Protein AF-B8CD76-F1 (afdb_monomer)

Radius of gyration: 32.0 Å; Cα contacts (8 Å, |Δi|>4): 955; chains: 1; bounding box: 93×72×75 Å

InterPro domains:
  IPR015915 Kelch-type beta-propeller [G3DSA:2.120.10.80] (1-187)
  IPR015915 Kelch-type beta-propeller [G3DSA:2.120.10.80] (188-382)
  IPR015915 Kelch-type beta-propeller [SSF117281] (1-358)
  IPR025183 Domain of unknown function DUF4110 [PF13422] (444-526)
  IPR052588 Kelch domain-containing protein [PTHR46063] (1-293)

Solvent-accessible surface area (backbone atoms only — not comparable to full-atom values): 30504 Å² total; per-residue (Å²): 98,34,33,69,49,59,35,59,72,52,40,46,55,32,55,54,39,64,47,78,68,96,77,60,91,66,88,54,100,84,68,63,73,41,75,57,81,59,60,85,66,61,76,72,45,25,25,55,45,25,64,35,71,55,92,71,25,42,36,39,40,38,4,27,28,66,38,92,91,43,78,47,59,30,56,56,36,35,36,33,36,69,87,76,47,38,47,42,79,55,74,68,74,43,78,42,68,65,73,46,24,24,31,32,40,48,44,63,54,92,63,31,38,42,34,41,39,3,32,36,74,50,102,87,51,78,68,44,60,26,56,58,41,31,36,37,31,73,84,75,43,30,24,39,58,67,72,66,58,96,84,60,61,70,73,75,48,23,20,46,43,35,70,46,73,40,76,58,96,55,45,28,39,38,41,35,41,8,36,38,73,47,72,39,87,83,45,92,89,58,81,46,66,45,80,44,74,35,77,56,35,36,37,32,59,44,69,54,62,64,87,65,86,53,98,77,55,99,57,71,55,60,56,43,78,54,69,92,38,73,50,64,82,74,79,40,33,41,45,28,59,44,74,54,91,54,24,44,36,39,38,37,7,35,32,77,41,82,46,77,94,80,44,72,50,73,47,62,28,63,56,44,34,32,35,32,67,80,79,52,32,26,35,68,58,69,58,76,42,84,82,79,87,60,89,42,53,48,101,84,68,48,81,46,90,71,77,79,66,62,78,74,43,24,22,63,31,50,63,51,71,58,94,59,31,40,37,41,36,38,24,37,35,75,61,85,96,41,69,42,63,41,60,28,29,38,32,34,42,72,82,73,30,56,59,53,44,79,77,38,85,47,62,51,91,72,64,70,74,65,36,82,68,93,86,66,85,89,87,85,82,86,87,84,88,83,89,80,89,83,85,83,87,86,87,91,87,84,85,87,84,89,86,85,90,76,101,62,58,75,63,58,52,51,50,50,53,50,49,52,51,51,50,48,54,52,50,52,55,48,50,54,53,49,51,54,50,50,60,46,65,77,67,59,62,87,39,74,73,74,38,73,58,92,92,57,49,73,67,56,42,38,68,76,22,43,70,57,30,33,52,47,18,44,64,52,57,43,45,57,32,46,78,71,75,41,84,78,50,78,68,53,34,47,51,46,9,53,48,57,44,50,54,44,44,63,69,43,45,69,54,53,53,50,48,53,52,52,52,49,55,49,52,67,70,72,106

Secondary structure (DSSP, 8-state):
--EEEE-SS-EEEE---EE--TT-S---TT--SEE---PSS-PPS-BS-EEEEETTEEEEE--EEE-SS-EEE---EEEEETTTTEEEE----SB-PPPS-BS-EEEEETTEEEEE--EEEETTEEEEE---EEEEETTTTEEEEPP--TT---PPP-BS-EEEEE-SSS-EEEEE--EEEEEETT-TTS-EEEEEE---EEEEEGGGGTT---TTSSS----EEEP--BSPPPS-BS-EEEEETTEE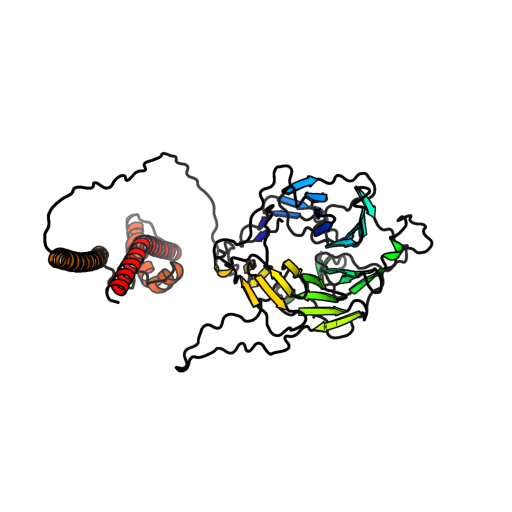EEE--EEEEE-GGG-EEEEE---EEEEETTTTEEEE---SS------EE-TTSPEE----SSPPP-BS-EEEEETTEEEEEEEEEEETTEEEEEEEEEEEETTT-S-EEEEE--SGGGPPP-S--TTS---------------------------------HHHHHHHHHHHHHHHHHHHHHHHHHHHHHHHHHHTTT-TTTSPPTT--HHHHHHHHHHHHHHHHIIIIIHHHHHTT----HHHHHHHHHHHHHHHHHHHHHHHHHHHHHHHHHHHHH-

Nearest PDB structures (foldseek):
  5gq0-assembly1_A  TM=8.133E-01  e=5.560E-16  Arabidopsis thaliana
  7onh-assembly1_A  TM=8.003E-01  e=8.504E-16  synthetic construct
  5gq0-assembly1_B  TM=8.121E-01  e=3.208E-15  Arabidopsis thaliana
  5gqt-assembly1_A  TM=4.934E-01  e=2.414E-14  Arabidopsis thaliana
  2uvk-assembly1_A  TM=6.348E-01  e=3.371E-12  Escherichia coli BL21

Structure (mmCIF, N/CA/C/O backbone):
data_AF-B8CD76-F1
#
_entry.id   AF-B8CD76-F1
#
loop_
_atom_site.group_PDB
_atom_site.id
_atom_site.type_symbol
_atom_site.label_atom_id
_atom_site.label_alt_id
_atom_site.label_comp_id
_atom_site.label_asym_id
_atom_site.label_entity_id
_atom_site.label_seq_id
_atom_site.pdbx_PDB_ins_code
_atom_site.Cartn_x
_atom_site.Cartn_y
_atom_site.Cartn_z
_atom_site.occupancy
_atom_site.B_iso_or_equiv
_atom_site.auth_seq_id
_atom_site.auth_comp_id
_atom_site.auth_asym_id
_atom_site.auth_atom_id
_atom_site.pdbx_PDB_model_num
ATOM 1 N N . PHE A 1 1 ? -5.506 -9.577 -2.347 1.00 95.69 1 PHE A N 1
ATOM 2 C CA . PHE A 1 1 ? -4.747 -10.545 -3.150 1.00 95.69 1 PHE A CA 1
ATOM 3 C C . PHE A 1 1 ? -3.356 -10.583 -2.573 1.00 95.69 1 PHE A C 1
ATOM 5 O O . PHE A 1 1 ? -2.819 -9.503 -2.350 1.00 95.69 1 PHE A O 1
ATOM 12 N N . GLY A 1 2 ? -2.818 -11.770 -2.325 1.00 95.94 2 GLY A N 1
ATOM 13 C CA . GLY A 1 2 ? -1.492 -11.959 -1.749 1.00 95.94 2 GLY A CA 1
ATOM 14 C C . GLY A 1 2 ? -1.296 -11.283 -0.393 1.00 95.94 2 GLY A C 1
ATOM 15 O O . GLY A 1 2 ? -2.258 -11.112 0.356 1.00 95.94 2 GLY A O 1
ATOM 16 N N . GLY A 1 3 ? -0.057 -10.889 -0.106 1.00 95.25 3 GLY A N 1
ATOM 17 C CA . GLY A 1 3 ? 0.382 -10.451 1.219 1.00 95.25 3 GLY A CA 1
ATOM 18 C C . GLY A 1 3 ? 1.393 -11.425 1.813 1.00 95.25 3 GLY A C 1
ATOM 19 O O . GLY A 1 3 ? 1.778 -12.397 1.160 1.00 95.25 3 GLY A O 1
ATOM 20 N N . GLU A 1 4 ? 1.823 -11.148 3.036 1.00 94.75 4 GLU A N 1
ATOM 21 C CA . GLU A 1 4 ? 2.745 -11.999 3.782 1.00 94.75 4 GLU A CA 1
ATOM 22 C C . GLU A 1 4 ? 2.369 -12.065 5.262 1.00 94.75 4 GLU A C 1
ATOM 24 O O . GLU A 1 4 ? 1.557 -11.264 5.733 1.00 94.75 4 GLU A O 1
ATOM 29 N N . TYR A 1 5 ? 2.928 -13.049 5.955 1.00 93.88 5 TYR A N 1
ATOM 30 C CA . TYR A 1 5 ? 2.803 -13.251 7.388 1.00 93.88 5 TYR A CA 1
ATOM 31 C C . TYR A 1 5 ? 4.111 -13.830 7.914 1.00 93.88 5 TYR A C 1
ATOM 33 O O . TYR A 1 5 ? 4.500 -14.932 7.522 1.00 93.88 5 TYR A O 1
ATOM 41 N N . TYR A 1 6 ? 4.760 -13.091 8.809 1.00 91.44 6 TYR A N 1
ATOM 42 C CA . TYR A 1 6 ? 5.935 -13.558 9.524 1.00 91.44 6 TYR A CA 1
ATOM 43 C C . TYR A 1 6 ? 5.532 -14.051 10.912 1.00 91.44 6 TYR A C 1
ATOM 45 O O . TYR A 1 6 ? 4.913 -13.318 11.683 1.00 91.44 6 TYR A O 1
ATOM 53 N N . ASP A 1 7 ? 5.886 -15.292 11.236 1.00 86.19 7 ASP A N 1
ATOM 54 C CA . ASP A 1 7 ? 5.576 -15.898 12.535 1.00 86.19 7 ASP A CA 1
ATOM 55 C C . ASP A 1 7 ? 6.765 -15.900 13.504 1.00 86.19 7 ASP A C 1
ATOM 57 O O . ASP A 1 7 ? 6.688 -16.489 14.578 1.00 86.19 7 ASP A O 1
ATOM 61 N N . GLY A 1 8 ? 7.874 -15.252 13.143 1.00 86.75 8 GLY A N 1
ATOM 62 C CA . GLY A 1 8 ? 9.107 -15.245 13.928 1.00 86.75 8 GLY A CA 1
ATOM 63 C C . GLY A 1 8 ? 10.132 -16.297 13.509 1.00 86.75 8 GLY A C 1
ATOM 64 O O . GLY A 1 8 ? 11.293 -16.172 13.895 1.00 86.75 8 GLY A O 1
ATOM 65 N N . ALA A 1 9 ? 9.746 -17.298 12.714 1.00 86.62 9 ALA A N 1
ATOM 66 C CA . ALA A 1 9 ? 10.661 -18.296 12.163 1.00 86.62 9 ALA A CA 1
ATOM 67 C C . ALA A 1 9 ? 10.693 -18.259 10.631 1.00 86.62 9 ALA A C 1
ATOM 69 O O . ALA A 1 9 ? 11.764 -18.306 10.025 1.00 86.62 9 ALA A O 1
ATOM 70 N N . GLU A 1 10 ? 9.527 -18.151 9.999 1.00 89.69 10 GLU A N 1
ATOM 71 C CA . GLU A 1 10 ? 9.381 -18.167 8.549 1.00 89.69 10 GLU A CA 1
ATOM 72 C C . GLU A 1 10 ? 8.472 -17.036 8.064 1.00 89.69 10 GLU A C 1
ATOM 74 O O . GLU A 1 10 ? 7.535 -16.621 8.746 1.00 89.69 10 GLU A O 1
ATOM 79 N N . ASN A 1 11 ? 8.758 -16.525 6.862 1.00 93.12 11 ASN A N 1
ATOM 80 C CA . ASN A 1 11 ? 7.867 -15.596 6.176 1.00 93.12 11 ASN A CA 1
ATOM 81 C C . ASN A 1 11 ? 7.019 -16.366 5.164 1.00 93.12 11 ASN A C 1
ATOM 83 O O . ASN A 1 11 ? 7.536 -16.893 4.172 1.00 93.12 11 ASN A O 1
ATOM 87 N N . LEU A 1 12 ? 5.717 -16.423 5.422 1.00 94.25 12 LEU A N 1
ATOM 88 C CA . LEU A 1 12 ? 4.730 -17.013 4.531 1.00 94.25 12 LEU A CA 1
ATOM 89 C C . LEU A 1 12 ? 4.247 -15.946 3.559 1.00 94.25 12 LEU A C 1
ATOM 91 O O . LEU A 1 12 ? 3.837 -14.867 3.970 1.00 94.25 12 LEU A O 1
ATOM 95 N N . VAL A 1 13 ? 4.249 -16.252 2.265 1.00 96.69 13 VAL A N 1
ATOM 96 C CA . VAL A 1 13 ? 3.756 -15.341 1.226 1.00 96.69 13 VAL A CA 1
ATOM 97 C C . VAL A 1 13 ? 2.565 -15.987 0.539 1.00 96.69 13 VAL A C 1
ATOM 99 O O . VAL A 1 13 ? 2.635 -17.145 0.133 1.00 96.69 13 VAL A O 1
ATOM 102 N N . PHE A 1 14 ? 1.482 -15.231 0.378 1.00 96.19 14 PHE A N 1
ATOM 103 C CA . PHE A 1 14 ? 0.204 -15.747 -0.112 1.00 96.19 14 PHE A CA 1
ATOM 104 C C . PHE A 1 14 ? -0.060 -15.356 -1.571 1.00 96.19 14 PHE A C 1
ATOM 106 O O . PHE A 1 14 ? 0.446 -14.345 -2.072 1.00 96.19 14 PHE A O 1
ATOM 113 N N . ASP A 1 15 ? -0.910 -16.127 -2.246 1.00 96.12 15 ASP A N 1
ATOM 114 C CA . ASP A 1 15 ? -1.578 -15.800 -3.516 1.00 96.12 15 ASP A CA 1
ATOM 115 C C . ASP A 1 15 ? -3.110 -15.749 -3.375 1.00 96.12 15 ASP A C 1
ATOM 117 O O . ASP A 1 15 ? -3.846 -15.663 -4.358 1.00 96.12 15 ASP A O 1
ATOM 121 N N . ASP A 1 16 ? -3.617 -15.736 -2.144 1.00 95.50 16 ASP A N 1
ATOM 122 C CA . ASP A 1 16 ? -5.051 -15.748 -1.896 1.00 95.50 16 ASP A CA 1
ATOM 123 C C . ASP A 1 16 ? -5.747 -14.462 -2.341 1.00 95.50 16 ASP A C 1
ATOM 125 O O . ASP A 1 16 ? -5.312 -13.337 -2.064 1.00 95.50 16 ASP A O 1
ATOM 129 N N . LEU A 1 17 ? -6.901 -14.623 -2.991 1.00 96.19 17 LEU A N 1
ATOM 130 C CA . LEU A 1 17 ? -7.817 -13.536 -3.305 1.00 96.19 17 LEU A CA 1
ATOM 131 C C . LEU A 1 17 ? -9.010 -13.569 -2.350 1.00 96.19 17 LEU A C 1
ATOM 133 O O . LEU A 1 17 ? -9.896 -14.410 -2.470 1.00 96.19 17 LEU A O 1
ATOM 137 N N . LEU A 1 18 ? -9.054 -12.617 -1.421 1.00 93.25 18 LEU A N 1
ATOM 138 C CA . LEU A 1 18 ? -10.159 -12.457 -0.479 1.00 93.25 18 LEU A CA 1
ATOM 139 C C . LEU A 1 18 ? -11.040 -11.262 -0.865 1.00 93.25 18 LEU A C 1
ATOM 141 O O . LEU A 1 18 ? -10.542 -10.227 -1.317 1.00 93.25 18 LEU A O 1
ATOM 145 N N . ARG A 1 19 ? -12.351 -11.394 -0.652 1.00 91.50 19 ARG A N 1
ATOM 146 C CA . ARG A 1 19 ? -13.356 -10.344 -0.855 1.00 91.50 19 ARG A CA 1
ATOM 147 C C . ARG A 1 19 ? -14.092 -10.051 0.440 1.00 91.50 19 ARG A C 1
ATOM 149 O O . ARG A 1 19 ? -14.577 -10.962 1.102 1.00 91.50 19 ARG A O 1
ATOM 156 N N . TRP A 1 20 ? -14.274 -8.772 0.729 1.00 88.50 20 TRP A N 1
ATOM 157 C CA . TRP A 1 20 ? -15.116 -8.302 1.819 1.00 88.50 20 TRP A CA 1
ATOM 158 C C . TRP A 1 20 ? -16.123 -7.269 1.306 1.00 88.50 20 TRP A C 1
ATOM 160 O O . TRP A 1 20 ? -15.780 -6.430 0.471 1.00 88.50 20 TRP A O 1
ATOM 170 N N . ASP A 1 21 ? -17.368 -7.362 1.778 1.00 85.00 21 ASP A N 1
ATOM 171 C CA . ASP A 1 21 ? -18.439 -6.412 1.473 1.00 85.00 21 ASP A CA 1
ATOM 172 C C . ASP A 1 21 ? -18.851 -5.656 2.749 1.00 85.00 21 ASP A C 1
ATOM 174 O O . ASP A 1 21 ? -19.440 -6.264 3.648 1.00 85.00 21 ASP A O 1
ATOM 178 N N . PRO A 1 22 ? -18.578 -4.340 2.844 1.00 80.56 22 PRO A N 1
ATOM 179 C CA . PRO A 1 22 ? -18.940 -3.546 4.015 1.00 80.56 22 PRO A CA 1
ATOM 180 C C . PRO A 1 22 ? -20.452 -3.313 4.194 1.00 80.56 22 PRO A C 1
ATOM 182 O O . PRO A 1 22 ? -20.843 -2.884 5.277 1.00 80.56 22 PRO A O 1
ATOM 185 N N . ASP A 1 23 ? -21.300 -3.564 3.184 1.00 79.69 23 ASP A N 1
ATOM 186 C CA . ASP A 1 23 ? -22.760 -3.337 3.264 1.00 79.69 23 ASP A CA 1
ATOM 187 C C . ASP A 1 23 ? -23.572 -4.629 3.448 1.00 79.69 23 ASP A C 1
ATOM 189 O O . ASP A 1 23 ? -24.807 -4.608 3.367 1.00 79.69 23 ASP A O 1
ATOM 193 N N . ALA A 1 24 ? -22.914 -5.771 3.658 1.00 75.00 24 ALA A N 1
ATOM 194 C CA . ALA A 1 24 ? -23.599 -7.048 3.787 1.00 75.00 24 ALA A CA 1
ATOM 195 C C . ALA A 1 24 ? -24.677 -6.988 4.895 1.00 75.00 24 ALA A C 1
ATOM 197 O O . ALA A 1 24 ? -24.393 -6.714 6.059 1.00 75.00 24 ALA A O 1
ATOM 198 N N . LYS A 1 25 ? -25.942 -7.247 4.522 1.00 58.47 25 LYS A N 1
ATOM 199 C CA . LYS A 1 25 ? -27.131 -7.082 5.390 1.00 58.47 25 LYS A CA 1
ATOM 200 C C . LYS A 1 25 ? -27.192 -8.042 6.589 1.00 58.47 25 LYS A C 1
ATOM 202 O O . LYS A 1 25 ? -28.046 -7.865 7.452 1.00 58.47 25 LYS A O 1
ATOM 207 N N . GLN A 1 26 ? -26.341 -9.064 6.625 1.00 51.25 26 GLN A N 1
ATOM 208 C CA . GLN A 1 26 ? -26.251 -10.052 7.699 1.00 51.25 26 GLN A CA 1
ATOM 209 C C . GLN A 1 26 ? -24.820 -10.062 8.224 1.00 51.25 26 GLN A C 1
ATOM 211 O O . GLN A 1 26 ? -23.925 -10.622 7.598 1.00 51.25 26 GLN A O 1
ATOM 216 N N . PHE A 1 27 ? -24.621 -9.419 9.370 1.00 48.06 27 PHE A N 1
ATOM 217 C CA . PHE A 1 27 ? -23.400 -9.529 10.156 1.00 48.06 27 PHE A CA 1
ATOM 218 C C . PHE A 1 27 ? -23.571 -10.748 11.075 1.00 48.06 27 PHE A C 1
ATOM 220 O O . PHE A 1 27 ? -23.990 -10.612 12.221 1.00 48.06 27 PHE A O 1
ATOM 227 N N . THR A 1 28 ? -23.373 -11.957 10.546 1.00 50.03 28 THR A N 1
ATOM 228 C CA . THR A 1 28 ? -23.218 -13.160 11.382 1.00 50.03 28 THR A CA 1
ATOM 229 C C . THR A 1 28 ? -21.730 -13.434 11.571 1.00 50.03 28 THR A C 1
ATOM 231 O O . THR A 1 28 ? -20.909 -13.038 10.738 1.00 50.03 28 THR A O 1
ATOM 234 N N . SER A 1 29 ? -21.366 -14.089 12.673 1.00 54.12 29 SER A N 1
ATOM 235 C CA . SER A 1 29 ? -19.997 -14.524 13.010 1.00 54.12 29 SER A CA 1
ATOM 236 C C . SER A 1 29 ? -19.279 -15.285 11.879 1.00 54.12 29 SER A C 1
ATOM 238 O O . SER A 1 29 ? -18.055 -15.359 11.857 1.00 54.12 29 SER A O 1
ATOM 240 N N . ASP A 1 30 ? -20.054 -15.790 10.928 1.00 51.66 30 ASP A N 1
ATOM 241 C CA . ASP A 1 30 ? -19.770 -16.872 9.994 1.00 51.66 30 ASP A CA 1
ATOM 242 C C . ASP A 1 30 ? -19.697 -16.409 8.521 1.00 51.66 30 ASP A C 1
ATOM 244 O O . ASP A 1 30 ? -19.393 -17.208 7.638 1.00 51.66 30 ASP A O 1
ATOM 248 N N . ARG A 1 31 ? -19.889 -15.111 8.221 1.00 54.28 31 ARG A N 1
ATOM 249 C CA . ARG A 1 31 ? -19.648 -14.537 6.874 1.00 54.28 31 ARG A CA 1
ATOM 250 C C . ARG A 1 31 ? -18.636 -13.396 6.879 1.00 54.28 31 ARG A C 1
ATOM 252 O O . ARG A 1 31 ? -18.921 -12.260 6.503 1.00 54.28 31 ARG A O 1
ATOM 259 N N . GLN A 1 32 ? -17.426 -13.760 7.282 1.00 74.75 32 GLN A N 1
ATOM 260 C CA . GLN A 1 32 ? -16.208 -12.965 7.140 1.00 74.75 32 GLN A CA 1
ATOM 261 C C . GLN A 1 32 ? -15.624 -13.128 5.725 1.00 74.75 32 GLN A C 1
ATOM 263 O O . GLN A 1 32 ? -16.204 -13.830 4.894 1.00 74.75 32 GLN A O 1
ATOM 268 N N . TRP A 1 33 ? -14.530 -12.415 5.431 1.00 83.62 33 TRP A N 1
ATOM 269 C CA . TRP A 1 33 ? -13.780 -12.446 4.166 1.00 83.62 33 TRP A CA 1
ATOM 270 C C . TRP A 1 33 ? -13.990 -13.720 3.333 1.00 83.62 33 TRP A C 1
ATOM 272 O O . TRP A 1 33 ? -13.665 -14.825 3.752 1.00 83.62 33 TRP A O 1
ATOM 282 N N . THR A 1 34 ? -14.529 -13.569 2.126 1.00 88.69 34 THR A N 1
ATOM 283 C CA . THR A 1 34 ? -14.791 -14.694 1.227 1.00 88.69 34 THR A CA 1
ATOM 284 C C . THR A 1 34 ? -13.586 -14.930 0.332 1.00 88.69 34 THR A C 1
ATOM 286 O O . THR A 1 34 ? -13.216 -14.046 -0.445 1.00 88.69 34 THR A O 1
ATOM 289 N N . ARG A 1 35 ? -13.000 -16.128 0.391 1.00 92.12 35 ARG A N 1
ATOM 290 C CA . ARG A 1 35 ? -11.981 -16.551 -0.574 1.00 92.12 35 ARG A CA 1
ATOM 291 C C . ARG A 1 35 ? -12.619 -16.747 -1.947 1.00 92.12 35 ARG A C 1
ATOM 293 O O . ARG A 1 35 ? -13.573 -17.507 -2.097 1.00 92.12 35 ARG A O 1
ATOM 300 N N . ILE A 1 36 ? -12.101 -16.045 -2.947 1.00 94.56 36 ILE A N 1
ATOM 301 C CA . ILE A 1 36 ? -12.454 -16.241 -4.349 1.00 94.56 36 ILE A CA 1
ATOM 302 C C . ILE A 1 36 ? -11.511 -17.301 -4.905 1.00 94.56 36 ILE A C 1
ATOM 304 O O . ILE A 1 36 ? -10.309 -17.072 -5.019 1.00 94.56 36 ILE A O 1
ATOM 308 N N . LEU A 1 37 ? -12.068 -18.452 -5.271 1.00 94.19 37 LEU A N 1
ATOM 309 C CA . LEU A 1 37 ? -11.330 -19.483 -5.989 1.00 94.19 37 LEU A CA 1
ATOM 310 C C . LEU A 1 37 ? -11.190 -19.069 -7.453 1.00 94.19 37 LEU A C 1
ATOM 312 O O . LEU A 1 37 ? -12.182 -18.734 -8.104 1.00 94.19 37 LEU A O 1
ATOM 316 N N . THR A 1 38 ? -9.963 -19.095 -7.964 1.00 94.19 38 THR A N 1
ATOM 317 C CA . THR A 1 38 ? -9.658 -18.721 -9.346 1.00 94.19 38 THR A CA 1
ATOM 318 C C . THR A 1 38 ? -8.948 -19.867 -10.055 1.00 94.19 38 THR A C 1
ATOM 320 O O . THR A 1 38 ? -8.025 -20.437 -9.473 1.00 94.19 38 THR A O 1
ATOM 323 N N . PRO A 1 39 ? -9.329 -20.214 -11.296 1.00 94.44 39 PRO A N 1
ATOM 324 C CA . PRO A 1 39 ? -8.627 -21.242 -12.053 1.00 94.44 39 PRO A CA 1
ATOM 325 C C . PRO A 1 39 ? -7.215 -20.780 -12.435 1.00 94.44 39 PRO A C 1
ATOM 327 O O . PRO A 1 39 ? -6.948 -19.583 -12.551 1.00 94.44 39 PRO A O 1
ATOM 330 N N . LEU A 1 40 ? -6.324 -21.742 -12.680 1.00 93.56 40 LEU A N 1
ATOM 331 C CA . LEU A 1 40 ? -5.029 -21.475 -13.302 1.00 93.56 40 LEU A CA 1
ATOM 332 C C . LEU A 1 40 ? -5.201 -21.041 -14.776 1.00 93.56 40 LEU A C 1
ATOM 334 O O . LEU A 1 40 ? -6.119 -21.522 -15.448 1.00 93.56 40 LEU A O 1
ATOM 338 N N . PRO A 1 41 ? -4.295 -20.200 -15.311 1.00 95.69 41 PRO A N 1
ATOM 339 C CA . PRO A 1 41 ? -3.165 -19.578 -14.619 1.00 95.69 41 PRO A CA 1
ATOM 340 C C . PRO A 1 41 ? -3.593 -18.372 -13.763 1.00 95.69 41 PRO A C 1
ATOM 342 O O . PRO A 1 41 ? -4.459 -17.596 -14.155 1.00 95.69 41 PRO A O 1
ATOM 345 N N . HIS A 1 42 ? -2.939 -18.182 -12.618 1.00 96.25 42 HIS A N 1
ATOM 346 C CA . HIS A 1 42 ? -3.104 -17.018 -11.743 1.00 96.25 42 HIS A CA 1
ATOM 347 C C . HIS A 1 42 ? -1.729 -16.523 -11.257 1.00 96.25 42 HIS A C 1
ATOM 349 O O . HIS A 1 42 ? -0.740 -17.253 -11.399 1.00 96.25 42 HIS A O 1
ATOM 355 N N . PRO A 1 43 ? -1.620 -15.290 -10.723 1.00 97.56 43 PRO A N 1
ATOM 356 C CA . PRO A 1 43 ? -0.339 -14.778 -10.269 1.00 97.56 43 PRO A CA 1
ATOM 357 C C . PRO A 1 43 ? 0.202 -15.639 -9.118 1.00 97.56 43 PRO A C 1
ATOM 359 O O . PRO A 1 43 ? -0.574 -16.011 -8.238 1.00 97.56 43 PRO A O 1
ATOM 362 N N . PRO A 1 44 ? 1.515 -15.938 -9.089 1.00 97.12 44 PRO A N 1
ATOM 363 C CA . PRO A 1 44 ? 2.141 -16.620 -7.959 1.00 97.12 44 PRO A CA 1
ATOM 364 C C . PRO A 1 44 ? 2.125 -15.767 -6.679 1.00 97.12 44 PRO A C 1
ATOM 366 O O . PRO A 1 44 ? 1.950 -14.538 -6.776 1.00 97.12 44 PRO A O 1
ATOM 369 N N . PRO A 1 45 ? 2.404 -16.392 -5.514 1.00 97.56 45 PRO A N 1
ATOM 370 C CA . PRO A 1 45 ? 2.455 -15.713 -4.228 1.00 97.56 45 PRO A CA 1
ATOM 371 C C . PRO A 1 45 ? 3.362 -14.492 -4.233 1.00 97.56 45 PRO A C 1
ATOM 373 O O . PRO A 1 45 ? 4.485 -14.543 -4.756 1.00 97.56 45 PRO A O 1
ATOM 376 N N . ARG A 1 46 ? 2.848 -13.387 -3.681 1.00 98.00 46 ARG A N 1
ATOM 377 C CA . ARG A 1 46 ? 3.557 -12.105 -3.645 1.00 98.00 46 ARG A CA 1
ATOM 378 C C . ARG A 1 46 ? 3.069 -11.145 -2.559 1.00 98.00 46 ARG A C 1
ATOM 380 O O . ARG A 1 46 ? 1.867 -10.984 -2.343 1.00 98.00 46 ARG A O 1
ATOM 387 N N . CYS A 1 47 ? 3.998 -10.384 -1.999 1.00 97.12 47 CYS A N 1
ATOM 388 C CA . CYS A 1 47 ? 3.763 -9.220 -1.149 1.00 97.12 47 CYS A CA 1
ATOM 389 C C . CYS A 1 47 ? 4.299 -7.943 -1.825 1.00 97.12 47 CYS A C 1
ATOM 391 O O . CYS A 1 47 ? 4.842 -7.991 -2.933 1.00 97.12 47 CYS A O 1
ATOM 393 N N . ALA A 1 48 ? 4.044 -6.783 -1.205 1.00 96.94 48 ALA A N 1
ATOM 394 C CA . ALA A 1 48 ? 4.555 -5.467 -1.620 1.00 96.94 48 ALA A CA 1
ATOM 395 C C . ALA A 1 48 ? 4.374 -5.105 -3.121 1.00 96.94 48 ALA A C 1
ATOM 397 O O . ALA A 1 48 ? 5.085 -4.261 -3.678 1.00 96.94 48 ALA A O 1
ATOM 398 N N . HIS A 1 49 ? 3.385 -5.721 -3.774 1.00 98.19 49 HIS A N 1
ATOM 399 C CA . HIS A 1 49 ? 2.937 -5.405 -5.126 1.00 98.19 49 HIS A CA 1
ATOM 400 C C . HIS A 1 49 ? 2.027 -4.171 -5.117 1.00 98.19 49 HIS A C 1
ATOM 402 O O . HIS A 1 49 ? 1.555 -3.720 -4.070 1.00 98.19 49 HIS A O 1
ATOM 408 N N . SER A 1 50 ? 1.741 -3.633 -6.300 1.00 97.81 50 SER A N 1
ATOM 409 C CA . SER A 1 50 ? 0.708 -2.611 -6.462 1.00 97.81 50 SER A CA 1
ATOM 410 C C . SER A 1 50 ? -0.505 -3.172 -7.193 1.00 97.81 50 SER A C 1
ATOM 412 O O . SER A 1 50 ? -0.381 -4.078 -8.021 1.00 97.81 50 SER A O 1
ATOM 414 N N . ALA A 1 51 ? -1.682 -2.629 -6.882 1.00 97.62 51 ALA A N 1
ATOM 415 C CA . ALA A 1 51 ? -2.930 -2.995 -7.532 1.00 97.62 51 ALA A CA 1
ATOM 416 C C . ALA A 1 51 ? -3.732 -1.749 -7.923 1.00 97.62 51 ALA A C 1
ATOM 418 O O . ALA A 1 51 ? -3.814 -0.791 -7.153 1.00 97.62 51 ALA A O 1
ATOM 419 N N . VAL A 1 52 ? -4.344 -1.762 -9.108 1.00 97.88 52 VAL A N 1
ATOM 420 C CA . VAL A 1 52 ? -5.240 -0.694 -9.577 1.00 97.88 52 VAL A CA 1
ATOM 421 C C . VAL A 1 52 ? -6.512 -1.277 -10.180 1.00 97.88 52 VAL A C 1
ATOM 423 O O . VAL A 1 52 ? -6.486 -2.332 -10.805 1.00 97.88 52 VAL A O 1
ATOM 426 N N . HIS A 1 53 ? -7.634 -0.578 -10.019 1.00 97.12 53 HIS A N 1
ATOM 427 C CA . HIS A 1 53 ? -8.894 -0.937 -10.667 1.00 97.12 53 HIS A CA 1
ATOM 428 C C . HIS A 1 53 ? -9.089 -0.128 -11.956 1.00 97.12 53 HIS A C 1
ATOM 430 O O . HIS A 1 53 ? -8.952 1.099 -11.948 1.00 97.12 53 HIS A O 1
ATOM 436 N N . HIS A 1 54 ? -9.450 -0.803 -13.047 1.00 97.31 54 HIS A N 1
ATOM 437 C CA . HIS A 1 54 ? -9.833 -0.177 -14.310 1.00 97.31 54 HIS A CA 1
ATOM 438 C C . HIS A 1 54 ? -10.814 -1.070 -15.084 1.00 97.31 54 HIS A C 1
ATOM 440 O O . HIS A 1 54 ? -10.517 -2.238 -15.322 1.00 97.31 54 HIS A O 1
ATOM 446 N N . ASN A 1 55 ? -11.956 -0.514 -15.508 1.00 95.62 55 ASN A N 1
ATOM 447 C CA . ASN A 1 55 ? -12.988 -1.184 -16.318 1.00 95.62 55 ASN A CA 1
ATOM 448 C C . ASN A 1 55 ? -13.369 -2.596 -15.822 1.00 95.62 55 ASN A C 1
ATOM 450 O O . ASN A 1 55 ? -13.200 -3.575 -16.547 1.00 95.62 55 ASN A O 1
ATOM 454 N N . ASP A 1 56 ? -13.866 -2.701 -14.584 1.00 96.50 56 ASP A N 1
ATOM 455 C CA . ASP A 1 56 ? -14.281 -3.959 -13.932 1.00 96.50 56 ASP A CA 1
ATOM 456 C C . ASP A 1 56 ? -13.162 -5.009 -13.791 1.00 96.50 56 ASP A C 1
ATOM 458 O O . ASP A 1 56 ? -13.425 -6.190 -13.559 1.00 96.50 56 ASP A O 1
ATOM 462 N N . CYS A 1 57 ? -11.905 -4.585 -13.921 1.00 97.81 57 CYS A N 1
ATOM 463 C CA . CYS A 1 57 ? -10.743 -5.442 -13.756 1.00 97.81 57 CYS A CA 1
ATOM 464 C C . CYS A 1 57 ? -9.792 -4.878 -12.698 1.00 97.81 57 CYS A C 1
ATOM 466 O O . CYS A 1 57 ? -9.632 -3.660 -12.571 1.00 97.81 57 CYS A O 1
ATOM 468 N N . ILE A 1 58 ? -9.129 -5.767 -11.962 1.00 98.12 58 ILE A N 1
ATOM 469 C CA . ILE A 1 58 ? -8.034 -5.420 -11.049 1.00 98.12 58 ILE A CA 1
ATOM 470 C C . ILE A 1 58 ? -6.725 -5.796 -11.729 1.00 98.12 58 ILE A C 1
ATOM 472 O O . ILE A 1 58 ? -6.554 -6.933 -12.151 1.00 98.12 58 ILE A O 1
ATOM 476 N N . TYR A 1 59 ? -5.798 -4.854 -11.822 1.00 98.56 59 TYR A N 1
ATOM 477 C CA . TYR A 1 59 ? -4.470 -5.079 -12.371 1.00 98.56 59 TYR A CA 1
ATOM 478 C C . TYR A 1 59 ? -3.454 -5.128 -11.239 1.00 98.56 59 TYR A C 1
ATOM 480 O O . TYR A 1 59 ? -3.413 -4.195 -10.442 1.00 98.56 59 TYR A O 1
ATOM 488 N N . VAL A 1 60 ? -2.646 -6.184 -11.183 1.00 98.62 60 VAL A N 1
ATOM 489 C CA . VAL A 1 60 ? -1.585 -6.399 -10.191 1.00 98.62 60 VAL A CA 1
ATOM 490 C C . VAL A 1 60 ? -0.240 -6.396 -10.898 1.00 98.62 60 VAL A C 1
ATOM 492 O O . VAL A 1 60 ? -0.040 -7.163 -11.837 1.00 98.62 60 VAL A O 1
ATOM 495 N N . PHE A 1 61 ? 0.677 -5.543 -10.452 1.00 98.69 61 PHE A N 1
ATOM 496 C CA . PHE A 1 61 ? 2.013 -5.434 -11.030 1.00 98.69 61 PHE A CA 1
ATOM 497 C C . PHE A 1 61 ? 3.097 -5.655 -9.974 1.00 98.69 61 PHE A C 1
ATOM 499 O O . PHE A 1 61 ? 3.011 -5.123 -8.863 1.00 98.69 61 PHE A O 1
ATOM 506 N N . GLY A 1 62 ? 4.133 -6.408 -10.353 1.00 98.38 62 GLY A N 1
ATOM 507 C CA . GLY A 1 62 ? 5.354 -6.595 -9.571 1.00 98.38 62 GLY A CA 1
ATOM 508 C C . GLY A 1 62 ? 5.124 -7.207 -8.186 1.00 98.38 62 GLY A C 1
ATOM 509 O O . GLY A 1 62 ? 4.280 -8.093 -8.025 1.00 98.38 62 GLY A O 1
ATOM 510 N N . GLY A 1 63 ? 5.895 -6.729 -7.207 1.00 98.25 63 GLY A N 1
ATOM 511 C CA . GLY A 1 63 ? 5.982 -7.287 -5.856 1.00 98.25 63 GLY A CA 1
ATOM 512 C C . GLY A 1 63 ? 7.116 -8.296 -5.733 1.00 98.25 63 GLY A C 1
ATOM 513 O O . GLY A 1 63 ? 7.894 -8.490 -6.671 1.00 98.25 63 GLY A O 1
ATOM 514 N N . GLU A 1 64 ? 7.193 -8.963 -4.591 1.00 97.38 64 GLU A N 1
ATOM 515 C CA . GLU A 1 64 ? 8.194 -9.998 -4.342 1.00 97.38 64 GLU A CA 1
ATOM 516 C C . GLU A 1 64 ? 7.603 -11.219 -3.647 1.00 97.38 64 GLU A C 1
ATOM 518 O O . GLU A 1 64 ? 6.545 -11.158 -3.030 1.00 97.38 64 GLU A O 1
ATOM 523 N N . CYS A 1 65 ? 8.290 -12.346 -3.781 1.00 96.75 65 CYS A N 1
ATOM 524 C CA . CYS A 1 65 ? 8.118 -13.513 -2.933 1.00 96.75 65 CYS A CA 1
ATOM 525 C C . CYS A 1 65 ? 9.394 -13.639 -2.109 1.00 96.75 65 CYS A C 1
ATOM 527 O O . CYS A 1 65 ? 10.448 -13.919 -2.681 1.00 96.75 65 CYS A O 1
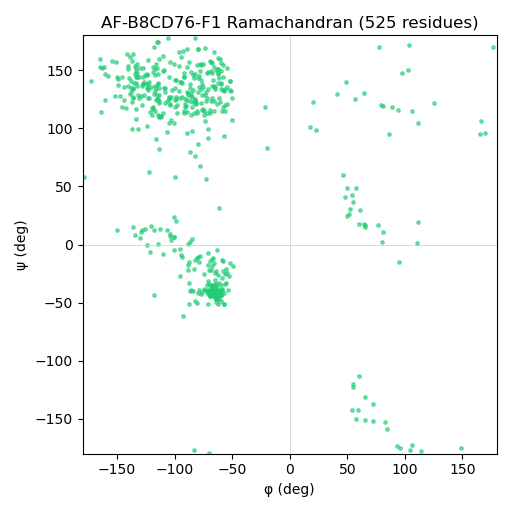ATOM 529 N N . ALA A 1 66 ? 9.287 -13.367 -0.811 1.00 92.12 66 ALA A N 1
ATOM 530 C CA . ALA A 1 66 ? 10.379 -13.409 0.146 1.00 92.12 66 ALA A CA 1
ATOM 531 C C . ALA A 1 66 ? 10.092 -14.496 1.186 1.00 92.12 66 ALA A C 1
ATOM 533 O O . ALA A 1 66 ? 9.429 -14.255 2.182 1.00 92.12 66 ALA A O 1
ATOM 534 N N . THR A 1 67 ? 10.564 -15.705 0.920 1.00 91.56 67 THR A N 1
ATOM 535 C CA . THR A 1 67 ? 10.483 -16.872 1.815 1.00 91.56 67 THR A CA 1
ATOM 536 C C . THR A 1 67 ? 11.901 -17.317 2.173 1.00 91.56 67 THR A C 1
ATOM 538 O O . THR A 1 67 ? 12.860 -16.868 1.539 1.00 91.56 67 THR A O 1
ATOM 541 N N . ALA A 1 68 ? 12.051 -18.234 3.132 1.00 85.75 68 ALA A N 1
ATOM 542 C CA . ALA A 1 68 ? 13.361 -18.776 3.505 1.00 85.75 68 ALA A CA 1
ATOM 543 C C . ALA A 1 68 ? 14.117 -19.411 2.316 1.00 85.75 68 ALA A C 1
ATOM 545 O O . ALA A 1 68 ? 15.338 -19.306 2.220 1.00 85.75 68 ALA A O 1
ATOM 546 N N . GLU A 1 69 ? 13.393 -20.032 1.381 1.00 85.75 69 GLU A N 1
ATOM 547 C CA . GLU A 1 69 ? 13.980 -20.753 0.244 1.00 85.75 69 GLU A CA 1
ATOM 548 C C . GLU A 1 69 ? 14.078 -19.911 -1.031 1.00 85.75 69 GLU A C 1
ATOM 550 O O . GLU A 1 69 ? 14.914 -20.157 -1.906 1.00 85.75 69 GLU A O 1
ATOM 555 N N . LYS A 1 70 ? 13.193 -18.923 -1.173 1.00 87.50 70 LYS A N 1
ATOM 556 C CA . LYS A 1 70 ? 13.015 -18.172 -2.413 1.00 87.50 70 LYS A CA 1
ATOM 557 C C . LYS A 1 70 ? 12.878 -16.690 -2.126 1.00 87.50 70 LYS A C 1
ATOM 559 O O . LYS A 1 70 ? 11.929 -16.266 -1.475 1.00 87.50 70 LYS A O 1
ATOM 564 N N . TYR A 1 71 ? 13.767 -15.916 -2.740 1.00 91.56 71 TYR A N 1
ATOM 565 C CA . TYR A 1 71 ? 13.672 -14.466 -2.826 1.00 91.56 71 TYR A CA 1
ATOM 566 C C . TYR A 1 71 ? 13.601 -14.042 -4.297 1.00 91.56 71 TYR A C 1
ATOM 568 O O . TYR A 1 71 ? 14.548 -14.245 -5.063 1.00 91.56 71 TYR A O 1
ATOM 576 N N . HIS A 1 72 ? 12.453 -13.520 -4.729 1.00 95.00 72 HIS A N 1
ATOM 577 C CA . HIS A 1 72 ? 12.204 -13.211 -6.137 1.00 95.00 72 HIS A CA 1
ATOM 578 C C . HIS A 1 72 ? 11.358 -11.953 -6.325 1.00 95.00 72 HIS A C 1
ATOM 580 O O . HIS A 1 72 ? 10.223 -11.896 -5.864 1.00 95.00 72 HIS A O 1
ATOM 586 N N . HIS A 1 73 ? 11.876 -10.993 -7.096 1.00 97.38 73 HIS A N 1
ATOM 587 C CA . HIS A 1 73 ? 11.141 -9.806 -7.540 1.00 97.38 73 HIS A CA 1
ATOM 588 C C . HIS A 1 73 ? 10.404 -10.082 -8.848 1.00 97.38 73 HIS A C 1
ATOM 590 O O . HIS A 1 73 ? 11.014 -10.489 -9.840 1.00 97.38 73 HIS A O 1
ATOM 596 N N . TYR A 1 74 ? 9.113 -9.777 -8.884 1.00 97.88 74 TYR A N 1
ATOM 597 C CA . TYR A 1 74 ? 8.284 -9.933 -10.071 1.00 97.88 74 TYR A CA 1
ATOM 598 C C . TYR A 1 74 ? 8.294 -8.672 -10.950 1.00 97.88 74 TYR A C 1
ATOM 600 O O . TYR A 1 74 ? 8.473 -7.545 -10.482 1.00 97.88 74 TYR A O 1
ATOM 608 N N . ARG A 1 75 ? 8.079 -8.872 -12.255 1.00 97.25 75 ARG A N 1
ATOM 609 C CA . ARG A 1 75 ? 7.893 -7.816 -13.278 1.00 97.25 75 ARG A CA 1
ATOM 610 C C . ARG A 1 75 ? 6.660 -8.038 -14.153 1.00 97.25 75 ARG A C 1
ATOM 612 O O . ARG A 1 75 ? 6.508 -7.385 -15.181 1.00 97.25 75 ARG A O 1
ATOM 619 N N . ASP A 1 76 ? 5.865 -9.044 -13.824 1.00 97.81 76 ASP A N 1
ATOM 620 C CA . ASP A 1 76 ? 4.665 -9.404 -14.559 1.00 97.81 76 ASP A CA 1
ATOM 621 C C . ASP A 1 76 ? 3.520 -8.439 -14.218 1.00 97.81 76 ASP A C 1
ATOM 623 O O . ASP A 1 76 ? 3.493 -7.794 -13.165 1.00 97.81 76 ASP A O 1
ATOM 627 N N . LEU A 1 77 ? 2.586 -8.319 -15.158 1.00 98.38 77 LEU A N 1
ATOM 628 C CA . LEU A 1 77 ? 1.326 -7.616 -14.980 1.00 98.38 77 LEU A CA 1
ATOM 629 C C . LEU A 1 77 ? 0.217 -8.650 -15.122 1.00 98.38 77 LEU A C 1
ATOM 631 O O . LEU A 1 77 ? 0.122 -9.313 -16.151 1.00 98.38 77 LEU A O 1
ATOM 635 N N . TRP A 1 78 ? -0.635 -8.754 -14.118 1.00 98.44 78 TRP A N 1
ATOM 636 C CA . TRP A 1 78 ? -1.794 -9.633 -14.127 1.00 98.44 78 TRP A CA 1
ATOM 637 C C . TRP A 1 78 ? -3.072 -8.823 -14.095 1.00 98.44 78 TRP A C 1
ATOM 639 O O . TRP A 1 78 ? -3.126 -7.770 -13.467 1.00 98.44 78 TRP A O 1
ATOM 649 N N . LYS A 1 79 ? -4.108 -9.329 -14.749 1.00 97.94 79 LYS A N 1
ATOM 650 C CA . LYS A 1 79 ? -5.445 -8.749 -14.784 1.00 97.94 79 LYS A CA 1
ATOM 651 C C . LYS A 1 79 ? -6.441 -9.769 -14.259 1.00 97.94 79 LYS A C 1
ATOM 653 O O . LYS A 1 79 ? -6.517 -10.876 -14.771 1.00 97.94 79 LYS A O 1
ATOM 658 N N . PHE A 1 80 ? -7.226 -9.370 -13.275 1.00 98.50 80 PHE A N 1
ATOM 659 C CA . PHE A 1 80 ? -8.347 -10.127 -12.745 1.00 98.50 80 PHE A CA 1
ATOM 660 C C . PHE A 1 80 ? -9.656 -9.538 -13.254 1.00 98.50 80 PHE A C 1
ATOM 662 O O . PHE A 1 80 ? -9.948 -8.373 -12.979 1.00 98.50 80 PHE A O 1
ATOM 669 N N . ASP A 1 81 ? -10.446 -10.328 -13.974 1.00 97.56 81 ASP A N 1
ATOM 670 C CA . ASP A 1 81 ? -11.813 -9.971 -14.358 1.00 97.56 81 ASP A CA 1
ATOM 671 C C . ASP A 1 81 ? -12.760 -10.241 -13.179 1.00 97.56 81 ASP A C 1
ATOM 673 O O . ASP A 1 81 ? -12.989 -11.394 -12.808 1.00 97.56 81 ASP A O 1
ATOM 677 N N . ILE A 1 82 ? -13.327 -9.176 -12.600 1.00 96.44 82 ILE A N 1
ATOM 678 C CA . ILE A 1 82 ? -14.159 -9.255 -11.388 1.00 96.44 82 ILE A CA 1
ATOM 679 C C . ILE A 1 82 ? -15.456 -10.037 -11.635 1.00 96.44 82 ILE A C 1
ATOM 681 O O . ILE A 1 82 ? -15.983 -10.666 -10.721 1.00 96.44 82 ILE A O 1
ATOM 685 N N . LYS A 1 83 ? -16.000 -10.000 -12.857 1.00 95.56 83 LYS A N 1
ATOM 686 C CA . LYS A 1 83 ? -17.263 -10.682 -13.179 1.00 95.56 83 LYS A CA 1
ATOM 687 C C . LYS A 1 83 ? -17.040 -12.170 -13.397 1.00 95.56 83 LYS A C 1
ATOM 689 O O . LYS A 1 83 ? -17.879 -12.978 -13.010 1.00 95.56 83 LYS A O 1
ATOM 694 N N . ARG A 1 84 ? -15.929 -12.522 -14.043 1.00 95.88 84 ARG A N 1
ATOM 695 C CA . ARG A 1 84 ? -15.598 -13.907 -14.395 1.00 95.88 84 ARG A CA 1
ATOM 696 C C . ARG A 1 84 ? -14.825 -14.637 -13.301 1.00 95.88 84 ARG A C 1
ATOM 698 O O . ARG A 1 84 ? -14.781 -15.859 -13.344 1.00 95.88 84 ARG A O 1
ATOM 705 N N . ASN A 1 85 ? -14.229 -13.914 -12.355 1.00 96.38 85 ASN A N 1
ATOM 706 C CA . ASN A 1 85 ? -13.279 -14.437 -11.373 1.00 96.38 85 ASN A CA 1
ATOM 707 C C . ASN A 1 85 ? -12.096 -15.181 -12.018 1.00 96.38 85 ASN A C 1
ATOM 709 O O . ASN A 1 85 ? -11.691 -16.249 -11.564 1.00 96.38 85 ASN A O 1
ATOM 713 N N . VAL A 1 86 ? -11.548 -14.623 -13.101 1.00 97.19 86 VAL A N 1
ATOM 714 C CA . VAL A 1 86 ? -10.441 -15.231 -13.853 1.00 97.19 86 VAL A CA 1
ATOM 715 C C . VAL A 1 86 ? -9.277 -14.258 -13.945 1.00 97.19 86 VAL A C 1
ATOM 717 O O . VAL A 1 86 ? -9.473 -13.065 -14.187 1.00 97.19 86 VAL A O 1
ATOM 720 N N . TRP A 1 87 ? -8.073 -14.793 -13.769 1.00 98.38 87 TRP A N 1
ATOM 721 C CA . TRP A 1 87 ? -6.821 -14.088 -13.995 1.00 98.38 87 TRP A CA 1
ATOM 722 C C . TRP A 1 87 ? -6.315 -14.284 -15.427 1.00 98.38 87 TRP A C 1
ATOM 724 O O . TRP A 1 87 ? -6.497 -15.332 -16.041 1.00 98.38 87 TRP A O 1
ATOM 734 N N . GLU A 1 88 ? -5.643 -13.265 -15.944 1.00 97.31 88 GLU A N 1
ATOM 735 C CA . GLU A 1 88 ? -4.946 -13.273 -17.225 1.00 97.31 88 GLU A CA 1
ATOM 736 C C . GLU A 1 88 ? -3.602 -12.555 -17.056 1.00 97.31 88 GLU A C 1
ATOM 738 O O . GLU A 1 88 ? -3.543 -11.451 -16.508 1.00 97.31 88 GLU A O 1
ATOM 743 N N . GLU A 1 89 ? -2.511 -13.167 -17.519 1.00 97.19 89 GLU A N 1
ATOM 744 C CA . GLU A 1 89 ? -1.215 -12.490 -17.590 1.00 97.19 89 GLU A CA 1
ATOM 745 C C . GLU A 1 89 ? -1.230 -11.494 -18.762 1.00 97.19 89 GLU A C 1
ATOM 747 O O . GLU A 1 89 ? -1.294 -11.869 -19.936 1.00 97.19 89 GLU A O 1
ATOM 752 N N . CYS A 1 90 ? -1.125 -10.204 -18.456 1.00 95.19 90 CYS A N 1
ATOM 753 C CA . CYS A 1 90 ? -1.050 -9.131 -19.439 1.00 95.19 90 CYS A CA 1
ATOM 754 C C . CYS A 1 90 ? 0.366 -9.026 -20.006 1.00 95.19 90 CYS A C 1
ATOM 756 O O . CYS A 1 90 ? 1.191 -8.223 -19.557 1.00 95.19 90 CYS A O 1
ATOM 758 N N . ARG A 1 91 ? 0.649 -9.810 -21.046 1.00 91.19 91 ARG A N 1
ATOM 759 C CA . ARG A 1 91 ? 1.908 -9.682 -21.786 1.00 91.19 91 ARG A CA 1
ATOM 760 C C . ARG A 1 91 ? 1.949 -8.358 -22.540 1.00 91.19 91 ARG A C 1
ATOM 762 O O . ARG A 1 91 ? 1.057 -8.049 -23.330 1.00 91.19 91 ARG A O 1
ATOM 769 N N . SER A 1 92 ? 3.010 -7.590 -22.303 1.00 85.94 92 SER A N 1
ATOM 770 C CA . SER A 1 92 ? 3.235 -6.320 -22.993 1.00 85.94 92 SER A CA 1
ATOM 771 C C . SER A 1 92 ? 3.275 -6.521 -24.509 1.00 85.94 92 SER A C 1
ATOM 773 O O . SER A 1 92 ? 4.006 -7.381 -25.002 1.00 85.94 92 SER A O 1
ATOM 775 N N . ARG A 1 93 ? 2.538 -5.691 -25.254 1.00 86.69 93 ARG A N 1
ATOM 776 C CA . ARG A 1 93 ? 2.566 -5.670 -26.726 1.00 86.69 93 ARG A CA 1
ATOM 777 C C . ARG A 1 93 ? 3.692 -4.802 -27.303 1.00 86.69 93 ARG A C 1
ATOM 779 O O . ARG A 1 93 ? 3.770 -4.641 -28.517 1.00 86.69 93 ARG A O 1
ATOM 786 N N . GLY A 1 94 ? 4.564 -4.249 -26.456 1.00 82.25 94 GLY A N 1
ATOM 787 C CA . GLY A 1 94 ? 5.728 -3.460 -26.861 1.00 82.25 94 GLY A CA 1
ATOM 788 C C . GLY A 1 94 ? 6.113 -2.365 -25.861 1.00 82.25 94 GLY A C 1
ATOM 789 O O . GLY A 1 94 ? 5.534 -2.245 -24.780 1.00 82.25 94 GLY A O 1
ATOM 790 N N . GLY A 1 95 ? 7.100 -1.554 -26.245 1.00 87.00 95 GLY A N 1
ATOM 791 C CA . GLY A 1 95 ? 7.574 -0.406 -25.470 1.00 87.00 95 GLY A CA 1
ATOM 792 C C . GLY A 1 95 ? 8.576 -0.757 -24.363 1.00 87.00 95 GLY A C 1
ATOM 793 O O . GLY A 1 95 ? 9.312 -1.733 -24.486 1.00 87.00 95 GLY A O 1
ATOM 794 N N . ASN A 1 96 ? 8.613 0.057 -23.302 1.00 91.75 96 ASN A N 1
ATOM 795 C CA . ASN A 1 96 ? 9.622 -0.008 -22.234 1.00 91.75 96 ASN A CA 1
ATOM 796 C C . ASN A 1 96 ? 8.972 -0.421 -20.902 1.00 91.75 96 ASN A C 1
ATOM 798 O O . ASN A 1 96 ? 8.607 0.451 -20.101 1.00 91.75 96 ASN A O 1
ATOM 802 N N . PRO A 1 97 ? 8.750 -1.729 -20.669 1.00 94.94 97 PRO A N 1
ATOM 803 C CA . PRO A 1 97 ? 8.174 -2.198 -19.420 1.00 94.94 97 PRO A CA 1
ATOM 804 C C . PRO A 1 97 ? 9.134 -1.968 -18.241 1.00 94.94 97 PRO A C 1
ATOM 806 O O . PRO A 1 97 ? 10.353 -2.059 -18.408 1.00 94.94 97 PRO A O 1
ATOM 809 N N . PRO A 1 98 ? 8.597 -1.698 -17.041 1.00 96.81 98 PRO A N 1
ATOM 810 C CA . PRO A 1 98 ? 9.391 -1.585 -15.823 1.00 96.81 98 PRO A CA 1
ATOM 811 C C . PRO A 1 98 ? 10.196 -2.856 -15.525 1.00 96.81 98 PRO A C 1
ATOM 813 O O . PRO A 1 98 ? 9.731 -3.981 -15.714 1.00 96.81 98 PRO A O 1
ATOM 816 N N . ALA A 1 99 ? 11.402 -2.672 -14.982 1.00 96.88 99 ALA A N 1
ATOM 817 C CA . ALA A 1 99 ? 12.162 -3.755 -14.357 1.00 96.88 99 ALA A CA 1
ATOM 818 C C . ALA A 1 99 ? 11.406 -4.374 -13.162 1.00 96.88 99 ALA A C 1
ATOM 820 O O . ALA A 1 99 ? 10.533 -3.727 -12.574 1.00 96.88 99 ALA A O 1
ATOM 821 N N . ALA A 1 100 ? 11.791 -5.601 -12.790 1.00 97.56 100 ALA A N 1
ATOM 822 C CA . ALA A 1 100 ? 11.266 -6.293 -11.614 1.00 97.56 100 ALA A CA 1
ATOM 823 C C . ALA A 1 100 ? 11.470 -5.460 -10.352 1.00 97.56 100 ALA A C 1
ATOM 825 O O . ALA A 1 100 ? 12.559 -4.915 -10.164 1.00 97.56 100 ALA A O 1
ATOM 826 N N . ARG A 1 101 ? 10.432 -5.334 -9.521 1.00 98.19 101 ARG A N 1
ATOM 827 C CA . ARG A 1 101 ? 10.460 -4.419 -8.376 1.00 98.19 101 ARG A CA 1
ATOM 828 C C . ARG A 1 101 ? 9.421 -4.734 -7.303 1.00 98.19 101 ARG A C 1
ATOM 830 O O . ARG A 1 101 ? 8.272 -5.051 -7.618 1.00 98.19 101 ARG A O 1
ATOM 837 N N . SER A 1 102 ? 9.793 -4.473 -6.055 1.00 97.94 102 SER A N 1
ATOM 838 C CA . SER A 1 102 ? 8.926 -4.488 -4.875 1.00 97.94 102 SER A CA 1
ATOM 839 C C . SER A 1 102 ? 8.766 -3.092 -4.263 1.00 97.94 102 SER A C 1
ATOM 841 O O . SER A 1 102 ? 9.539 -2.172 -4.548 1.00 97.94 102 SER A O 1
ATOM 843 N N . GLY A 1 103 ? 7.712 -2.895 -3.470 1.00 97.38 103 GLY A N 1
ATOM 844 C CA . GLY A 1 103 ? 7.454 -1.670 -2.707 1.00 97.38 103 GLY A CA 1
ATOM 845 C C . GLY A 1 103 ? 7.191 -0.428 -3.566 1.00 97.38 103 GLY A C 1
ATOM 846 O O . GLY A 1 103 ? 7.300 0.700 -3.087 1.00 97.38 103 GLY A O 1
ATOM 847 N N . HIS A 1 104 ? 6.887 -0.604 -4.848 1.00 98.56 104 HIS A N 1
ATOM 848 C CA . HIS A 1 104 ? 6.501 0.476 -5.750 1.00 98.56 104 HIS A CA 1
ATOM 849 C C . HIS A 1 104 ? 5.029 0.851 -5.532 1.00 98.56 104 HIS A C 1
ATOM 851 O O . HIS A 1 104 ? 4.268 0.131 -4.881 1.00 98.56 104 HIS A O 1
ATOM 857 N N . ARG A 1 105 ? 4.595 1.976 -6.102 1.00 98.19 105 ARG A N 1
ATOM 858 C CA . ARG A 1 105 ? 3.174 2.342 -6.130 1.00 98.19 105 ARG A CA 1
ATOM 859 C C . ARG A 1 105 ? 2.663 2.410 -7.554 1.00 98.19 105 ARG A C 1
ATOM 861 O O . ARG A 1 105 ? 3.412 2.746 -8.471 1.00 98.19 105 ARG A O 1
ATOM 868 N N . ALA A 1 106 ? 1.371 2.138 -7.704 1.00 98.12 106 ALA A N 1
ATOM 869 C CA . ALA A 1 106 ? 0.649 2.354 -8.942 1.00 98.12 106 ALA A CA 1
ATOM 870 C C . ALA A 1 106 ? -0.683 3.062 -8.698 1.00 98.12 106 ALA A C 1
ATOM 872 O O . ALA A 1 106 ? -1.303 2.904 -7.649 1.00 98.12 106 ALA A O 1
ATOM 873 N N . VAL A 1 107 ? -1.111 3.845 -9.682 1.00 97.69 107 VAL A N 1
ATOM 874 C CA . VAL A 1 107 ? -2.396 4.554 -9.696 1.00 97.69 107 VAL A CA 1
ATOM 875 C C . VAL A 1 107 ? -3.007 4.484 -11.089 1.00 97.69 107 VAL A C 1
ATOM 877 O O . VAL A 1 107 ? -2.291 4.555 -12.089 1.00 97.69 107 VAL A O 1
ATOM 880 N N . ALA A 1 108 ? -4.331 4.367 -11.159 1.00 96.81 108 ALA A N 1
ATOM 881 C CA . ALA A 1 108 ? -5.063 4.502 -12.412 1.00 96.81 108 ALA A CA 1
ATOM 882 C C . ALA A 1 108 ? -5.399 5.977 -12.670 1.00 96.81 108 ALA A C 1
ATOM 884 O O . ALA A 1 108 ? -5.888 6.685 -11.788 1.00 96.81 108 ALA A O 1
ATOM 885 N N . TRP A 1 109 ? -5.175 6.432 -13.897 1.00 95.00 109 TRP A N 1
ATOM 886 C CA . TRP A 1 109 ? -5.584 7.745 -14.376 1.00 95.00 109 TRP A CA 1
ATOM 887 C C . TRP A 1 109 ? -6.040 7.633 -15.829 1.00 95.00 109 TRP A C 1
ATOM 889 O O . TRP A 1 109 ? -5.261 7.281 -16.712 1.00 95.00 109 TRP A O 1
ATOM 899 N N . ARG A 1 110 ? -7.317 7.944 -16.087 1.00 92.81 110 ARG A N 1
ATOM 900 C CA . ARG A 1 110 ? -7.958 7.745 -17.398 1.00 92.81 110 ARG A CA 1
ATOM 901 C C . ARG A 1 110 ? -7.813 6.282 -17.851 1.00 92.81 110 ARG A C 1
ATOM 903 O O . ARG A 1 110 ? -8.258 5.390 -17.138 1.00 92.81 110 ARG A O 1
ATOM 910 N N . HIS A 1 111 ? -7.211 6.044 -19.015 1.00 92.94 111 HIS A N 1
ATOM 911 C CA . HIS A 1 111 ? -6.893 4.717 -19.545 1.00 92.94 111 HIS A CA 1
ATOM 912 C C . HIS A 1 111 ? -5.415 4.343 -19.339 1.00 92.94 111 HIS A C 1
ATOM 914 O O . HIS A 1 111 ? -4.896 3.481 -20.042 1.00 92.94 111 HIS A O 1
ATOM 920 N N . TYR A 1 112 ? -4.753 4.957 -18.355 1.00 95.00 112 TYR A N 1
ATOM 921 C CA . TYR A 1 112 ? -3.373 4.665 -17.995 1.00 95.00 112 TYR A CA 1
ATOM 922 C C . TYR A 1 112 ? -3.250 4.127 -16.569 1.00 95.00 112 TYR A C 1
ATOM 924 O O . TYR A 1 112 ? -3.945 4.573 -15.654 1.00 95.00 112 TYR A O 1
ATOM 932 N N . MET A 1 113 ? -2.297 3.226 -16.366 1.00 97.38 113 MET A N 1
ATOM 933 C CA . MET A 1 113 ? -1.720 2.899 -15.066 1.00 97.38 113 MET A CA 1
ATOM 934 C C . MET A 1 113 ? -0.335 3.528 -14.988 1.00 97.38 113 MET A C 1
ATOM 936 O O . MET A 1 113 ? 0.500 3.303 -15.858 1.00 97.38 113 MET A O 1
ATOM 940 N N . ILE A 1 114 ? -0.091 4.319 -13.948 1.00 97.50 114 ILE A N 1
ATOM 941 C CA . ILE A 1 114 ? 1.195 4.975 -13.710 1.00 97.50 114 ILE A CA 1
ATOM 942 C C . ILE A 1 114 ? 1.881 4.253 -12.556 1.00 97.50 114 ILE A C 1
ATOM 944 O O . ILE A 1 114 ? 1.305 4.172 -11.474 1.00 97.50 114 ILE A O 1
ATOM 948 N N . VAL A 1 115 ? 3.096 3.761 -12.784 1.00 98.44 115 VAL A N 1
ATOM 949 C CA . VAL A 1 115 ? 3.957 3.089 -11.806 1.00 98.44 115 VAL A CA 1
ATOM 950 C C . VAL A 1 115 ? 5.132 3.998 -11.465 1.00 98.44 115 VAL A C 1
ATOM 952 O O . VAL A 1 115 ? 5.759 4.550 -12.369 1.00 98.44 115 VAL A O 1
ATOM 955 N N . PHE A 1 116 ? 5.445 4.129 -10.176 1.00 98.56 116 PHE A N 1
ATOM 956 C CA . PHE A 1 116 ? 6.593 4.894 -9.695 1.00 98.56 116 PHE A CA 1
ATOM 957 C C . PHE A 1 116 ? 7.325 4.165 -8.567 1.00 98.56 116 PHE A C 1
ATOM 959 O O . PHE A 1 116 ? 6.709 3.613 -7.646 1.00 98.56 116 PHE A O 1
ATOM 966 N N . GLY A 1 117 ? 8.654 4.248 -8.616 1.00 98.12 117 GLY A N 1
ATOM 967 C CA . GLY A 1 117 ? 9.535 3.848 -7.528 1.00 98.12 117 GLY A CA 1
ATOM 968 C C . GLY A 1 117 ? 9.637 2.339 -7.327 1.00 98.12 117 GLY A C 1
ATOM 969 O O . GLY A 1 117 ? 9.490 1.555 -8.269 1.00 98.12 117 GLY A O 1
ATOM 970 N N . GLY A 1 118 ? 9.911 1.960 -6.081 1.00 98.12 118 GLY A N 1
ATOM 971 C CA . GLY A 1 118 ? 10.212 0.598 -5.657 1.00 98.12 118 GLY A CA 1
ATOM 972 C C . GLY A 1 118 ? 11.709 0.325 -5.581 1.00 98.12 118 GLY A C 1
ATOM 97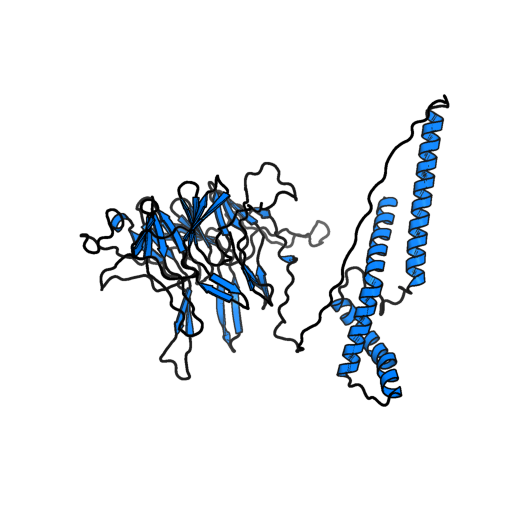3 O O . GLY A 1 118 ? 12.541 1.213 -5.788 1.00 98.12 118 GLY A O 1
ATOM 974 N N . PHE A 1 119 ? 12.046 -0.923 -5.299 1.00 97.25 119 PHE A N 1
ATOM 975 C CA . PHE A 1 119 ? 13.418 -1.409 -5.282 1.00 97.25 119 PHE A CA 1
ATOM 976 C C . PHE A 1 119 ? 13.511 -2.796 -5.912 1.00 97.25 119 PHE A C 1
ATOM 978 O O . PHE A 1 119 ? 12.508 -3.488 -6.069 1.00 97.25 119 PHE A O 1
ATOM 985 N N . HIS A 1 120 ? 14.722 -3.172 -6.295 1.00 96.19 120 HIS A N 1
ATOM 986 C CA . HIS A 1 120 ? 15.081 -4.507 -6.735 1.00 96.19 120 HIS A CA 1
ATOM 987 C C . HIS A 1 120 ? 16.326 -4.939 -5.981 1.00 96.19 120 HIS A C 1
ATOM 989 O O . HIS A 1 120 ? 17.349 -4.249 -6.020 1.00 96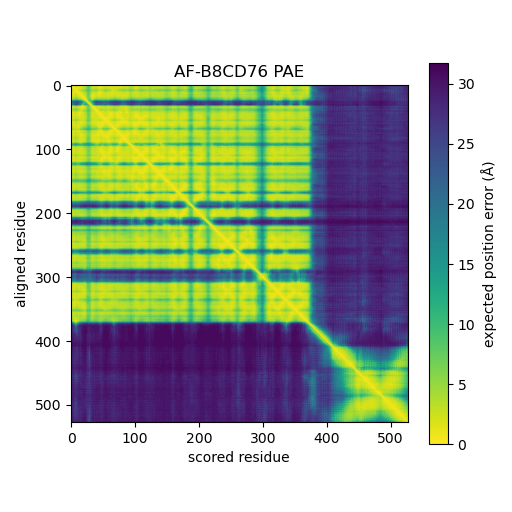.19 120 HIS A O 1
ATOM 995 N N . GLU A 1 121 ? 16.246 -6.088 -5.334 1.00 90.75 121 GLU A N 1
ATOM 996 C CA . GLU A 1 121 ? 17.372 -6.701 -4.652 1.00 90.75 121 GLU A CA 1
ATOM 997 C C . GLU A 1 121 ? 17.700 -8.043 -5.301 1.00 90.75 121 GLU A C 1
ATOM 999 O O . GLU A 1 121 ? 16.818 -8.830 -5.644 1.00 90.75 121 GLU A O 1
ATOM 1004 N N . ALA A 1 122 ? 18.993 -8.280 -5.502 1.00 83.25 122 ALA A N 1
ATOM 1005 C CA . ALA A 1 122 ? 19.503 -9.509 -6.078 1.00 83.25 122 ALA A CA 1
ATOM 1006 C C . ALA A 1 122 ? 20.711 -9.981 -5.266 1.00 83.25 122 ALA A C 1
ATOM 1008 O O . ALA A 1 122 ? 21.570 -9.183 -4.906 1.00 83.25 122 ALA A O 1
ATOM 1009 N N . LEU A 1 123 ? 20.796 -11.296 -5.038 1.00 75.06 123 LEU A N 1
ATOM 1010 C CA . LEU A 1 123 ? 21.682 -11.966 -4.068 1.00 75.06 123 LEU A CA 1
ATOM 1011 C C . LEU A 1 123 ? 23.179 -11.602 -4.129 1.00 75.06 123 LEU A C 1
ATOM 1013 O O . LEU A 1 123 ? 23.930 -11.940 -3.221 1.00 75.06 123 LEU A O 1
ATOM 1017 N N . ARG A 1 124 ? 23.655 -10.986 -5.216 1.00 75.88 124 ARG A N 1
ATOM 1018 C CA . ARG A 1 124 ? 25.078 -10.664 -5.434 1.00 75.88 124 ARG A CA 1
ATOM 1019 C C . ARG A 1 124 ? 25.321 -9.246 -5.940 1.00 75.88 124 ARG A C 1
ATOM 1021 O O . ARG A 1 124 ? 26.440 -8.926 -6.335 1.00 75.88 124 ARG A O 1
ATOM 1028 N N . THR A 1 125 ? 24.291 -8.408 -5.978 1.00 78.62 125 THR A N 1
ATOM 1029 C CA . THR A 1 125 ? 24.397 -7.030 -6.462 1.00 78.62 125 THR A CA 1
ATOM 1030 C C . THR A 1 125 ? 23.730 -6.084 -5.488 1.00 78.62 125 THR A C 1
ATOM 1032 O O . THR A 1 125 ? 22.829 -6.465 -4.752 1.00 78.62 125 THR A O 1
ATOM 1035 N N . GLU A 1 126 ? 24.158 -4.831 -5.507 1.00 82.75 126 GLU A N 1
ATOM 1036 C CA . GLU A 1 126 ? 23.579 -3.813 -4.640 1.00 82.75 126 GLU A CA 1
ATOM 1037 C C . GLU A 1 126 ? 22.085 -3.612 -4.928 1.00 82.75 126 GLU A C 1
ATOM 1039 O O . GLU A 1 126 ? 21.653 -3.649 -6.085 1.00 82.75 126 GLU A O 1
ATOM 1044 N N . THR A 1 127 ? 21.306 -3.375 -3.868 1.00 90.75 127 THR A N 1
ATOM 1045 C CA . THR A 1 127 ? 19.884 -3.044 -3.974 1.00 90.75 127 THR A CA 1
ATOM 1046 C C . THR A 1 127 ? 19.711 -1.799 -4.833 1.00 90.75 127 THR A C 1
ATOM 1048 O O . THR A 1 127 ? 20.181 -0.707 -4.499 1.00 90.75 127 THR A O 1
ATOM 1051 N N . ARG A 1 128 ? 19.004 -1.950 -5.951 1.00 94.19 128 ARG A N 1
ATOM 1052 C CA . ARG A 1 128 ? 18.687 -0.854 -6.857 1.00 94.19 128 ARG A CA 1
ATOM 1053 C C . ARG A 1 128 ? 17.356 -0.242 -6.459 1.00 94.19 128 ARG A C 1
ATOM 1055 O O . ARG A 1 128 ? 16.321 -0.889 -6.553 1.00 94.19 128 ARG A O 1
ATOM 1062 N N . TRP A 1 129 ? 17.374 1.030 -6.093 1.00 96.31 129 TRP A N 1
ATOM 1063 C CA . TRP A 1 129 ? 16.168 1.821 -5.858 1.00 96.31 129 TRP A CA 1
ATOM 1064 C C . TRP A 1 129 ? 15.754 2.530 -7.148 1.00 96.31 129 TRP A C 1
ATOM 1066 O O . TRP A 1 129 ? 16.611 2.979 -7.914 1.00 96.31 129 TRP A O 1
ATOM 1076 N N . PHE A 1 130 ? 14.451 2.668 -7.386 1.00 97.88 130 PHE A N 1
ATOM 1077 C CA . PHE A 1 130 ? 13.917 3.305 -8.590 1.00 97.88 130 PHE A CA 1
ATOM 1078 C C . PHE A 1 130 ? 13.265 4.663 -8.287 1.00 97.88 130 PHE A C 1
ATOM 1080 O O . PHE A 1 130 ? 12.702 4.878 -7.213 1.00 97.88 130 PHE A O 1
ATOM 1087 N N . ASN A 1 131 ? 13.330 5.579 -9.254 1.00 97.12 131 ASN A N 1
ATOM 1088 C CA . ASN A 1 131 ? 12.548 6.824 -9.341 1.00 97.12 131 ASN A CA 1
ATOM 1089 C C . ASN A 1 131 ? 11.999 7.068 -10.759 1.00 97.12 131 ASN A C 1
ATOM 1091 O O . ASN A 1 131 ? 11.611 8.189 -11.099 1.00 97.12 131 ASN A O 1
ATOM 1095 N N . ASP A 1 132 ? 12.016 6.037 -11.599 1.00 96.56 132 ASP A N 1
ATOM 1096 C CA . ASP A 1 132 ? 11.437 6.065 -12.935 1.00 96.56 132 ASP A CA 1
ATOM 1097 C C . ASP A 1 132 ? 9.901 6.139 -12.859 1.00 96.56 132 ASP A C 1
ATOM 1099 O O . ASP A 1 132 ? 9.275 5.809 -11.845 1.00 96.56 132 ASP A O 1
ATOM 1103 N N . ILE A 1 133 ? 9.290 6.616 -13.946 1.00 96.12 133 ILE A N 1
ATOM 1104 C CA . ILE A 1 133 ? 7.852 6.473 -14.176 1.00 96.12 133 ILE A CA 1
ATOM 1105 C C . ILE A 1 133 ? 7.661 5.561 -15.374 1.00 96.12 133 ILE A C 1
ATOM 1107 O O . ILE A 1 133 ? 8.180 5.838 -16.456 1.00 96.12 133 ILE A O 1
ATOM 1111 N N . HIS A 1 134 ? 6.832 4.540 -15.193 1.00 96.44 134 HIS A N 1
ATOM 1112 C CA . HIS A 1 134 ? 6.314 3.735 -16.288 1.00 96.44 134 HIS A CA 1
ATOM 1113 C C . HIS A 1 134 ? 4.805 3.917 -16.401 1.00 96.44 134 HIS A C 1
ATOM 1115 O O . HIS A 1 134 ? 4.090 3.956 -15.402 1.00 96.44 134 HIS A O 1
ATOM 1121 N N . ILE A 1 135 ? 4.326 4.034 -17.632 1.00 95.44 135 ILE A N 1
ATOM 1122 C CA . ILE A 1 135 ? 2.922 4.243 -17.960 1.00 95.44 135 ILE A CA 1
ATOM 1123 C C . ILE A 1 135 ? 2.470 3.056 -18.798 1.00 95.44 135 ILE A C 1
ATOM 1125 O O . ILE A 1 135 ? 2.985 2.848 -19.895 1.00 95.44 135 ILE A O 1
ATOM 1129 N N . PHE A 1 136 ? 1.524 2.283 -18.285 1.00 95.94 136 PHE A N 1
ATOM 1130 C CA . PHE A 1 136 ? 0.838 1.250 -19.047 1.00 95.94 136 PHE A CA 1
ATOM 1131 C C . PHE A 1 136 ? -0.460 1.816 -19.603 1.00 95.94 136 PHE A C 1
ATOM 1133 O O . PHE A 1 136 ? -1.276 2.352 -18.856 1.00 95.94 136 PHE A O 1
ATOM 1140 N N . ASP A 1 137 ? -0.651 1.699 -20.907 1.00 93.75 137 ASP A N 1
ATOM 1141 C CA . ASP A 1 137 ? -1.891 2.066 -21.578 1.00 93.75 137 ASP A CA 1
ATOM 1142 C C . ASP A 1 137 ? -2.816 0.845 -21.660 1.00 93.75 137 ASP A C 1
ATOM 1144 O O . ASP A 1 137 ? -2.514 -0.132 -22.347 1.00 93.75 137 ASP A O 1
ATOM 1148 N N . PHE A 1 138 ? -3.963 0.908 -20.978 1.00 94.75 138 PHE A N 1
ATOM 1149 C CA . PHE A 1 138 ? -4.951 -0.173 -20.958 1.00 94.75 138 PHE A CA 1
ATOM 1150 C C . PHE A 1 138 ? -5.576 -0.449 -22.334 1.00 94.75 138 PHE A C 1
ATOM 1152 O O . PHE A 1 138 ? -6.082 -1.546 -22.556 1.00 94.75 138 PHE A O 1
ATOM 1159 N N . GLN A 1 139 ? -5.559 0.516 -23.259 1.00 91.50 139 GLN A N 1
ATOM 1160 C CA . GLN A 1 139 ? -6.112 0.359 -24.606 1.00 91.50 139 GLN A CA 1
ATOM 1161 C C . GLN A 1 139 ? -5.127 -0.347 -25.538 1.00 91.50 139 GLN A C 1
ATOM 1163 O O . GLN A 1 139 ? -5.499 -1.300 -26.222 1.00 91.50 139 GLN A O 1
ATOM 1168 N N . SER A 1 140 ? -3.866 0.093 -25.561 1.00 91.94 140 SER A N 1
ATOM 1169 C CA . SER A 1 140 ? -2.837 -0.494 -26.434 1.00 91.94 140 SER A CA 1
ATOM 1170 C C . SER A 1 140 ? -2.113 -1.696 -25.819 1.00 91.94 140 SER A C 1
ATOM 1172 O O . SER A 1 140 ? -1.470 -2.461 -26.540 1.00 91.94 140 SER A O 1
ATOM 1174 N N . SER A 1 141 ? -2.241 -1.904 -24.503 1.00 93.25 141 SER A N 1
ATOM 1175 C CA . SER A 1 141 ? -1.480 -2.899 -23.733 1.00 93.25 141 SER A CA 1
ATOM 1176 C C . SER A 1 141 ? 0.038 -2.741 -23.890 1.00 93.25 141 SER A C 1
ATOM 1178 O O . SER A 1 141 ? 0.778 -3.728 -23.954 1.00 93.25 141 SER A O 1
ATOM 1180 N N . ALA A 1 142 ? 0.502 -1.494 -23.986 1.00 93.12 142 ALA A N 1
ATOM 1181 C CA . ALA A 1 142 ? 1.905 -1.145 -24.162 1.00 93.12 142 ALA A CA 1
ATOM 1182 C C . ALA A 1 142 ? 2.417 -0.302 -22.992 1.00 93.12 142 ALA A C 1
ATOM 1184 O O . ALA A 1 142 ? 1.685 0.495 -22.399 1.00 93.12 142 ALA A O 1
ATOM 1185 N N . TRP A 1 143 ? 3.700 -0.474 -22.683 1.00 94.81 143 TRP A N 1
ATOM 1186 C CA . TRP A 1 143 ? 4.385 0.290 -21.647 1.00 94.81 143 TRP A CA 1
ATOM 1187 C C . TRP A 1 143 ? 5.203 1.425 -22.244 1.00 94.81 143 TRP A C 1
ATOM 1189 O O . TRP A 1 143 ? 5.888 1.255 -23.248 1.00 94.81 143 TRP A O 1
ATOM 1199 N N . THR A 1 144 ? 5.215 2.567 -21.572 1.00 92.44 144 THR A N 1
ATOM 1200 C CA . THR A 1 144 ? 6.100 3.680 -21.906 1.00 92.44 144 THR A CA 1
ATOM 1201 C C . THR A 1 144 ? 6.844 4.149 -20.670 1.00 92.44 144 THR A C 1
ATOM 1203 O O . THR A 1 144 ? 6.231 4.443 -19.648 1.00 92.44 144 THR A O 1
ATOM 1206 N N . GLU A 1 145 ? 8.166 4.244 -20.767 1.00 93.31 145 GLU A N 1
ATOM 1207 C CA . GLU A 1 145 ? 8.990 4.880 -19.742 1.00 93.31 145 GLU A CA 1
ATOM 1208 C C . GLU A 1 145 ? 9.025 6.389 -19.982 1.00 93.31 145 GLU A C 1
ATOM 1210 O O . GLU A 1 145 ? 9.354 6.850 -21.081 1.00 93.31 145 GLU A O 1
ATOM 1215 N N . LEU A 1 146 ? 8.691 7.160 -18.952 1.00 90.62 146 LEU A N 1
ATOM 1216 C CA . LEU A 1 146 ? 8.682 8.609 -19.033 1.00 90.62 146 LEU A CA 1
ATOM 1217 C C . LEU A 1 146 ? 10.109 9.157 -19.068 1.00 90.62 146 LEU A C 1
ATOM 1219 O O . LEU A 1 146 ? 10.896 8.938 -18.151 1.00 90.62 146 LEU A O 1
ATOM 1223 N N . GLN A 1 147 ? 10.415 9.923 -20.112 1.00 87.75 147 GLN A N 1
ATOM 1224 C CA . GLN A 1 147 ? 11.718 10.555 -20.286 1.00 87.75 147 GLN A CA 1
ATOM 1225 C C . GLN A 1 147 ? 11.701 11.993 -19.770 1.00 87.75 147 GLN A C 1
ATOM 1227 O O . GLN A 1 147 ? 10.753 12.746 -20.005 1.00 87.75 147 GLN A O 1
ATOM 1232 N N . TYR A 1 148 ? 12.783 12.388 -19.105 1.00 87.50 148 TYR A N 1
ATOM 1233 C CA . TYR A 1 148 ? 12.946 13.721 -18.531 1.00 87.50 148 TYR A CA 1
ATOM 1234 C C . TYR A 1 148 ? 14.097 14.475 -19.200 1.00 87.50 148 TYR A C 1
ATOM 1236 O O . TYR A 1 148 ? 15.041 13.884 -19.725 1.00 87.50 148 TYR A O 1
ATOM 1244 N N . GLY A 1 149 ? 14.047 15.807 -19.154 1.00 84.81 149 GLY A N 1
ATOM 1245 C CA . GLY A 1 149 ? 15.182 16.631 -19.570 1.00 84.81 149 GLY A CA 1
ATOM 1246 C C . GLY A 1 149 ? 16.403 16.406 -18.668 1.00 84.81 149 GLY A C 1
ATOM 1247 O O . GLY A 1 149 ? 16.259 16.163 -17.474 1.00 84.81 149 GLY A O 1
ATOM 1248 N N . LYS A 1 150 ? 17.619 16.564 -19.209 1.00 85.06 150 LYS A N 1
ATOM 1249 C CA . LYS A 1 150 ? 18.888 16.334 -18.476 1.00 85.06 150 LYS A CA 1
ATOM 1250 C C . LYS A 1 150 ? 19.044 17.153 -17.184 1.00 85.06 150 LYS A C 1
ATOM 1252 O O . LYS A 1 150 ? 19.799 16.761 -16.306 1.00 85.06 150 LYS A O 1
ATOM 1257 N N . LEU A 1 151 ? 18.364 18.296 -17.091 1.00 87.50 151 LEU A N 1
ATOM 1258 C CA . LEU A 1 151 ? 18.396 19.205 -15.938 1.00 87.50 151 LEU A CA 1
ATOM 1259 C C . LEU A 1 151 ? 17.128 19.115 -15.071 1.00 87.50 151 LEU A C 1
ATOM 1261 O O . LEU A 1 151 ? 16.921 19.956 -14.194 1.00 87.50 151 LEU A O 1
ATOM 1265 N N . ALA A 1 152 ? 16.251 18.141 -15.332 1.00 88.31 152 ALA A N 1
ATOM 1266 C CA . ALA A 1 152 ? 15.030 17.965 -14.562 1.00 88.31 152 ALA A CA 1
ATOM 1267 C C . ALA A 1 152 ? 15.365 17.594 -13.113 1.00 88.31 152 ALA A C 1
ATOM 1269 O O . ALA A 1 152 ? 16.188 16.720 -12.843 1.00 88.31 152 ALA A O 1
ATOM 1270 N N . ARG A 1 153 ? 14.697 18.252 -12.165 1.00 93.19 153 ARG A N 1
ATOM 1271 C CA . ARG A 1 153 ? 14.730 17.839 -10.762 1.00 93.19 153 ARG A CA 1
ATOM 1272 C C . ARG A 1 153 ? 13.728 16.716 -10.592 1.00 93.19 153 ARG A C 1
ATOM 1274 O O . ARG A 1 153 ? 12.562 16.917 -10.902 1.00 93.19 153 ARG A O 1
ATOM 1281 N N . LEU A 1 154 ? 14.178 15.567 -10.112 1.00 95.25 154 LEU A N 1
ATOM 1282 C CA . LEU A 1 154 ? 13.341 14.386 -9.935 1.00 95.25 154 LEU A CA 1
ATOM 1283 C C . LEU A 1 154 ? 13.227 14.042 -8.448 1.00 95.25 154 LEU A C 1
ATOM 1285 O O . LEU A 1 154 ? 14.166 14.316 -7.690 1.00 95.25 154 LEU A O 1
ATOM 1289 N N . PRO A 1 155 ? 12.122 13.409 -8.025 1.00 96.75 155 PRO A N 1
ATOM 1290 C CA . PRO A 1 155 ? 12.083 12.746 -6.736 1.00 96.75 155 PRO A CA 1
ATOM 1291 C C . PRO A 1 155 ? 13.241 11.736 -6.629 1.00 96.75 155 PRO A C 1
ATOM 1293 O O . PRO A 1 155 ? 13.496 10.990 -7.581 1.00 96.75 155 PRO A O 1
ATOM 1296 N N . PRO A 1 156 ? 13.960 11.695 -5.494 1.00 96.50 156 PRO A N 1
ATOM 1297 C CA . PRO A 1 156 ? 14.916 10.631 -5.213 1.00 96.50 156 PRO A CA 1
ATOM 1298 C C . PRO A 1 156 ? 14.299 9.233 -5.313 1.00 96.50 156 PRO A C 1
ATOM 1300 O O . PRO A 1 156 ? 13.107 9.060 -5.033 1.00 96.50 156 PRO A O 1
ATOM 1303 N N . ALA A 1 157 ? 15.131 8.247 -5.650 1.00 97.19 157 ALA A N 1
ATOM 1304 C CA . ALA A 1 157 ? 14.747 6.841 -5.673 1.00 97.19 157 ALA A CA 1
ATOM 1305 C C . ALA A 1 157 ? 14.280 6.358 -4.298 1.00 97.19 157 ALA A C 1
ATOM 1307 O O . ALA A 1 157 ? 14.890 6.698 -3.286 1.00 97.19 157 ALA A O 1
ATOM 1308 N N . ARG A 1 158 ? 13.158 5.631 -4.271 1.00 97.56 158 ARG A N 1
ATOM 1309 C CA . ARG A 1 158 ? 12.447 5.269 -3.037 1.00 97.56 158 ARG A CA 1
ATOM 1310 C C . ARG A 1 158 ? 11.467 4.117 -3.241 1.00 97.56 158 ARG A C 1
ATOM 1312 O O . ARG A 1 158 ? 10.882 3.984 -4.315 1.00 97.56 158 ARG A O 1
ATOM 1319 N N . SER A 1 159 ? 11.219 3.353 -2.185 1.00 97.31 159 SER A N 1
ATOM 1320 C CA . SER A 1 159 ? 10.105 2.406 -2.072 1.00 97.31 159 SER A CA 1
ATOM 1321 C C . SER A 1 159 ? 9.130 2.848 -0.976 1.00 97.31 159 SER A C 1
ATOM 1323 O O . SER A 1 159 ? 9.355 3.853 -0.296 1.00 97.31 159 SER A O 1
ATOM 1325 N N . ALA A 1 160 ? 8.008 2.137 -0.853 1.00 95.56 160 ALA A N 1
ATOM 1326 C CA . ALA A 1 160 ? 6.973 2.324 0.162 1.00 95.56 160 ALA A CA 1
ATOM 1327 C C . ALA A 1 160 ? 6.470 3.777 0.287 1.00 95.56 160 ALA A C 1
ATOM 1329 O O . ALA A 1 160 ? 6.004 4.207 1.340 1.00 95.56 160 ALA A O 1
ATOM 1330 N N . CYS A 1 161 ? 6.570 4.559 -0.793 1.00 97.38 161 CYS A N 1
ATOM 1331 C CA . CYS A 1 161 ? 6.051 5.920 -0.832 1.00 97.38 161 CYS A CA 1
ATOM 1332 C C . CYS A 1 161 ? 4.520 5.922 -0.912 1.00 97.38 161 CYS A C 1
ATOM 1334 O O . CYS A 1 161 ? 3.879 4.901 -1.156 1.00 97.38 161 CYS A O 1
ATOM 1336 N N . ASN A 1 162 ? 3.923 7.090 -0.727 1.00 97.62 162 ASN A N 1
ATOM 1337 C CA . ASN A 1 162 ? 2.500 7.326 -0.922 1.00 97.62 162 ASN A CA 1
ATOM 1338 C C . ASN A 1 162 ? 2.296 7.978 -2.280 1.00 97.62 162 ASN A C 1
ATOM 1340 O O . ASN A 1 162 ? 3.017 8.920 -2.613 1.00 97.62 162 ASN A O 1
ATOM 1344 N N . MET A 1 163 ? 1.311 7.511 -3.045 1.00 97.50 163 MET A N 1
ATOM 1345 C CA . MET A 1 163 ? 1.054 8.034 -4.381 1.00 97.50 163 MET A CA 1
ATOM 1346 C C . MET A 1 163 ? -0.440 8.182 -4.645 1.00 97.50 163 MET A C 1
ATOM 1348 O O . MET A 1 163 ? -1.198 7.237 -4.448 1.00 97.50 163 MET A O 1
ATOM 1352 N N . VAL A 1 164 ? -0.862 9.359 -5.109 1.00 97.19 164 VAL A N 1
ATOM 1353 C CA . VAL A 1 164 ? -2.256 9.628 -5.498 1.00 97.19 164 VAL A CA 1
ATOM 1354 C C . VAL A 1 164 ? -2.318 10.488 -6.754 1.00 97.19 164 VAL A C 1
ATOM 1356 O O . VAL A 1 164 ? -1.418 11.286 -7.017 1.00 97.19 164 VAL A O 1
ATOM 1359 N N . VAL A 1 165 ? -3.412 10.373 -7.507 1.00 95.38 165 VAL A N 1
ATOM 1360 C CA . VAL A 1 165 ? -3.716 11.271 -8.629 1.00 95.38 165 VAL A CA 1
ATOM 1361 C C . VAL A 1 165 ? -4.867 12.179 -8.246 1.00 95.38 165 VAL A C 1
ATOM 1363 O O . VAL A 1 165 ? -5.960 11.710 -7.949 1.00 95.38 165 VAL A O 1
ATOM 1366 N N . CYS A 1 166 ? -4.635 13.485 -8.288 1.00 91.50 166 CYS A N 1
ATOM 1367 C CA . CYS A 1 166 ? -5.706 14.467 -8.218 1.00 91.50 166 CYS A CA 1
ATOM 1368 C C . CYS A 1 166 ? -6.254 14.713 -9.625 1.00 91.50 166 CYS A C 1
ATOM 1370 O O . CYS A 1 166 ? -5.463 14.837 -10.557 1.00 91.50 166 CYS A O 1
ATOM 1372 N N . THR A 1 167 ? -7.575 14.810 -9.787 1.00 87.00 167 THR A N 1
ATOM 1373 C CA . THR A 1 167 ? -8.221 15.124 -11.077 1.00 87.00 167 THR A CA 1
ATOM 1374 C C . THR A 1 167 ? -8.861 16.514 -11.121 1.00 87.00 167 THR A C 1
ATOM 1376 O O . THR A 1 167 ? -9.258 16.961 -12.194 1.00 87.00 167 THR A O 1
ATOM 1379 N N . ALA A 1 168 ? -8.937 17.222 -9.987 1.00 81.44 168 ALA A N 1
ATOM 1380 C CA . ALA A 1 168 ? -9.492 18.572 -9.893 1.00 81.44 168 ALA A CA 1
ATOM 1381 C C . ALA A 1 168 ? -8.804 19.390 -8.774 1.00 81.44 168 ALA A C 1
ATOM 1383 O O . ALA A 1 168 ? -8.603 18.853 -7.685 1.00 81.44 168 ALA A O 1
ATOM 1384 N N . PRO A 1 169 ? -8.464 20.680 -8.990 1.00 77.56 169 PRO A N 1
ATOM 1385 C CA . PRO A 1 169 ? -8.747 21.479 -10.190 1.00 77.56 169 PRO A CA 1
ATOM 1386 C C . PRO A 1 169 ? -7.805 21.193 -11.371 1.00 77.56 169 PRO A C 1
ATOM 1388 O O . PRO A 1 169 ? -8.109 21.579 -12.496 1.00 77.56 169 PRO A O 1
ATOM 1391 N N . SER A 1 170 ? -6.677 20.514 -11.145 1.00 85.00 170 SER A N 1
ATOM 1392 C CA . SER A 1 170 ? -5.743 20.103 -12.195 1.00 85.00 170 SER A CA 1
ATOM 1393 C C . SER A 1 170 ? -5.317 18.648 -12.027 1.00 85.00 170 SER A C 1
ATOM 1395 O O . SER A 1 170 ? -5.167 18.152 -10.910 1.00 85.00 170 SER A O 1
ATOM 1397 N N . GLU A 1 171 ? -5.127 17.964 -13.156 1.00 91.94 171 GLU A N 1
ATOM 1398 C CA . GLU A 1 171 ? -4.663 16.579 -13.175 1.00 91.94 171 GLU A CA 1
ATOM 1399 C C . GLU A 1 171 ? -3.175 16.510 -12.844 1.00 91.94 171 GLU A C 1
ATOM 1401 O O . GLU A 1 171 ? -2.324 16.962 -13.621 1.00 91.94 171 GLU A O 1
ATOM 1406 N N . ALA A 1 172 ? -2.858 15.946 -11.685 1.00 94.12 172 ALA A N 1
ATOM 1407 C CA . ALA A 1 172 ? -1.490 15.850 -11.209 1.00 94.12 172 ALA A CA 1
ATOM 1408 C C . ALA A 1 172 ? -1.277 14.607 -10.342 1.00 94.12 172 ALA A C 1
ATOM 1410 O O . ALA A 1 172 ? -2.139 14.227 -9.546 1.00 94.12 172 ALA A O 1
ATOM 1411 N N . LEU A 1 173 ? -0.102 14.003 -10.486 1.00 96.12 173 LEU A N 1
ATOM 1412 C CA . LEU A 1 173 ? 0.384 12.918 -9.646 1.00 96.12 173 LEU A CA 1
ATOM 1413 C C . LEU A 1 173 ? 1.130 13.502 -8.454 1.00 96.12 173 LEU A C 1
ATOM 1415 O O . LEU A 1 173 ? 2.004 14.343 -8.643 1.00 96.12 173 LEU A O 1
ATOM 1419 N N . PHE A 1 174 ? 0.818 13.037 -7.252 1.00 97.25 174 PHE A N 1
ATOM 1420 C CA . PHE A 1 174 ? 1.520 13.405 -6.030 1.00 97.25 174 PHE A CA 1
ATOM 1421 C C . PHE A 1 174 ? 2.252 12.191 -5.475 1.00 97.25 174 PHE A C 1
ATOM 1423 O O . PHE A 1 174 ? 1.663 11.116 -5.379 1.00 97.25 174 PHE A O 1
ATOM 1430 N N . VAL A 1 175 ? 3.510 12.384 -5.080 1.00 98.00 175 VAL A N 1
ATOM 1431 C CA . VAL A 1 175 ? 4.343 11.384 -4.404 1.00 98.00 175 VAL A CA 1
ATOM 1432 C C . VAL A 1 175 ? 4.814 11.965 -3.081 1.00 98.00 175 VAL A C 1
ATOM 1434 O O . VAL A 1 175 ? 5.406 13.044 -3.054 1.00 98.00 175 VAL A O 1
ATOM 1437 N N . TYR A 1 176 ? 4.567 11.259 -1.983 1.00 97.88 176 TYR A N 1
ATOM 1438 C CA . TYR A 1 176 ? 4.965 11.687 -0.647 1.00 97.88 176 TYR A CA 1
ATOM 1439 C C . TYR A 1 176 ? 5.645 10.570 0.132 1.00 97.88 176 TYR A C 1
ATOM 1441 O O . TYR A 1 176 ? 5.160 9.440 0.193 1.00 97.88 176 TYR A O 1
ATOM 1449 N N . GLY A 1 177 ? 6.735 10.931 0.796 1.00 97.06 177 GLY A N 1
ATOM 1450 C CA . GLY A 1 177 ? 7.432 10.053 1.719 1.00 97.06 177 GLY A CA 1
ATOM 1451 C C . GLY A 1 177 ? 8.049 8.830 1.047 1.00 97.06 177 GLY A C 1
ATOM 1452 O O . GLY A 1 177 ? 8.419 8.891 -0.130 1.00 97.06 177 GLY A O 1
ATOM 1453 N N . GLY A 1 178 ? 8.161 7.738 1.800 1.00 96.31 178 GLY A N 1
ATOM 1454 C CA . GLY A 1 178 ? 8.829 6.500 1.397 1.00 96.31 178 GLY A CA 1
ATOM 1455 C C . GLY A 1 178 ? 10.199 6.339 2.048 1.00 96.31 178 GLY A C 1
ATOM 1456 O O . GLY A 1 178 ? 10.630 7.171 2.844 1.00 96.31 178 GLY A O 1
ATOM 1457 N N . TYR A 1 179 ? 10.890 5.270 1.685 1.00 95.44 179 TYR A N 1
ATOM 1458 C CA . TYR A 1 179 ? 12.179 4.896 2.254 1.00 95.44 179 TYR A CA 1
ATOM 1459 C C . TYR A 1 179 ? 13.172 4.527 1.149 1.00 95.44 179 TYR A C 1
ATOM 1461 O O . TYR A 1 179 ? 12.778 4.103 0.062 1.00 95.44 179 TYR A O 1
ATOM 1469 N N . SER A 1 180 ? 14.461 4.715 1.408 1.00 94.19 180 SER A N 1
ATOM 1470 C CA . SER A 1 180 ? 15.551 4.172 0.595 1.00 94.19 180 SER A CA 1
ATOM 1471 C C . SER A 1 180 ? 16.784 3.934 1.441 1.00 94.19 180 SER A C 1
ATOM 1473 O O . SER A 1 180 ? 16.972 4.635 2.425 1.00 94.19 180 SER A O 1
ATOM 1475 N N . LYS A 1 181 ? 17.681 3.048 1.018 1.00 89.44 181 LYS A N 1
ATOM 1476 C CA . LYS A 1 181 ? 18.974 2.844 1.675 1.00 89.44 181 LYS A CA 1
ATOM 1477 C C . LYS A 1 181 ? 20.104 3.289 0.752 1.00 89.44 181 LYS A C 1
ATOM 1479 O O . LYS A 1 181 ? 20.197 2.797 -0.372 1.00 89.44 181 LYS A O 1
ATOM 1484 N N . LEU A 1 182 ? 20.957 4.205 1.210 1.00 81.50 182 LEU A N 1
ATOM 1485 C CA . LEU A 1 182 ? 22.150 4.634 0.476 1.00 81.50 182 LEU A CA 1
ATOM 1486 C C . LEU A 1 182 ? 23.403 4.101 1.159 1.00 81.50 182 LEU A C 1
ATOM 1488 O O . LEU A 1 182 ? 23.596 4.246 2.360 1.00 81.50 182 LEU A O 1
ATOM 1492 N N . LYS A 1 183 ? 24.292 3.493 0.381 1.00 74.12 183 LYS A N 1
ATOM 1493 C CA . LYS A 1 183 ? 25.590 3.043 0.874 1.00 74.12 183 LYS A CA 1
ATOM 1494 C C . LYS A 1 183 ? 26.576 4.203 0.844 1.00 74.12 183 LYS A C 1
ATOM 1496 O O . LYS A 1 183 ? 26.817 4.788 -0.211 1.00 74.12 183 LYS A O 1
ATOM 1501 N N . ASN A 1 184 ? 27.156 4.535 1.993 1.00 65.94 184 ASN A N 1
ATOM 1502 C CA . ASN A 1 184 ? 28.156 5.586 2.078 1.00 65.94 184 ASN A CA 1
ATOM 1503 C C . ASN A 1 184 ? 29.534 5.005 1.737 1.00 65.94 184 ASN A C 1
ATOM 1505 O O . ASN A 1 184 ? 30.194 4.372 2.561 1.00 65.94 184 ASN A O 1
ATOM 1509 N N . VAL A 1 185 ? 29.952 5.193 0.484 1.00 63.38 185 VAL A N 1
ATOM 1510 C CA . VAL A 1 185 ? 31.196 4.623 -0.068 1.00 63.38 185 VAL A CA 1
ATOM 1511 C C . VAL A 1 185 ? 32.452 5.231 0.580 1.00 63.38 185 VAL A C 1
ATOM 1513 O O . VAL A 1 185 ? 33.519 4.630 0.534 1.00 63.38 185 VAL A O 1
ATOM 1516 N N . ASN A 1 186 ? 32.321 6.391 1.234 1.00 61.03 186 ASN A N 1
ATOM 1517 C CA . ASN A 1 186 ? 33.430 7.141 1.834 1.00 61.03 186 ASN A CA 1
ATOM 1518 C C . ASN A 1 186 ? 33.555 6.957 3.360 1.00 61.03 186 ASN A C 1
ATOM 1520 O O . ASN A 1 186 ? 34.352 7.648 3.993 1.00 61.03 186 ASN A O 1
ATOM 1524 N N . ALA A 1 187 ? 32.764 6.070 3.974 1.00 57.19 187 ALA A N 1
ATOM 1525 C CA . ALA A 1 187 ? 32.826 5.840 5.415 1.00 57.19 187 ALA A CA 1
ATOM 1526 C C . ALA A 1 187 ? 34.120 5.082 5.804 1.00 57.19 187 ALA A C 1
ATOM 1528 O O . ALA A 1 187 ? 34.376 4.000 5.262 1.00 57.19 187 ALA A O 1
ATOM 1529 N N . PRO A 1 188 ? 34.937 5.595 6.749 1.00 48.38 188 PRO A N 1
ATOM 1530 C CA . PRO A 1 188 ? 36.115 4.877 7.228 1.00 48.38 188 PRO A CA 1
ATOM 1531 C C . PRO A 1 188 ? 35.685 3.606 7.981 1.00 48.38 188 PRO A C 1
ATOM 1533 O O . PRO A 1 188 ? 34.914 3.684 8.935 1.00 48.38 188 PRO A O 1
ATOM 1536 N N . GLY A 1 189 ? 36.173 2.439 7.541 1.00 58.06 189 GLY A N 1
ATOM 1537 C CA . GLY A 1 189 ? 35.908 1.134 8.174 1.00 58.06 189 GLY A CA 1
ATOM 1538 C C . GLY A 1 189 ? 35.019 0.159 7.388 1.00 58.06 189 GLY A C 1
ATOM 1539 O O . GLY A 1 189 ? 34.791 -0.949 7.860 1.00 58.06 189 GLY A O 1
ATOM 1540 N N . GLY A 1 190 ? 34.560 0.522 6.186 1.00 50.72 190 GLY A N 1
ATOM 1541 C CA . GLY A 1 190 ? 33.723 -0.339 5.346 1.00 50.72 190 GLY A CA 1
ATOM 1542 C C . GLY A 1 190 ? 32.243 0.056 5.367 1.00 50.72 190 GLY A C 1
ATOM 1543 O O . GLY A 1 190 ? 31.749 0.642 6.322 1.00 50.72 190 GLY A O 1
ATOM 1544 N N . SER A 1 191 ? 31.576 -0.228 4.245 1.00 54.78 191 SER A N 1
ATOM 1545 C CA . SER A 1 191 ? 30.172 0.039 3.887 1.00 54.78 191 SER A CA 1
ATOM 1546 C C . SER A 1 191 ? 29.191 0.310 5.045 1.00 54.78 191 SER A C 1
ATOM 1548 O O . SER A 1 191 ? 28.403 -0.567 5.405 1.00 54.78 191 SER A O 1
ATOM 1550 N N . LYS A 1 192 ? 29.125 1.546 5.553 1.00 65.62 192 LYS A N 1
ATOM 1551 C CA . LYS A 1 192 ? 27.964 1.983 6.341 1.00 65.62 192 LYS A CA 1
ATOM 1552 C C . LYS A 1 192 ? 26.842 2.359 5.379 1.00 65.62 192 LYS A C 1
ATOM 1554 O O . LYS A 1 192 ? 26.984 3.269 4.564 1.00 65.62 192 LYS A O 1
ATOM 1559 N N . SER A 1 193 ? 25.753 1.605 5.422 1.00 73.62 193 SER A N 1
ATOM 1560 C CA . SER A 1 193 ? 24.519 1.918 4.705 1.00 73.62 193 SER A CA 1
ATOM 1561 C C . SER A 1 193 ? 23.628 2.787 5.585 1.00 73.62 193 SER A C 1
ATOM 1563 O O . SER A 1 193 ? 23.307 2.367 6.689 1.00 73.62 193 SER A O 1
ATOM 1565 N N . GLU A 1 194 ? 23.227 3.952 5.094 1.00 82.25 194 GLU A N 1
ATOM 1566 C CA . GLU A 1 194 ? 22.349 4.899 5.779 1.00 82.25 194 GLU A CA 1
ATOM 1567 C C . GLU A 1 194 ? 20.918 4.752 5.245 1.00 82.25 194 GLU A C 1
ATOM 1569 O O . GLU A 1 194 ? 20.673 4.827 4.033 1.00 82.25 194 GLU A O 1
ATOM 1574 N N . GLY A 1 195 ? 19.972 4.505 6.151 1.00 87.06 195 GLY A N 1
ATOM 1575 C CA . GLY A 1 195 ? 18.547 4.538 5.846 1.00 87.06 195 GLY A CA 1
ATOM 1576 C C . GLY A 1 195 ? 18.072 5.977 5.670 1.00 87.06 195 GLY A C 1
ATOM 1577 O O . GLY A 1 195 ? 18.295 6.830 6.521 1.00 87.06 195 GLY A O 1
ATOM 1578 N N . ILE A 1 196 ? 17.395 6.259 4.564 1.00 91.00 196 ILE A N 1
ATOM 1579 C CA . ILE A 1 196 ? 16.840 7.572 4.252 1.00 91.00 196 ILE A CA 1
ATOM 1580 C C . ILE A 1 196 ? 15.332 7.472 4.265 1.00 91.00 196 ILE A C 1
ATOM 1582 O O . ILE A 1 196 ? 14.699 6.902 3.373 1.00 91.00 196 ILE A O 1
ATOM 1586 N N . MET A 1 197 ? 14.766 8.117 5.271 1.00 93.19 197 MET A N 1
ATOM 1587 C CA . MET A 1 197 ? 13.344 8.348 5.378 1.00 93.19 197 MET A CA 1
ATOM 1588 C C . MET A 1 197 ? 12.976 9.615 4.614 1.00 93.19 197 MET A C 1
ATOM 1590 O O . MET A 1 197 ? 13.337 10.737 4.982 1.00 93.19 197 MET A O 1
ATOM 1594 N N . HIS A 1 198 ? 12.245 9.445 3.520 1.00 95.56 198 HIS A N 1
ATOM 1595 C CA . HIS A 1 198 ? 11.788 10.573 2.729 1.00 95.56 198 HIS A CA 1
ATOM 1596 C C . HIS A 1 198 ? 10.605 11.233 3.435 1.00 95.56 198 HIS A C 1
ATOM 1598 O O . HIS A 1 198 ? 9.666 10.576 3.870 1.00 95.56 198 HIS A O 1
ATOM 1604 N N . VAL A 1 199 ? 10.634 12.561 3.528 1.00 95.25 199 VAL A N 1
ATOM 1605 C CA . VAL A 1 199 ? 9.557 13.385 4.121 1.00 95.25 199 VAL A CA 1
ATOM 1606 C C . VAL A 1 199 ? 9.132 14.524 3.194 1.00 95.25 199 VAL A C 1
ATOM 1608 O O . VAL A 1 199 ? 8.450 15.473 3.590 1.00 95.25 199 VAL A O 1
ATOM 1611 N N . ASP A 1 200 ? 9.601 14.472 1.951 1.00 96.31 200 ASP A N 1
ATOM 1612 C CA . ASP A 1 200 ? 9.280 15.407 0.891 1.00 96.31 200 ASP A CA 1
ATOM 1613 C C . ASP A 1 200 ? 8.019 14.990 0.128 1.00 96.31 200 ASP A C 1
ATOM 1615 O O . ASP A 1 200 ? 7.598 13.834 0.132 1.00 96.31 200 ASP A O 1
ATOM 1619 N N . CYS A 1 201 ? 7.399 15.980 -0.510 1.00 96.94 201 CYS A N 1
ATOM 1620 C CA . CYS A 1 201 ? 6.247 15.800 -1.377 1.00 96.94 201 CYS A CA 1
ATOM 1621 C C . CYS A 1 201 ? 6.588 16.366 -2.754 1.00 96.94 201 CYS A C 1
ATOM 1623 O O . CYS A 1 201 ? 7.142 17.465 -2.851 1.00 96.94 201 CYS A O 1
ATOM 1625 N N . TRP A 1 202 ? 6.258 15.625 -3.800 1.00 97.44 202 TRP A N 1
ATOM 1626 C CA . TRP A 1 202 ? 6.506 15.975 -5.189 1.00 97.44 202 TRP A CA 1
ATOM 1627 C C . TRP A 1 202 ? 5.212 15.911 -5.981 1.00 97.44 202 TRP A C 1
ATOM 1629 O O . TRP A 1 202 ? 4.360 15.068 -5.708 1.00 97.44 202 TRP A O 1
ATOM 1639 N N . VAL A 1 203 ? 5.075 16.791 -6.968 1.00 95.69 203 VAL A N 1
ATOM 1640 C CA . VAL A 1 203 ? 3.933 16.820 -7.877 1.00 95.69 203 VAL A CA 1
ATOM 1641 C C . VAL A 1 203 ? 4.388 16.828 -9.330 1.00 95.69 203 VAL A C 1
ATOM 1643 O O . VAL A 1 203 ? 5.316 17.551 -9.689 1.00 95.69 203 VAL A O 1
ATOM 1646 N N . LEU A 1 204 ? 3.724 16.029 -10.161 1.00 94.50 204 LEU A N 1
ATOM 1647 C CA . LEU A 1 204 ? 3.922 15.970 -11.605 1.00 94.50 204 LEU A CA 1
ATOM 1648 C C . LEU A 1 204 ? 2.601 16.293 -12.320 1.00 94.50 204 LEU A C 1
ATOM 1650 O O . LEU A 1 204 ? 1.653 15.508 -12.226 1.00 94.50 204 LEU A O 1
ATOM 1654 N N . PRO A 1 205 ? 2.511 17.416 -13.053 1.00 92.62 205 PRO A N 1
ATOM 1655 C CA . PRO A 1 205 ? 1.351 17.718 -13.887 1.00 92.62 205 PRO A CA 1
ATOM 1656 C C . PRO A 1 205 ? 1.176 16.692 -15.016 1.00 92.62 205 PRO A C 1
ATOM 1658 O O . PRO A 1 205 ? 2.038 16.548 -15.888 1.00 92.62 205 PRO A O 1
ATOM 1661 N N . LEU A 1 206 ? 0.023 16.022 -15.047 1.00 90.56 206 LEU A N 1
ATOM 1662 C CA . LEU A 1 206 ? -0.242 14.900 -15.956 1.00 90.56 206 LEU A CA 1
ATOM 1663 C C . LEU A 1 206 ? -0.669 15.335 -17.359 1.00 90.56 206 LEU A C 1
ATOM 1665 O O . LEU A 1 206 ? -0.611 14.543 -18.293 1.00 90.56 206 LEU A O 1
ATOM 1669 N N . LYS A 1 207 ? -1.027 16.610 -17.554 1.00 81.88 207 LYS A N 1
ATOM 1670 C CA . LYS A 1 207 ? -1.355 17.153 -18.884 1.00 81.88 207 LYS A CA 1
ATOM 1671 C C . LYS A 1 207 ? -0.225 16.932 -19.900 1.00 81.88 207 LYS A C 1
ATOM 1673 O O . LYS A 1 207 ? -0.509 16.717 -21.071 1.00 81.88 207 LYS A O 1
ATOM 1678 N N . SER A 1 208 ? 1.030 16.950 -19.440 1.00 72.06 208 SER A N 1
ATOM 1679 C CA . SER A 1 208 ? 2.221 16.684 -20.263 1.00 72.06 208 SER A CA 1
ATOM 1680 C C . SER A 1 208 ? 2.309 15.242 -20.786 1.00 72.06 208 SER A C 1
ATOM 1682 O O . SER A 1 208 ? 3.057 14.980 -21.720 1.00 72.06 208 SER A O 1
ATOM 1684 N N . LEU A 1 209 ? 1.526 14.319 -20.215 1.00 73.62 209 LEU A N 1
ATOM 1685 C CA . LEU A 1 209 ? 1.477 12.907 -20.603 1.00 73.62 209 LEU A CA 1
ATOM 1686 C C . LEU A 1 209 ? 0.378 12.612 -21.638 1.00 73.62 209 LEU A C 1
ATOM 1688 O O . LEU A 1 209 ? 0.335 11.520 -22.198 1.00 73.62 209 LEU A O 1
ATOM 1692 N N . VAL A 1 210 ? -0.522 13.569 -21.897 1.00 66.44 210 VAL A N 1
ATOM 1693 C CA . VAL A 1 210 ? -1.618 13.436 -22.868 1.00 66.44 210 VAL A CA 1
ATOM 1694 C C . VAL A 1 210 ? -1.118 13.838 -24.257 1.00 66.44 210 VAL A C 1
ATOM 1696 O O . VAL A 1 210 ? -0.693 14.975 -24.441 1.00 66.44 210 VAL A O 1
ATOM 1699 N N . GLY A 1 211 ? -1.232 12.948 -25.250 1.00 59.41 211 GLY A N 1
ATOM 1700 C CA . GLY A 1 211 ? -0.920 13.264 -26.658 1.00 59.41 211 GLY A CA 1
ATOM 1701 C C . GLY A 1 211 ? 0.316 12.574 -27.244 1.00 59.41 211 GLY A C 1
ATOM 1702 O O . GLY A 1 211 ? 0.819 13.015 -28.271 1.00 59.41 211 GLY A O 1
ATOM 1703 N N . GLY A 1 212 ? 0.774 11.486 -26.623 1.00 54.91 212 GLY A N 1
ATOM 1704 C CA . GLY A 1 212 ? 1.931 10.724 -27.080 1.00 54.91 212 GLY A CA 1
ATOM 1705 C C . GLY A 1 212 ? 3.194 11.198 -26.377 1.00 54.91 212 GLY A C 1
ATOM 1706 O O . GLY A 1 212 ? 3.632 12.338 -26.523 1.00 54.91 212 GLY A O 1
ATOM 1707 N N . VAL A 1 213 ? 3.784 10.296 -25.599 1.00 52.84 213 VAL A N 1
ATOM 1708 C CA . VAL A 1 213 ? 5.058 10.464 -24.893 1.00 52.84 213 VAL A CA 1
ATOM 1709 C C . VAL A 1 213 ? 6.206 10.422 -25.912 1.00 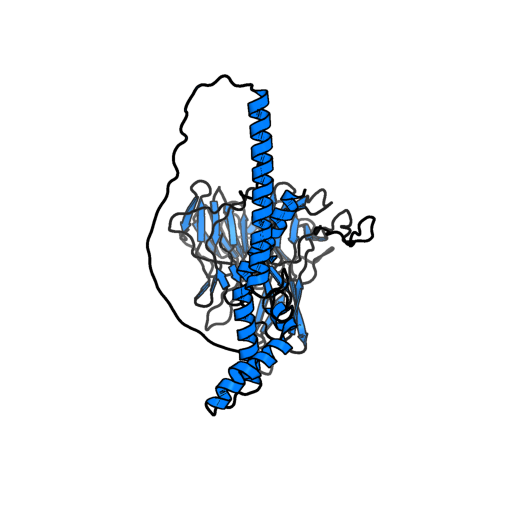52.84 213 VAL A C 1
ATOM 1711 O O . VAL A 1 213 ? 7.094 9.580 -25.870 1.00 52.84 213 VAL A O 1
ATOM 1714 N N . SER A 1 214 ? 6.173 11.295 -26.911 1.00 46.50 214 SER A N 1
ATOM 1715 C CA . SER A 1 214 ? 7.321 11.525 -27.776 1.00 46.50 214 SER A CA 1
ATOM 1716 C C . SER A 1 214 ? 8.245 12.495 -27.056 1.00 46.50 214 SER A C 1
ATOM 1718 O O . SER A 1 214 ? 7.848 13.615 -26.728 1.00 46.50 214 SER A O 1
ATOM 1720 N N . ALA A 1 215 ? 9.482 12.054 -26.830 1.00 43.88 215 ALA A N 1
ATOM 1721 C CA . ALA A 1 215 ? 10.594 12.756 -26.185 1.00 43.88 215 ALA A CA 1
ATOM 1722 C C . ALA A 1 215 ? 11.060 14.053 -26.905 1.00 43.88 215 ALA A C 1
ATOM 1724 O O . ALA A 1 215 ? 12.232 14.412 -26.862 1.00 43.88 215 ALA A O 1
ATOM 1725 N N . GLY A 1 216 ? 10.146 14.764 -27.568 1.00 48.28 216 GLY A N 1
ATOM 1726 C CA . GLY A 1 216 ? 10.358 16.024 -28.280 1.00 48.28 216 GLY A CA 1
ATOM 1727 C C . GLY A 1 216 ? 9.126 16.939 -28.304 1.00 48.28 216 GLY A C 1
ATOM 1728 O O . GLY A 1 216 ? 9.104 17.897 -29.071 1.00 48.28 216 GLY A O 1
ATOM 1729 N N . GLY A 1 217 ? 8.091 16.661 -27.499 1.00 55.16 217 GLY A N 1
ATOM 1730 C CA . GLY A 1 217 ? 6.963 17.580 -27.328 1.00 55.16 217 GLY A CA 1
ATOM 1731 C C . GLY A 1 217 ? 7.408 18.917 -26.721 1.00 55.16 217 GLY A C 1
ATOM 1732 O O . GLY A 1 217 ? 8.327 18.961 -25.907 1.00 55.16 217 GLY A O 1
ATOM 1733 N N . ALA A 1 218 ? 6.737 20.011 -27.092 1.00 56.50 218 ALA A N 1
ATOM 1734 C CA . ALA A 1 218 ? 7.123 21.381 -26.729 1.00 56.50 218 ALA A CA 1
ATOM 1735 C C . ALA A 1 218 ? 7.221 21.660 -25.209 1.00 56.50 218 ALA A C 1
ATOM 1737 O O . ALA A 1 218 ? 7.798 22.672 -24.826 1.00 56.50 218 ALA A O 1
ATOM 1738 N N . ASN A 1 219 ? 6.686 20.780 -24.350 1.00 67.00 219 ASN A N 1
ATOM 1739 C CA . ASN A 1 219 ? 6.757 20.879 -22.891 1.00 67.00 219 ASN A CA 1
ATOM 1740 C C . ASN A 1 219 ? 7.061 19.502 -22.266 1.00 67.00 219 ASN A C 1
ATOM 1742 O O . ASN A 1 219 ? 6.133 18.703 -22.112 1.00 67.00 219 ASN A O 1
ATOM 1746 N N . PRO A 1 220 ? 8.321 19.202 -21.898 1.00 76.12 220 PRO A N 1
ATOM 1747 C CA . PRO A 1 220 ? 8.655 17.948 -21.232 1.00 76.12 220 PRO A CA 1
ATOM 1748 C C . PRO A 1 220 ? 8.014 17.861 -19.832 1.00 76.12 220 PRO A C 1
ATOM 1750 O O . PRO A 1 220 ? 7.791 18.893 -19.188 1.00 76.12 220 PRO A O 1
ATOM 1753 N N . PRO A 1 221 ? 7.742 16.642 -19.333 1.00 86.69 221 PRO A N 1
ATOM 1754 C CA . PRO A 1 221 ? 7.259 16.428 -17.972 1.00 86.69 221 PRO A CA 1
ATOM 1755 C C . PRO A 1 221 ? 8.255 17.004 -16.959 1.00 86.69 221 PRO A C 1
ATOM 1757 O O . PRO A 1 221 ? 9.463 16.776 -17.051 1.00 86.69 221 PRO A O 1
ATOM 1760 N N . SER A 1 222 ? 7.746 17.749 -15.980 1.00 89.94 222 SER A N 1
ATOM 1761 C CA . SER A 1 222 ? 8.570 18.401 -14.963 1.00 89.94 222 SER A CA 1
ATOM 1762 C C . SER A 1 222 ? 7.950 18.235 -13.586 1.00 89.94 222 SER A C 1
ATOM 1764 O O . SER A 1 222 ? 6.781 18.563 -13.373 1.00 89.94 222 SER A O 1
ATOM 1766 N N . TRP A 1 223 ? 8.751 17.722 -12.660 1.00 94.50 223 TRP A N 1
ATOM 1767 C CA . TRP A 1 223 ? 8.373 17.578 -11.267 1.00 94.50 223 TRP A CA 1
ATOM 1768 C C . TRP A 1 223 ? 8.594 18.875 -10.496 1.00 94.50 223 TRP A C 1
ATOM 1770 O O . TRP A 1 223 ? 9.595 19.573 -10.661 1.00 94.50 223 TRP A O 1
ATOM 1780 N N . GLU A 1 224 ? 7.686 19.149 -9.570 1.00 94.19 224 GLU A N 1
ATOM 1781 C CA . GLU A 1 224 ? 7.792 20.243 -8.617 1.00 94.19 224 GLU A CA 1
ATOM 1782 C C . GLU A 1 224 ? 7.827 19.676 -7.193 1.00 94.19 224 GLU A C 1
ATOM 1784 O O . GLU A 1 224 ? 6.971 18.880 -6.804 1.00 94.19 224 GLU A O 1
ATOM 1789 N N . ARG A 1 225 ? 8.806 20.095 -6.384 1.00 96.00 225 ARG A N 1
ATOM 1790 C CA . ARG A 1 225 ? 8.837 19.766 -4.955 1.00 96.00 225 ARG A CA 1
ATOM 1791 C C . ARG A 1 225 ? 7.934 20.728 -4.190 1.00 96.00 225 ARG A C 1
ATOM 1793 O O . ARG A 1 225 ? 8.134 21.940 -4.230 1.00 96.00 225 ARG A O 1
ATOM 1800 N N . ILE A 1 226 ? 6.982 20.189 -3.441 1.00 93.88 226 ILE A N 1
ATOM 1801 C CA . ILE A 1 226 ? 6.047 20.959 -2.625 1.00 93.88 226 ILE A CA 1
ATOM 1802 C C . ILE A 1 226 ? 6.672 21.251 -1.257 1.00 93.88 226 ILE A C 1
ATOM 1804 O O . ILE A 1 226 ? 7.151 20.359 -0.555 1.00 93.88 226 ILE A O 1
ATOM 1808 N N . SER A 1 227 ? 6.622 22.518 -0.845 1.00 90.50 227 SER A N 1
ATOM 1809 C CA . SER A 1 227 ? 7.008 22.939 0.504 1.00 90.50 227 SER A CA 1
ATOM 1810 C C . SER A 1 227 ? 6.056 22.367 1.559 1.00 90.50 227 SER A C 1
ATOM 1812 O O . SER A 1 227 ? 4.838 22.479 1.408 1.00 90.50 227 SER A O 1
ATOM 1814 N N . ARG A 1 228 ? 6.590 21.860 2.674 1.00 88.19 228 ARG A N 1
ATOM 1815 C CA . ARG A 1 228 ? 5.785 21.453 3.835 1.00 88.19 228 ARG A CA 1
ATOM 1816 C C . ARG A 1 228 ? 5.111 22.681 4.459 1.00 88.19 228 ARG A C 1
ATOM 1818 O O . ARG A 1 228 ? 5.790 23.575 4.952 1.00 88.19 228 ARG A O 1
ATOM 1825 N N . LYS A 1 229 ? 3.779 22.737 4.409 1.00 93.31 229 LYS A N 1
ATOM 1826 C CA . LYS A 1 229 ? 2.951 23.800 5.001 1.00 93.31 229 LYS A CA 1
ATOM 1827 C C . LYS A 1 229 ? 1.830 23.182 5.830 1.00 93.31 229 LYS A C 1
ATOM 1829 O O . LYS A 1 229 ? 1.247 22.190 5.402 1.00 93.31 229 LYS A O 1
ATOM 1834 N N . GLY A 1 230 ? 1.467 23.824 6.939 1.00 94.88 230 GLY A N 1
ATOM 1835 C CA . GLY A 1 230 ? 0.414 23.345 7.842 1.00 94.88 230 GLY A CA 1
ATOM 1836 C C . GLY A 1 230 ? 0.917 22.316 8.856 1.00 94.88 230 GLY A C 1
ATOM 1837 O O . GLY A 1 230 ? 2.111 22.269 9.135 1.00 94.88 230 GLY A O 1
ATOM 1838 N N . GLU A 1 231 ? 0.002 21.520 9.405 1.00 95.94 231 GLU A N 1
ATOM 1839 C CA . GLU A 1 231 ? 0.299 20.463 10.382 1.00 95.94 231 GLU A CA 1
ATOM 1840 C C . GLU A 1 231 ? 0.601 19.161 9.641 1.00 95.94 231 GLU A C 1
ATOM 1842 O O . GLU A 1 231 ? -0.327 18.466 9.231 1.00 95.94 231 GLU A O 1
ATOM 1847 N N . TYR A 1 232 ? 1.882 18.866 9.419 1.00 94.56 232 TYR A N 1
ATOM 1848 C CA . TYR A 1 232 ? 2.342 17.679 8.694 1.00 94.56 232 TYR A CA 1
ATOM 1849 C C . TYR A 1 232 ? 2.813 16.562 9.645 1.00 94.56 232 TYR A C 1
ATOM 1851 O O . TYR A 1 232 ? 3.224 16.867 10.767 1.00 94.56 232 TYR A O 1
ATOM 1859 N N . PRO A 1 233 ? 2.788 15.290 9.202 1.00 95.19 233 PRO A N 1
ATOM 1860 C CA . PRO A 1 233 ? 3.283 14.163 9.993 1.00 95.19 233 PRO A CA 1
ATOM 1861 C C . PRO A 1 233 ? 4.766 14.307 10.360 1.00 95.19 233 PRO A C 1
ATOM 1863 O O . PRO A 1 233 ? 5.551 14.867 9.584 1.00 95.19 233 PRO A O 1
ATOM 1866 N N . SER A 1 234 ? 5.167 13.757 11.511 1.00 94.12 234 SER A N 1
ATOM 1867 C CA . SER A 1 234 ? 6.591 13.553 11.819 1.00 94.12 234 SER A CA 1
ATOM 1868 C C . SER A 1 234 ? 7.228 12.596 10.798 1.00 94.12 234 SER A C 1
ATOM 1870 O O . SER A 1 234 ? 6.494 11.861 10.129 1.00 94.12 234 SER A O 1
ATOM 1872 N N . PRO A 1 235 ? 8.568 12.589 10.648 1.00 93.56 235 PRO A N 1
ATOM 1873 C CA . PRO A 1 235 ? 9.246 11.599 9.816 1.00 93.56 235 PRO A CA 1
ATOM 1874 C C . PRO A 1 235 ? 8.793 10.184 10.173 1.00 93.56 235 PRO A C 1
ATOM 1876 O O . PRO A 1 235 ? 8.807 9.826 11.347 1.00 93.56 235 PRO A O 1
ATOM 1879 N N . ARG A 1 236 ? 8.331 9.435 9.166 1.00 94.50 236 ARG A N 1
ATOM 1880 C CA . ARG A 1 236 ? 7.929 8.030 9.289 1.00 94.50 236 ARG A CA 1
ATOM 1881 C C . ARG A 1 236 ? 7.883 7.320 7.936 1.00 94.50 236 ARG A C 1
ATOM 1883 O O . ARG A 1 236 ? 7.604 7.950 6.911 1.00 94.50 236 ARG A O 1
ATOM 1890 N N . ALA A 1 237 ? 8.092 6.011 7.947 1.00 94.38 237 ALA A N 1
ATOM 1891 C CA . ALA A 1 237 ? 7.894 5.101 6.823 1.00 94.38 237 ALA A CA 1
ATOM 1892 C C . ALA A 1 237 ? 6.617 4.259 7.017 1.00 94.38 237 ALA A C 1
ATOM 1894 O O . ALA A 1 237 ? 5.899 4.428 8.000 1.00 94.38 237 ALA A O 1
ATOM 1895 N N . GLY A 1 238 ? 6.280 3.405 6.045 1.00 94.88 238 GLY A N 1
ATOM 1896 C CA . GLY A 1 238 ? 5.175 2.440 6.174 1.00 94.88 238 GLY A CA 1
ATOM 1897 C C . GLY A 1 238 ? 3.777 3.056 6.320 1.00 94.88 238 GLY A C 1
ATOM 1898 O O . GLY A 1 238 ? 2.840 2.401 6.770 1.00 94.88 238 GLY A O 1
ATOM 1899 N N . THR A 1 239 ? 3.620 4.334 5.973 1.00 97.31 239 THR A N 1
ATOM 1900 C CA . THR A 1 239 ? 2.318 5.007 6.017 1.00 97.31 239 THR A CA 1
ATOM 1901 C C . THR A 1 239 ? 1.402 4.486 4.923 1.00 97.31 239 THR A C 1
ATOM 1903 O O . THR A 1 239 ? 1.844 4.117 3.834 1.00 97.31 239 THR A O 1
ATOM 1906 N N . SER A 1 240 ? 0.106 4.483 5.217 1.00 97.25 240 SER A N 1
ATOM 1907 C CA . SER A 1 240 ? -0.919 4.078 4.260 1.00 97.25 240 SER A CA 1
ATOM 1908 C C . SER A 1 240 ? -1.699 5.297 3.796 1.00 97.25 240 SER A C 1
ATOM 1910 O O . SER A 1 240 ? -2.073 6.143 4.613 1.00 97.25 240 SER A O 1
ATOM 1912 N N . SER A 1 241 ? -1.935 5.407 2.488 1.00 96.81 241 SER A N 1
ATOM 1913 C CA . SER A 1 241 ? -2.626 6.553 1.905 1.00 96.81 241 SER A CA 1
ATOM 1914 C C . SER A 1 241 ? -3.763 6.172 0.976 1.00 96.81 241 SER A C 1
ATOM 1916 O O . SER A 1 241 ? -3.759 5.133 0.320 1.00 96.81 241 SER A O 1
ATOM 1918 N N . ILE A 1 242 ? -4.735 7.078 0.896 1.00 96.88 242 ILE A N 1
ATOM 1919 C CA . ILE A 1 242 ? -5.882 6.964 0.001 1.00 96.88 242 ILE A CA 1
ATOM 1920 C C . ILE A 1 242 ? -6.353 8.363 -0.398 1.00 96.88 242 ILE A C 1
ATOM 1922 O O . ILE A 1 242 ? -6.309 9.312 0.392 1.00 96.88 242 ILE A O 1
ATOM 1926 N N . LEU A 1 243 ? -6.805 8.514 -1.641 1.00 95.75 243 LEU A N 1
ATOM 1927 C CA . LEU A 1 243 ? -7.417 9.754 -2.102 1.00 95.75 243 LEU A CA 1
ATOM 1928 C C . LEU A 1 243 ? -8.874 9.831 -1.630 1.00 95.75 243 LEU A C 1
ATOM 1930 O O . LEU A 1 243 ? -9.664 8.920 -1.863 1.00 95.75 243 LEU A O 1
ATOM 1934 N N . HIS A 1 244 ? -9.261 10.962 -1.046 1.00 95.06 244 HIS A N 1
ATOM 1935 C CA . HIS A 1 244 ? -10.658 11.310 -0.818 1.00 95.06 244 HIS A CA 1
ATOM 1936 C C . HIS A 1 244 ? -10.913 12.758 -1.238 1.00 95.06 244 HIS A C 1
ATOM 1938 O O . HIS A 1 244 ? -10.377 13.697 -0.643 1.00 95.06 244 HIS A O 1
ATOM 1944 N N . LYS A 1 245 ? -11.768 12.950 -2.251 1.00 92.38 245 LYS A N 1
ATOM 1945 C CA . LYS A 1 245 ? -12.020 14.261 -2.874 1.00 92.38 245 LYS A CA 1
ATOM 1946 C C . LYS A 1 245 ? -10.693 14.876 -3.347 1.00 92.38 245 LYS A C 1
ATOM 1948 O O . LYS A 1 245 ? -9.997 14.259 -4.142 1.00 92.38 245 LYS A O 1
ATOM 1953 N N . ASN A 1 246 ? -10.322 16.053 -2.843 1.00 93.19 246 ASN A N 1
ATOM 1954 C CA . ASN A 1 246 ? -9.068 16.740 -3.162 1.00 93.19 246 ASN A CA 1
ATOM 1955 C C . ASN A 1 246 ? -7.974 16.538 -2.094 1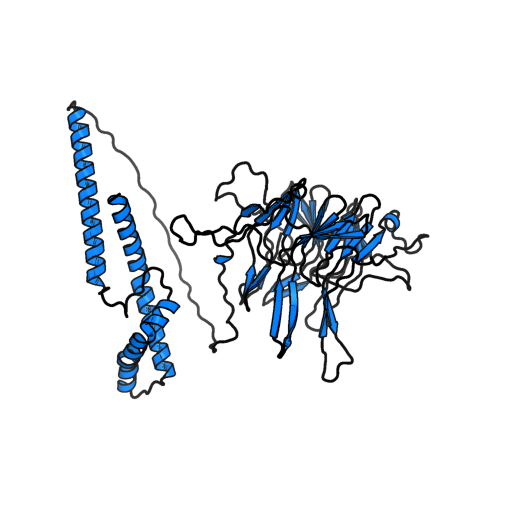.00 93.19 246 ASN A C 1
ATOM 1957 O O . ASN A 1 246 ? -7.058 17.356 -1.988 1.00 93.19 246 ASN A O 1
ATOM 1961 N N . LYS A 1 247 ? -8.085 15.501 -1.252 1.00 95.25 247 LYS A N 1
ATOM 1962 C CA . LYS A 1 247 ? -7.158 15.254 -0.142 1.00 95.25 247 LYS A CA 1
ATOM 1963 C C . LYS A 1 247 ? -6.526 13.877 -0.240 1.00 95.25 247 LYS A C 1
ATOM 1965 O O . LYS A 1 247 ? -7.232 12.886 -0.400 1.00 95.25 247 LYS A O 1
ATOM 1970 N N . MET A 1 248 ? -5.210 13.818 -0.069 1.00 96.88 248 MET A N 1
ATOM 1971 C CA . MET A 1 248 ? -4.529 12.570 0.262 1.00 96.88 248 MET A CA 1
ATOM 1972 C C . MET A 1 248 ? -4.635 12.369 1.766 1.00 96.88 248 MET A C 1
ATOM 1974 O O . MET A 1 248 ? -4.076 13.159 2.529 1.00 96.88 248 MET A O 1
ATOM 1978 N N . LEU A 1 249 ? -5.376 11.349 2.179 1.00 98.00 249 LEU A N 1
ATOM 1979 C CA . LEU A 1 249 ? -5.402 10.904 3.564 1.00 98.00 249 LEU A CA 1
ATOM 1980 C C . LEU A 1 249 ? -4.168 10.045 3.821 1.00 98.00 249 LEU A C 1
ATOM 1982 O O . LEU A 1 249 ? -3.746 9.310 2.931 1.00 98.00 249 LEU A O 1
ATOM 1986 N N . LEU A 1 250 ? -3.604 10.155 5.017 1.00 97.94 250 LEU A N 1
ATOM 1987 C CA . LEU A 1 250 ? -2.426 9.417 5.446 1.00 97.94 250 LEU A CA 1
ATOM 1988 C C . LEU A 1 250 ? -2.649 8.899 6.863 1.00 97.94 250 LEU A C 1
ATOM 1990 O O . LEU A 1 250 ? -2.970 9.698 7.740 1.00 97.94 250 LEU A O 1
ATOM 1994 N N . PHE A 1 251 ? -2.473 7.601 7.079 1.00 98.31 251 PHE A N 1
ATOM 1995 C CA . PHE A 1 251 ? -2.667 6.965 8.376 1.00 98.31 251 PHE A CA 1
ATOM 1996 C C . PHE A 1 251 ? -1.437 6.157 8.798 1.00 98.31 251 PHE A C 1
ATOM 1998 O O . PHE A 1 251 ? -0.829 5.458 7.979 1.00 98.31 251 PHE A O 1
ATOM 2005 N N . GLY A 1 252 ? -1.120 6.250 10.088 1.00 97.69 252 GLY A N 1
ATOM 2006 C CA . GLY A 1 252 ? -0.147 5.412 10.777 1.00 97.69 252 GLY A CA 1
ATOM 2007 C C . GLY A 1 252 ? 1.312 5.693 10.421 1.00 97.69 252 GLY A C 1
ATOM 2008 O O . GLY A 1 252 ? 1.729 6.853 10.322 1.00 97.69 252 GLY A O 1
ATOM 2009 N N . GLY A 1 253 ? 2.089 4.627 10.243 1.00 97.00 253 GLY A N 1
ATOM 2010 C CA . GLY A 1 253 ? 3.519 4.667 9.944 1.00 97.00 253 GLY A CA 1
ATOM 2011 C C . GLY A 1 253 ? 4.407 4.342 11.147 1.00 97.00 253 GLY A C 1
ATOM 2012 O O . GLY A 1 253 ? 3.924 4.254 12.274 1.00 97.00 253 GLY A O 1
ATOM 2013 N N . VAL A 1 254 ? 5.706 4.201 10.891 1.00 95.50 254 VAL A N 1
ATOM 2014 C CA . VAL A 1 254 ? 6.738 3.906 11.898 1.00 95.50 254 VAL A CA 1
ATOM 2015 C C . VAL A 1 254 ? 7.937 4.836 11.749 1.00 95.50 254 VAL A C 1
ATOM 2017 O O . VAL A 1 254 ? 8.291 5.233 10.635 1.00 95.50 254 VAL A O 1
ATOM 2020 N N . LEU A 1 255 ? 8.539 5.209 12.872 1.00 92.88 255 LEU A N 1
ATOM 2021 C CA . LEU A 1 255 ? 9.841 5.857 12.935 1.00 92.88 255 LEU A CA 1
ATOM 2022 C C . LEU A 1 255 ? 10.816 4.956 13.685 1.00 92.88 255 LEU A C 1
ATOM 2024 O O . LEU A 1 255 ? 10.667 4.790 14.892 1.00 92.88 255 LEU A O 1
ATOM 2028 N N . ASP A 1 256 ? 11.831 4.472 12.984 1.00 89.00 256 ASP A N 1
ATOM 2029 C CA . ASP A 1 256 ? 12.897 3.680 13.590 1.00 89.00 256 ASP A CA 1
ATOM 2030 C C . ASP A 1 256 ? 14.011 4.620 14.044 1.00 89.00 256 ASP A C 1
ATOM 2032 O O . ASP A 1 256 ? 14.591 5.357 13.238 1.00 89.00 256 ASP A O 1
ATOM 2036 N N . ASN A 1 257 ? 14.293 4.621 15.343 1.00 83.00 257 ASN A N 1
ATOM 2037 C CA . ASN A 1 257 ? 15.417 5.344 15.914 1.00 83.00 257 ASN A CA 1
ATOM 2038 C C . ASN A 1 257 ? 16.559 4.358 16.153 1.00 83.00 257 ASN A C 1
ATOM 2040 O O . ASN A 1 257 ? 16.428 3.418 16.937 1.00 83.00 257 ASN A O 1
ATOM 2044 N N . GLU A 1 258 ? 17.693 4.582 15.495 1.00 72.19 258 GLU A N 1
ATOM 2045 C CA . GLU A 1 258 ? 18.931 3.878 15.827 1.00 72.19 258 GLU A CA 1
ATOM 2046 C C . GLU A 1 258 ? 19.467 4.445 17.152 1.00 72.19 258 GLU A C 1
ATOM 2048 O O . GLU A 1 258 ? 19.936 5.585 17.206 1.00 72.19 258 GLU A O 1
ATOM 2053 N N . GLY A 1 259 ? 19.339 3.673 18.232 1.00 62.97 259 GLY A N 1
ATOM 2054 C CA . GLY A 1 259 ? 19.906 3.986 19.540 1.00 62.97 259 GLY A CA 1
ATOM 2055 C C . GLY A 1 259 ? 21.377 3.577 19.664 1.00 62.97 259 GLY A C 1
ATOM 2056 O O . GLY A 1 259 ? 22.004 3.074 18.725 1.00 62.97 259 GLY A O 1
ATOM 2057 N N . ASP A 1 260 ? 21.937 3.768 20.860 1.00 56.41 260 ASP A N 1
ATOM 2058 C CA . ASP A 1 260 ? 23.279 3.281 21.184 1.00 56.41 260 ASP A CA 1
ATOM 2059 C C . ASP A 1 260 ? 23.343 1.739 21.096 1.00 56.41 260 ASP A C 1
ATOM 2061 O O . ASP A 1 260 ? 22.355 1.036 21.306 1.00 56.41 260 ASP A O 1
ATOM 2065 N N . HIS A 1 261 ? 24.524 1.195 20.782 1.00 58.53 261 HIS A N 1
ATOM 2066 C CA . HIS A 1 261 ? 24.782 -0.255 20.700 1.00 58.53 261 HIS A CA 1
ATOM 2067 C C . HIS A 1 261 ? 23.952 -1.046 19.664 1.00 58.53 261 HIS A C 1
ATOM 2069 O O . HIS A 1 261 ? 23.733 -2.238 19.854 1.00 58.53 261 HIS A O 1
ATOM 2075 N N . HIS A 1 262 ? 23.534 -0.429 18.551 1.00 62.84 262 HIS A N 1
ATOM 2076 C CA . HIS A 1 262 ? 22.722 -1.073 17.498 1.00 62.84 262 HIS A CA 1
ATOM 2077 C C . HIS A 1 262 ? 21.309 -1.491 17.935 1.00 62.84 262 HIS A C 1
ATOM 2079 O O . HIS A 1 262 ? 20.649 -2.242 17.217 1.00 62.84 262 HIS A O 1
ATOM 2085 N N . LYS A 1 263 ? 20.817 -0.987 19.072 1.00 64.94 263 LYS A N 1
ATOM 2086 C CA . LYS A 1 263 ? 19.430 -1.203 19.481 1.00 64.94 263 LYS A CA 1
ATOM 2087 C C . LYS A 1 263 ? 18.513 -0.287 18.668 1.00 64.94 263 LYS A C 1
ATOM 2089 O O . LYS A 1 263 ? 18.695 0.929 18.673 1.00 64.94 263 LYS A O 1
ATOM 2094 N N . MET A 1 264 ? 17.555 -0.869 17.951 1.00 74.31 264 MET A N 1
ATOM 2095 C CA . MET A 1 264 ? 16.552 -0.123 17.191 1.00 74.31 264 MET A CA 1
ATOM 2096 C C . MET A 1 264 ? 15.306 0.064 18.056 1.00 74.31 264 MET A C 1
ATOM 2098 O O . MET A 1 264 ? 14.785 -0.899 18.610 1.00 74.31 264 MET A O 1
ATOM 2102 N N . GLU A 1 265 ? 14.848 1.305 18.202 1.00 82.00 265 GLU A N 1
ATOM 2103 C CA . GLU A 1 265 ? 13.579 1.613 18.861 1.00 82.00 265 GLU A CA 1
ATOM 2104 C C . GLU A 1 265 ? 12.581 2.149 17.835 1.00 82.00 265 GLU A C 1
ATOM 2106 O O . GLU A 1 265 ? 12.727 3.264 17.325 1.00 82.00 265 GLU A O 1
ATOM 2111 N N . SER A 1 266 ? 11.553 1.352 17.550 1.00 89.31 266 SER A N 1
ATOM 2112 C CA . SER A 1 266 ? 10.503 1.673 16.586 1.00 89.31 266 SER A CA 1
ATOM 2113 C C . SER A 1 266 ? 9.333 2.393 17.264 1.00 89.31 266 SER A C 1
ATOM 2115 O O . SER A 1 266 ? 8.721 1.897 18.212 1.00 89.31 266 SER A O 1
ATOM 2117 N N . VAL A 1 267 ? 8.969 3.575 16.763 1.00 93.06 267 VAL A N 1
ATOM 2118 C CA . VAL A 1 267 ? 7.790 4.331 17.206 1.00 93.06 267 VAL A CA 1
ATOM 2119 C C . VAL A 1 267 ? 6.699 4.215 16.151 1.00 93.06 267 VAL A C 1
ATOM 2121 O O . VAL A 1 267 ? 6.752 4.874 15.111 1.00 93.06 267 VAL A O 1
ATOM 2124 N N . PHE A 1 268 ? 5.684 3.402 16.433 1.00 95.31 268 PHE A N 1
ATOM 2125 C CA . PHE A 1 268 ? 4.504 3.260 15.583 1.00 95.31 268 PHE A CA 1
ATOM 2126 C C . PHE A 1 268 ? 3.479 4.353 15.876 1.00 95.31 268 PHE A C 1
ATOM 2128 O O . PHE A 1 268 ? 3.271 4.759 17.021 1.00 95.31 268 PHE A O 1
ATOM 2135 N N . TYR A 1 269 ? 2.773 4.787 14.836 1.00 96.94 269 TYR A N 1
ATOM 2136 C CA . TYR A 1 269 ? 1.759 5.829 14.927 1.00 96.94 269 TYR A CA 1
ATOM 2137 C C . TYR A 1 269 ? 0.367 5.323 14.529 1.00 96.94 269 TYR A C 1
ATOM 2139 O O . TYR A 1 269 ? 0.228 4.405 13.720 1.00 96.94 269 TYR A O 1
ATOM 2147 N N . ASP A 1 270 ? -0.671 5.951 15.085 1.00 95.69 270 ASP A N 1
ATOM 2148 C CA . ASP A 1 270 ? -2.102 5.715 14.819 1.00 95.69 270 ASP A CA 1
ATOM 2149 C C . ASP A 1 270 ? -2.850 7.003 14.416 1.00 95.69 270 ASP A C 1
ATOM 2151 O O . ASP A 1 270 ? -4.084 7.065 14.419 1.00 95.69 270 ASP A O 1
ATOM 2155 N N . ASP A 1 271 ? -2.111 8.061 14.085 1.00 96.44 271 ASP A N 1
ATOM 2156 C CA . ASP A 1 271 ? -2.671 9.354 13.715 1.00 96.44 271 ASP A CA 1
ATOM 2157 C C . ASP A 1 271 ? -3.139 9.387 12.246 1.00 96.44 271 ASP A C 1
ATOM 2159 O O . ASP A 1 271 ? -2.697 8.630 11.379 1.00 96.44 271 ASP A O 1
ATOM 2163 N N . LEU A 1 272 ? -4.098 10.277 11.972 1.00 97.31 272 LEU A N 1
ATOM 2164 C CA . LEU A 1 272 ? -4.647 10.520 10.639 1.00 97.31 272 LEU A CA 1
ATOM 2165 C C . LEU A 1 272 ? -4.313 11.950 10.214 1.00 97.31 272 LEU A C 1
ATOM 2167 O O . LEU A 1 272 ? -4.611 12.912 10.926 1.00 97.31 272 LEU A O 1
ATOM 2171 N N . PHE A 1 273 ? -3.751 12.101 9.022 1.00 97.81 273 PHE A N 1
ATOM 2172 C CA . PHE A 1 273 ? -3.457 13.384 8.394 1.00 97.81 273 PHE A CA 1
ATOM 2173 C C . PHE A 1 273 ? -4.138 13.500 7.034 1.00 97.81 273 PHE A C 1
ATOM 2175 O O . PHE A 1 273 ? -4.474 12.509 6.391 1.00 97.81 273 PHE A O 1
ATOM 2182 N N . ALA A 1 274 ? -4.306 14.737 6.573 1.00 97.25 274 ALA A N 1
ATOM 2183 C CA . ALA A 1 274 ? -4.715 15.028 5.210 1.00 97.25 274 ALA A CA 1
ATOM 2184 C C . ALA A 1 274 ? -3.831 16.099 4.579 1.00 97.25 274 ALA A C 1
ATOM 2186 O O . ALA A 1 274 ? -3.696 17.199 5.118 1.00 97.25 274 ALA A O 1
ATOM 2187 N N . LEU A 1 275 ? -3.310 15.810 3.389 1.00 96.75 275 LEU A N 1
ATOM 2188 C CA . LEU A 1 275 ? -2.746 16.812 2.495 1.00 96.75 275 LEU A CA 1
ATOM 2189 C C . LEU A 1 275 ? -3.839 17.296 1.546 1.00 96.75 275 LEU A C 1
ATOM 2191 O O . LEU A 1 275 ? -4.299 16.545 0.690 1.00 96.75 275 LEU A O 1
ATOM 2195 N N . ASP A 1 276 ? -4.241 18.556 1.680 1.00 95.31 276 ASP A N 1
ATOM 2196 C CA . ASP A 1 276 ? -5.053 19.234 0.672 1.00 95.31 276 ASP A CA 1
ATOM 2197 C C . ASP A 1 276 ? -4.196 19.471 -0.574 1.00 95.31 276 ASP A C 1
ATOM 2199 O O . ASP A 1 276 ? -3.219 20.220 -0.519 1.00 95.31 276 ASP A O 1
ATOM 2203 N N . LEU A 1 277 ? -4.533 18.793 -1.670 1.00 94.31 277 LEU A N 1
ATOM 2204 C CA . LEU A 1 277 ? -3.723 18.752 -2.889 1.00 94.31 277 LEU A CA 1
ATOM 2205 C C . LEU A 1 277 ? -3.811 20.058 -3.689 1.00 94.31 277 LEU A C 1
ATOM 2207 O O . LEU A 1 277 ? -2.874 20.414 -4.401 1.00 94.31 277 LEU A O 1
ATOM 2211 N N . GLU A 1 278 ? -4.903 20.803 -3.527 1.00 91.69 278 GLU A N 1
ATOM 2212 C CA . GLU A 1 278 ? -5.118 22.096 -4.174 1.00 91.69 278 GLU A CA 1
ATOM 2213 C C . GLU A 1 278 ? -4.389 23.212 -3.418 1.00 91.69 278 GLU A C 1
ATOM 2215 O O . GLU A 1 278 ? -3.599 23.962 -3.990 1.00 91.69 278 GLU A O 1
ATOM 2220 N N . ARG A 1 279 ? -4.588 23.285 -2.098 1.00 92.75 279 ARG A N 1
ATOM 2221 C CA . ARG A 1 279 ? -3.944 24.282 -1.226 1.00 92.75 279 ARG A CA 1
ATOM 2222 C C . ARG A 1 279 ? -2.504 23.924 -0.872 1.00 92.75 279 ARG A C 1
ATOM 2224 O O . ARG A 1 279 ? -1.804 24.749 -0.282 1.00 92.75 279 ARG A O 1
ATOM 2231 N N . ARG A 1 280 ? -2.082 22.694 -1.185 1.00 93.81 280 ARG A N 1
ATOM 2232 C CA . ARG A 1 280 ? -0.768 22.113 -0.867 1.00 93.81 280 ARG A CA 1
ATOM 2233 C C . ARG A 1 280 ? -0.421 22.295 0.611 1.00 93.81 280 ARG A C 1
ATOM 2235 O O . ARG A 1 280 ? 0.649 22.791 0.969 1.00 93.81 280 ARG A O 1
ATOM 2242 N N . ARG A 1 281 ? -1.381 21.954 1.474 1.00 95.56 281 ARG A N 1
ATOM 2243 C CA . ARG A 1 281 ? -1.316 22.192 2.921 1.00 95.56 281 ARG A CA 1
ATOM 2244 C C . ARG A 1 281 ? -1.783 20.970 3.699 1.00 95.56 281 ARG A C 1
ATOM 2246 O O . ARG A 1 281 ? -2.832 20.407 3.396 1.00 95.56 281 ARG A O 1
ATOM 2253 N N . TRP A 1 282 ? -1.009 20.605 4.710 1.00 97.25 282 TRP A N 1
ATOM 2254 C CA . TRP A 1 282 ? -1.305 19.513 5.621 1.00 97.25 282 TRP A CA 1
ATOM 2255 C C . TRP A 1 282 ? -2.194 19.947 6.787 1.00 97.25 282 TRP A C 1
ATOM 2257 O O . TRP A 1 282 ? -2.122 21.089 7.257 1.00 97.25 282 TRP A O 1
ATOM 2267 N N . PHE A 1 283 ? -3.009 19.006 7.254 1.00 95.94 283 PHE A N 1
ATOM 2268 C CA . PHE A 1 283 ? -3.871 19.137 8.419 1.00 95.94 283 PHE A CA 1
ATOM 2269 C C . PHE A 1 283 ? -3.871 17.830 9.211 1.00 95.94 283 PHE A C 1
ATOM 2271 O O . PHE A 1 283 ? -4.034 16.756 8.626 1.00 95.94 283 PHE A O 1
ATOM 2278 N N . SER A 1 284 ? -3.771 17.927 10.536 1.00 95.81 284 SER A N 1
ATOM 2279 C CA . SER A 1 284 ? -4.060 16.801 11.421 1.00 95.81 284 SER A CA 1
ATOM 2280 C C . SER A 1 284 ? -5.573 16.558 11.465 1.00 95.81 284 SER A C 1
ATOM 2282 O O . SER A 1 284 ? -6.367 17.484 11.645 1.00 95.81 284 SER A O 1
ATOM 2284 N N . MET A 1 285 ? -5.995 15.309 11.285 1.00 94.50 285 MET A N 1
ATOM 2285 C CA . MET A 1 285 ? -7.399 14.896 11.308 1.00 94.50 285 MET A CA 1
ATOM 2286 C C . MET A 1 285 ? -7.779 14.290 12.659 1.00 94.50 285 MET A C 1
ATOM 2288 O O . MET A 1 285 ? -8.251 13.158 12.744 1.00 94.50 285 MET A O 1
ATOM 2292 N N . LYS A 1 286 ? -7.602 15.073 13.725 1.00 91.12 286 LYS A N 1
ATOM 2293 C CA . LYS A 1 286 ? -8.000 14.678 15.083 1.00 91.12 286 LYS A CA 1
ATOM 2294 C C . LYS A 1 286 ? -9.513 14.454 15.175 1.00 91.12 286 LYS A C 1
ATOM 2296 O O . LYS A 1 286 ? -10.299 15.103 14.470 1.00 91.12 286 LYS A O 1
ATOM 2301 N N . LEU A 1 287 ? -9.917 13.567 16.084 1.00 87.88 287 LEU A N 1
ATOM 2302 C CA . LEU A 1 287 ? -11.322 13.412 16.453 1.00 87.88 287 LEU A CA 1
ATOM 2303 C C . LEU A 1 287 ? -11.858 14.741 17.005 1.00 87.88 287 LEU A C 1
ATOM 2305 O O . LEU A 1 287 ? -11.190 15.424 17.779 1.00 87.88 287 LEU A O 1
ATOM 2309 N N . LYS A 1 288 ? -13.080 15.114 16.613 1.00 82.31 288 LYS A N 1
ATOM 2310 C CA . LYS A 1 288 ? -13.747 16.332 17.101 1.00 82.31 288 LYS A CA 1
ATOM 2311 C C . LYS A 1 288 ? -14.167 16.225 18.565 1.00 82.31 288 LYS A C 1
ATOM 2313 O O . LYS A 1 288 ? -14.387 17.246 19.208 1.00 82.31 288 LYS A O 1
ATOM 2318 N N . LYS A 1 289 ? -14.315 15.002 19.073 1.00 74.31 289 LYS A N 1
ATOM 2319 C CA . LYS A 1 289 ? -14.551 14.701 20.485 1.00 74.31 289 LYS A CA 1
ATOM 2320 C C . LYS A 1 289 ? -13.353 13.910 20.991 1.00 74.31 289 LYS A C 1
ATOM 2322 O O . LYS A 1 289 ? -12.900 12.994 20.311 1.00 74.31 289 LYS A O 1
ATOM 2327 N N . ALA A 1 290 ? -12.835 14.268 22.161 1.00 58.66 290 ALA A N 1
ATOM 2328 C CA . ALA A 1 290 ? -11.768 13.496 22.780 1.00 58.66 290 ALA A CA 1
ATOM 2329 C C . ALA A 1 290 ? -12.274 12.072 23.067 1.00 58.66 290 ALA A C 1
ATOM 2331 O O . ALA A 1 290 ? -13.308 11.893 23.711 1.00 58.66 290 ALA A O 1
ATOM 2332 N N . SER A 1 291 ? -11.551 11.068 22.573 1.00 56.72 291 SER A N 1
ATOM 2333 C CA . SER A 1 291 ? -11.729 9.678 22.986 1.00 56.72 291 SER A CA 1
ATOM 2334 C C . SER A 1 291 ? -11.194 9.558 24.411 1.00 56.72 291 SER A C 1
ATOM 2336 O O . SER A 1 291 ? -9.985 9.512 24.616 1.00 56.72 291 SER A O 1
ATOM 2338 N N . GLY A 1 292 ? -12.080 9.575 25.406 1.00 48.94 292 GLY A N 1
ATOM 2339 C CA . G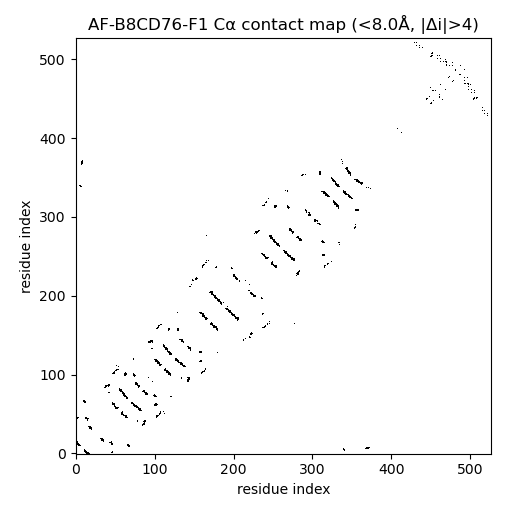LY A 1 292 ? -11.698 9.346 26.795 1.00 48.94 292 GLY A CA 1
ATOM 2340 C C . GLY A 1 292 ? -11.328 7.882 27.009 1.00 48.94 292 GLY A C 1
ATOM 2341 O O . GLY A 1 292 ? -12.197 7.072 27.313 1.00 48.94 292 GLY A O 1
ATOM 2342 N N . SER A 1 293 ? -10.051 7.533 26.865 1.00 47.62 293 SER A N 1
ATOM 2343 C CA . SER A 1 293 ? -9.498 6.295 27.414 1.00 47.62 293 SER A CA 1
ATOM 2344 C C . SER A 1 293 ? -9.166 6.534 28.885 1.00 47.62 293 SER A C 1
ATOM 2346 O O . SER A 1 293 ? -8.019 6.773 29.253 1.00 47.62 293 SER A O 1
ATOM 2348 N N . VAL A 1 294 ? -10.201 6.542 29.720 1.00 47.75 294 VAL A N 1
ATOM 2349 C CA . VAL A 1 294 ? -10.049 6.444 31.173 1.00 47.75 294 VAL A CA 1
ATOM 2350 C C . VAL A 1 294 ? -10.401 5.009 31.535 1.00 47.75 294 VAL A C 1
ATOM 2352 O O . VAL A 1 294 ? -11.406 4.493 31.044 1.00 47.75 294 VAL A O 1
ATOM 2355 N N . MET A 1 295 ? -9.572 4.369 32.360 1.00 51.12 295 MET A N 1
ATOM 2356 C CA . MET A 1 295 ? -9.931 3.131 33.049 1.00 51.12 295 MET A CA 1
ATOM 2357 C C . MET A 1 295 ? -11.286 3.376 33.726 1.00 51.12 295 MET A C 1
ATOM 2359 O O . MET A 1 295 ? -11.381 4.187 34.647 1.00 51.12 295 MET A O 1
ATOM 2363 N N . LYS A 1 296 ? -12.364 2.789 33.198 1.00 54.72 296 LYS A N 1
ATOM 2364 C CA . LYS A 1 296 ? -13.686 2.958 33.797 1.00 54.72 296 LYS A CA 1
ATOM 2365 C C . LYS A 1 296 ? -13.776 1.981 34.943 1.00 54.72 296 LYS A C 1
ATOM 2367 O O . LYS A 1 296 ? -13.627 0.787 34.724 1.00 54.72 296 LYS A O 1
ATOM 2372 N N . VAL A 1 297 ? -14.002 2.496 36.137 1.00 63.91 297 VAL A N 1
ATOM 2373 C CA . VAL A 1 297 ? -14.409 1.673 37.266 1.00 63.91 297 VAL A CA 1
ATOM 2374 C C . VAL A 1 297 ? -15.932 1.629 37.320 1.00 63.91 297 VAL A C 1
ATOM 2376 O O . VAL A 1 297 ? -16.587 2.609 36.950 1.00 63.91 297 VAL A O 1
ATOM 2379 N N . ASP A 1 298 ? -16.501 0.493 37.705 1.00 74.69 298 ASP A N 1
ATOM 2380 C CA . ASP A 1 298 ? -17.932 0.395 37.982 1.00 74.69 298 ASP A CA 1
ATOM 2381 C C . ASP A 1 298 ? -18.303 1.161 39.268 1.00 74.69 298 ASP A C 1
ATOM 2383 O O . ASP A 1 298 ? -17.454 1.758 39.938 1.00 74.69 298 ASP A O 1
ATOM 2387 N N . GLU A 1 299 ? -19.585 1.143 39.639 1.00 76.00 299 GLU A N 1
ATOM 2388 C CA . GLU A 1 299 ? -20.082 1.775 40.874 1.00 76.00 299 GLU A CA 1
ATOM 2389 C C . GLU A 1 299 ? -19.425 1.217 42.154 1.00 76.00 299 GLU A C 1
ATOM 2391 O O . GLU A 1 299 ? -19.533 1.826 43.217 1.00 76.00 299 GLU A O 1
ATOM 2396 N N . LYS A 1 300 ? -18.723 0.080 42.059 1.00 75.62 300 LYS A N 1
ATOM 2397 C CA . LYS A 1 300 ? -18.013 -0.592 43.152 1.00 75.62 300 LYS A CA 1
ATOM 2398 C C . LYS A 1 300 ? -16.497 -0.376 43.101 1.00 75.62 300 LYS A C 1
ATOM 2400 O O . LYS A 1 300 ? -15.785 -0.928 43.936 1.00 75.62 300 LYS A O 1
ATOM 2405 N N . GLY A 1 301 ? -15.990 0.430 42.166 1.00 73.69 301 GLY A N 1
ATOM 2406 C CA . GLY A 1 301 ? -14.560 0.708 42.037 1.00 73.69 301 GLY A CA 1
ATOM 2407 C C . GLY A 1 301 ? -13.769 -0.374 41.291 1.00 73.69 301 GLY A C 1
ATOM 2408 O O . GLY A 1 301 ? -12.540 -0.325 41.300 1.00 73.69 301 GLY A O 1
ATOM 2409 N N . VAL A 1 302 ? -14.433 -1.335 40.640 1.00 65.06 302 VAL A N 1
ATOM 2410 C CA . VAL A 1 302 ? -13.780 -2.423 39.900 1.00 65.06 302 VAL A CA 1
ATOM 2411 C C . VAL A 1 302 ? -13.462 -1.964 38.476 1.00 65.06 302 VAL A C 1
ATOM 2413 O O . VAL A 1 302 ? -14.372 -1.493 37.790 1.00 65.06 302 VAL A O 1
ATOM 2416 N N . PRO A 1 303 ? -12.212 -2.102 37.991 1.00 58.00 303 PRO A N 1
ATOM 2417 C CA . PRO A 1 303 ? -11.874 -1.819 36.601 1.00 58.00 303 PRO A CA 1
ATOM 2418 C C . PRO A 1 303 ? -12.731 -2.653 35.642 1.00 58.00 303 PRO A C 1
ATOM 2420 O O . PRO A 1 303 ? -12.694 -3.880 35.651 1.00 58.00 303 PRO A O 1
ATOM 2423 N N . VAL A 1 304 ? -13.497 -1.979 34.793 1.00 61.06 304 VAL A N 1
ATOM 2424 C CA . VAL A 1 304 ? -14.322 -2.586 33.750 1.00 61.06 304 VAL A CA 1
ATOM 2425 C C . VAL A 1 304 ? -13.526 -2.605 32.453 1.00 61.06 304 VAL A C 1
ATOM 2427 O O . VAL A 1 304 ? -12.858 -1.627 32.109 1.00 61.06 304 VAL A O 1
ATOM 2430 N N . PHE A 1 305 ? -13.625 -3.700 31.697 1.00 54.19 305 PHE A N 1
ATOM 2431 C CA . PHE A 1 305 ? -13.041 -3.787 30.362 1.00 54.19 305 PHE A CA 1
ATOM 2432 C C . PHE A 1 305 ? -13.566 -2.650 29.472 1.00 54.19 305 PHE A C 1
ATOM 2434 O O . PHE A 1 305 ? -14.754 -2.575 29.151 1.00 54.19 305 PHE A O 1
ATOM 2441 N N . VAL A 1 306 ? -12.670 -1.753 29.057 1.00 55.69 306 VAL A N 1
ATOM 2442 C CA . VAL A 1 306 ? -12.981 -0.697 28.092 1.00 55.69 306 VAL A CA 1
ATOM 2443 C C . VAL A 1 306 ? -12.465 -1.149 26.736 1.00 55.69 306 VAL A C 1
ATOM 2445 O O . VAL A 1 306 ? -11.264 -1.094 26.474 1.00 55.69 306 VAL A O 1
ATOM 2448 N N . ALA A 1 307 ? -13.376 -1.575 25.858 1.00 61.75 307 ALA A N 1
ATOM 2449 C CA . ALA A 1 307 ? -13.042 -1.825 24.461 1.00 61.75 307 ALA A CA 1
ATOM 2450 C C . ALA A 1 307 ? -12.314 -0.599 23.880 1.00 61.75 307 ALA A C 1
ATOM 2452 O O . ALA A 1 307 ? -12.769 0.539 24.073 1.00 61.75 307 ALA A O 1
ATOM 2453 N N . ARG A 1 308 ? -11.182 -0.816 23.188 1.00 69.81 308 ARG A N 1
ATOM 2454 C CA . ARG A 1 308 ? -10.426 0.277 22.554 1.00 69.81 308 ARG A CA 1
ATOM 2455 C C . ARG A 1 308 ? -11.360 1.115 21.688 1.00 69.81 308 ARG A C 1
ATOM 2457 O O . ARG A 1 308 ? -12.242 0.602 21.007 1.00 69.81 308 ARG A O 1
ATOM 2464 N N . GLN A 1 309 ? -11.149 2.423 21.728 1.00 83.31 309 GLN A N 1
ATOM 2465 C CA . GLN A 1 309 ? -11.942 3.395 20.972 1.00 83.31 309 GLN A CA 1
ATOM 2466 C C . GLN A 1 309 ? -11.222 3.871 19.704 1.00 83.31 309 GLN A C 1
ATOM 2468 O O . GLN A 1 309 ? -11.790 4.636 18.927 1.00 83.31 309 GLN A O 1
ATOM 2473 N N . THR A 1 310 ? -9.976 3.436 19.503 1.00 89.81 310 THR A N 1
ATOM 2474 C CA . THR A 1 310 ? -9.127 3.775 18.360 1.00 89.81 310 THR A CA 1
ATOM 2475 C C . THR A 1 310 ? -8.325 2.552 17.908 1.00 89.81 310 THR A C 1
ATOM 2477 O O . THR A 1 310 ? -8.000 1.689 18.740 1.00 89.81 310 THR A O 1
ATOM 2480 N N . PRO A 1 311 ? -7.982 2.481 16.609 1.00 94.12 311 PRO A N 1
ATOM 2481 C CA . PRO A 1 311 ? -7.092 1.452 16.089 1.00 94.12 311 PRO A CA 1
ATOM 2482 C C . PRO A 1 311 ? -5.729 1.459 16.789 1.00 94.12 311 PRO A C 1
ATOM 2484 O O . PRO A 1 311 ? -5.281 2.472 17.323 1.00 94.12 311 PRO A O 1
ATOM 2487 N N . LEU A 1 312 ? -5.068 0.302 16.789 1.00 93.88 312 LEU A N 1
ATOM 2488 C CA . LEU A 1 312 ? -3.651 0.203 17.142 1.00 93.88 312 LEU A CA 1
ATOM 2489 C C . LEU A 1 312 ? -2.769 1.007 16.168 1.00 93.88 312 LEU A C 1
ATOM 2491 O O . LEU A 1 312 ? -3.093 1.036 14.971 1.00 93.88 312 LEU A O 1
ATOM 2495 N N . PRO A 1 313 ? -1.653 1.588 16.651 1.00 96.31 313 PRO A N 1
ATOM 2496 C CA . PRO A 1 313 ? -0.571 2.051 15.793 1.00 96.31 313 PRO A CA 1
ATOM 2497 C C . PRO A 1 313 ? -0.115 0.951 14.842 1.00 96.31 313 PRO A C 1
ATOM 2499 O O . PRO A 1 313 ? -0.112 -0.216 15.230 1.00 96.31 313 PRO A O 1
ATOM 2502 N N . ARG A 1 314 ? 0.193 1.303 13.590 1.00 97.00 314 ARG A N 1
ATOM 2503 C CA . ARG A 1 314 ? 0.501 0.304 12.556 1.00 97.00 314 ARG A CA 1
ATOM 2504 C C . ARG A 1 314 ? 1.168 0.880 11.317 1.00 97.00 314 ARG A C 1
ATOM 2506 O O . ARG A 1 314 ? 0.990 2.056 10.988 1.00 97.00 314 ARG A O 1
ATOM 2513 N N . ILE A 1 315 ? 1.825 0.003 10.570 1.00 97.00 315 ILE A N 1
ATOM 2514 C CA . ILE A 1 315 ? 2.293 0.248 9.203 1.00 97.00 315 ILE A CA 1
ATOM 2515 C C . ILE A 1 315 ? 1.507 -0.576 8.188 1.00 97.00 315 ILE A C 1
ATOM 2517 O O . ILE A 1 315 ? 0.872 -1.568 8.534 1.00 97.00 315 ILE A O 1
ATOM 2521 N N . ASN A 1 316 ? 1.584 -0.165 6.921 1.00 95.69 316 ASN A N 1
ATOM 2522 C CA . ASN A 1 316 ? 1.188 -0.954 5.752 1.00 95.69 316 ASN A CA 1
ATOM 2523 C C . ASN A 1 316 ? -0.239 -1.535 5.807 1.00 95.69 316 ASN A C 1
ATOM 2525 O O . ASN A 1 316 ? -0.509 -2.585 5.227 1.00 95.69 316 ASN A O 1
ATOM 2529 N N . CYS A 1 317 ? -1.169 -0.851 6.476 1.00 96.69 317 CYS A N 1
ATOM 2530 C CA . CYS A 1 317 ? -2.560 -1.274 6.504 1.00 96.69 317 CYS A CA 1
ATOM 2531 C C . CYS A 1 317 ? -3.244 -1.037 5.151 1.00 96.69 317 CYS A C 1
ATOM 2533 O O . CYS A 1 317 ? -2.968 -0.082 4.417 1.00 96.69 317 CYS A O 1
ATOM 2535 N N . ALA A 1 318 ? -4.196 -1.902 4.815 1.00 95.62 318 ALA A N 1
ATOM 2536 C CA . ALA A 1 318 ? -5.055 -1.666 3.669 1.00 95.62 318 ALA A CA 1
ATOM 2537 C C . ALA A 1 318 ? -6.006 -0.508 3.990 1.00 95.62 318 ALA A C 1
ATOM 2539 O O . ALA A 1 318 ? -6.615 -0.473 5.060 1.00 95.62 318 ALA A O 1
ATOM 2540 N N . THR A 1 319 ? -6.160 0.434 3.059 1.00 96.06 319 THR A N 1
ATOM 2541 C CA . THR A 1 319 ? -7.069 1.574 3.226 1.00 96.06 319 THR A CA 1
ATOM 2542 C C . THR A 1 319 ? -8.013 1.695 2.041 1.00 96.06 319 THR A C 1
ATOM 2544 O O . THR A 1 319 ? -7.620 1.531 0.887 1.00 96.06 319 THR A O 1
ATOM 2547 N N . VAL A 1 320 ? -9.284 1.978 2.319 1.00 95.62 320 VAL A N 1
ATOM 2548 C CA . VAL A 1 320 ? -10.294 2.228 1.287 1.00 95.62 320 VAL A CA 1
ATOM 2549 C C . VAL A 1 320 ? -11.285 3.270 1.777 1.00 95.62 320 VAL A C 1
ATOM 2551 O O . VAL A 1 320 ? -11.623 3.323 2.958 1.00 95.62 320 VAL A O 1
ATOM 2554 N N . VAL A 1 321 ? -11.763 4.119 0.871 1.00 96.00 321 VAL A N 1
ATOM 2555 C CA . VAL A 1 321 ? -12.819 5.084 1.174 1.00 96.00 321 VAL A CA 1
ATOM 2556 C C . VAL A 1 321 ? -14.059 4.741 0.370 1.00 96.00 321 VAL A C 1
ATOM 2558 O O . VAL A 1 321 ? -14.016 4.681 -0.857 1.00 96.00 321 VAL A O 1
ATOM 2561 N N . LYS A 1 322 ? -15.181 4.568 1.068 1.00 93.69 322 LYS A N 1
ATOM 2562 C CA . LYS A 1 322 ? -16.502 4.379 0.467 1.00 93.69 322 LYS A CA 1
ATOM 2563 C C . LYS A 1 322 ? -17.416 5.512 0.913 1.00 93.69 322 LYS A C 1
ATOM 2565 O O . LYS A 1 322 ? -17.662 5.705 2.103 1.00 93.69 322 LYS A O 1
ATOM 2570 N N . GLY A 1 323 ? -17.897 6.307 -0.043 1.00 93.75 323 GLY A N 1
ATOM 2571 C CA . GLY A 1 323 ? -18.622 7.539 0.266 1.00 93.75 323 GLY A CA 1
ATOM 2572 C C . GLY A 1 323 ? -17.742 8.512 1.059 1.00 93.75 323 GLY A C 1
ATOM 2573 O O . GLY A 1 323 ? -16.753 9.019 0.534 1.00 93.75 323 GLY A O 1
ATOM 2574 N N . ASN A 1 324 ? -18.097 8.770 2.321 1.00 95.31 324 ASN A N 1
ATOM 2575 C CA . ASN A 1 324 ? -17.301 9.583 3.251 1.00 95.31 324 ASN A CA 1
ATOM 2576 C C . ASN A 1 324 ? -16.719 8.761 4.413 1.00 95.31 324 ASN A C 1
ATOM 2578 O O . ASN A 1 324 ? -16.261 9.350 5.386 1.00 95.31 324 ASN A O 1
ATOM 2582 N N . THR A 1 325 ? -16.739 7.434 4.332 1.00 96.38 325 THR A N 1
ATOM 2583 C CA . THR A 1 325 ? -16.211 6.560 5.382 1.00 96.38 325 THR A CA 1
ATOM 2584 C C . THR A 1 325 ? -14.864 6.007 4.943 1.00 96.38 325 THR A C 1
ATOM 2586 O O . THR A 1 325 ? -14.767 5.371 3.892 1.00 96.38 325 THR A O 1
ATOM 2589 N N . LEU A 1 326 ? -13.828 6.277 5.734 1.00 97.56 326 LEU A N 1
ATOM 2590 C CA . LEU A 1 326 ? -12.528 5.627 5.615 1.00 97.56 326 LEU A CA 1
ATOM 2591 C C . LEU A 1 326 ? -12.581 4.305 6.371 1.00 97.56 326 LEU A C 1
ATOM 2593 O O . LEU A 1 326 ? -13.022 4.286 7.517 1.00 97.56 326 LEU A O 1
ATOM 2597 N N . TYR A 1 327 ? -12.092 3.247 5.741 1.00 96.62 327 TYR A N 1
ATOM 2598 C CA . TYR A 1 327 ? -11.844 1.954 6.353 1.00 96.62 327 TYR A CA 1
ATOM 2599 C C . TYR A 1 327 ? -10.347 1.681 6.346 1.00 96.62 327 TYR A C 1
ATOM 2601 O O . TYR A 1 327 ? -9.668 1.961 5.353 1.00 96.62 327 TYR A O 1
ATOM 2609 N N . ILE A 1 328 ? -9.859 1.124 7.447 1.00 96.94 328 ILE A N 1
ATOM 2610 C CA . ILE A 1 328 ? -8.510 0.585 7.572 1.00 96.94 328 ILE A CA 1
ATOM 2611 C C . ILE A 1 328 ? -8.619 -0.885 7.975 1.00 96.94 328 ILE A C 1
ATOM 2613 O O . ILE A 1 328 ? -9.484 -1.249 8.777 1.00 96.94 328 ILE A O 1
ATOM 2617 N N . TYR A 1 329 ? -7.774 -1.728 7.397 1.00 95.56 329 TYR A N 1
ATOM 2618 C CA . TYR A 1 329 ? -7.752 -3.158 7.672 1.00 95.56 329 TYR A CA 1
ATOM 2619 C C . TYR A 1 329 ? -6.321 -3.664 7.785 1.00 95.56 329 TYR A C 1
ATOM 2621 O O . TYR A 1 329 ? -5.472 -3.335 6.952 1.00 95.56 329 TYR A O 1
ATOM 2629 N N . GLY A 1 330 ? -6.091 -4.468 8.817 1.00 95.44 330 GLY A N 1
ATOM 2630 C CA . GLY A 1 330 ? -4.822 -5.110 9.104 1.00 95.44 330 GLY A CA 1
ATOM 2631 C C . GLY A 1 330 ? -3.646 -4.144 9.193 1.00 95.44 330 GLY A C 1
ATOM 2632 O O . GLY A 1 330 ? -3.797 -3.027 9.700 1.00 95.44 330 GLY A O 1
ATOM 2633 N N . GLY A 1 331 ? -2.488 -4.568 8.697 1.00 96.56 331 GLY A N 1
ATOM 2634 C CA . GLY A 1 331 ? -1.208 -3.877 8.854 1.00 96.56 331 GLY A CA 1
ATOM 2635 C C . GLY A 1 331 ? -0.318 -4.596 9.860 1.00 96.56 331 GLY A C 1
ATOM 2636 O O . GLY A 1 331 ? -0.653 -5.683 10.311 1.00 96.56 331 GLY A O 1
ATOM 2637 N N . VAL A 1 332 ? 0.805 -3.988 10.213 1.00 95.81 332 VAL A N 1
ATOM 2638 C CA . VAL A 1 332 ? 1.808 -4.599 11.094 1.00 95.81 332 VAL A CA 1
ATOM 2639 C C . VAL A 1 332 ? 2.134 -3.663 12.253 1.00 95.81 332 VAL A C 1
ATOM 2641 O O . VAL A 1 332 ? 2.142 -2.439 12.080 1.00 95.81 332 VAL A O 1
ATOM 2644 N N . LEU A 1 333 ? 2.378 -4.240 13.426 1.00 94.25 333 LEU A N 1
ATOM 2645 C CA . LEU A 1 333 ? 2.858 -3.567 14.628 1.00 94.25 333 LEU A CA 1
ATOM 2646 C C . LEU A 1 333 ? 3.955 -4.416 15.272 1.00 94.25 333 LEU A C 1
ATOM 2648 O O . LEU A 1 333 ? 3.755 -5.609 15.463 1.00 94.25 333 LEU A O 1
ATOM 2652 N N . GLU A 1 334 ? 5.062 -3.804 15.675 1.00 89.81 334 GLU A N 1
ATOM 2653 C CA . GLU A 1 334 ? 6.088 -4.488 16.468 1.00 89.81 334 GLU A CA 1
ATOM 2654 C C . GLU A 1 334 ? 5.854 -4.263 17.967 1.00 89.81 334 GLU A C 1
ATOM 2656 O O . GLU A 1 334 ? 5.510 -3.160 18.409 1.00 89.81 334 GLU A O 1
ATOM 2661 N N . VAL A 1 335 ? 6.039 -5.320 18.757 1.00 83.69 335 VAL A N 1
ATOM 2662 C CA . VAL A 1 335 ? 5.991 -5.294 20.222 1.00 83.69 335 VAL A CA 1
ATOM 2663 C C . VAL A 1 335 ? 7.223 -6.023 20.753 1.00 83.69 335 VAL A C 1
ATOM 2665 O O . VAL A 1 335 ? 7.254 -7.252 20.807 1.00 83.69 335 VAL A O 1
ATOM 2668 N N . GLY A 1 336 ? 8.248 -5.262 21.147 1.00 82.56 336 GLY A N 1
ATOM 2669 C CA . GLY A 1 336 ? 9.575 -5.830 21.405 1.00 82.56 336 GLY A CA 1
ATOM 2670 C C . GLY A 1 336 ? 10.169 -6.364 20.102 1.00 82.56 336 GLY A C 1
ATOM 2671 O O . GLY A 1 336 ? 10.085 -5.687 19.084 1.00 82.56 336 GLY A O 1
ATOM 2672 N N . ASP A 1 337 ? 10.683 -7.592 20.124 1.00 76.81 337 ASP A N 1
ATOM 2673 C CA . ASP A 1 337 ? 11.253 -8.250 18.937 1.00 76.81 337 ASP A CA 1
ATOM 2674 C C . ASP A 1 337 ? 10.202 -8.986 18.089 1.00 76.81 337 ASP A C 1
ATOM 2676 O O . ASP A 1 337 ? 10.533 -9.656 17.110 1.00 76.81 337 ASP A O 1
ATOM 2680 N N . ARG A 1 338 ? 8.923 -8.902 18.482 1.00 85.38 338 ARG A N 1
ATOM 2681 C CA . ARG A 1 338 ? 7.833 -9.639 17.842 1.00 85.38 338 ARG A CA 1
ATOM 2682 C C . ARG A 1 338 ? 7.078 -8.763 16.864 1.00 85.38 338 ARG A C 1
ATOM 2684 O O . ARG A 1 338 ? 6.544 -7.716 17.236 1.00 85.38 338 ARG A O 1
ATOM 2691 N N . GLU A 1 339 ? 6.955 -9.249 15.638 1.00 89.44 339 GLU A N 1
ATOM 2692 C CA . GLU A 1 339 ? 6.055 -8.689 14.642 1.00 89.44 339 GLU A CA 1
ATOM 2693 C C . GLU A 1 339 ? 4.638 -9.237 14.860 1.00 89.44 339 GLU A C 1
ATOM 2695 O O . GLU A 1 339 ? 4.416 -10.446 14.904 1.00 89.44 339 GLU A O 1
ATOM 2700 N N . VAL A 1 340 ? 3.662 -8.343 15.001 1.00 91.69 340 VAL A N 1
ATOM 2701 C CA . VAL A 1 340 ? 2.245 -8.688 15.118 1.00 91.69 340 VAL A CA 1
ATOM 2702 C C . VAL A 1 340 ? 1.535 -8.242 13.850 1.00 91.69 340 VAL A C 1
ATOM 2704 O O . VAL A 1 340 ? 1.365 -7.044 13.594 1.00 91.69 340 VAL A O 1
ATOM 2707 N N . THR A 1 341 ? 1.060 -9.211 13.069 1.00 94.81 341 THR A N 1
ATOM 2708 C CA . THR A 1 341 ? 0.203 -8.925 11.919 1.00 94.81 341 THR A CA 1
ATOM 2709 C C . THR A 1 341 ? -1.196 -8.609 12.425 1.00 94.81 341 THR A C 1
ATOM 2711 O O . THR A 1 341 ? -1.877 -9.438 13.017 1.00 94.81 341 THR A O 1
ATOM 2714 N N . LEU A 1 342 ? -1.662 -7.391 12.217 1.00 94.75 342 LEU A N 1
ATOM 2715 C CA . LEU A 1 342 ? -3.008 -6.999 12.598 1.00 94.75 342 LEU A CA 1
ATOM 2716 C C . LEU A 1 342 ? -4.009 -7.560 11.585 1.00 94.75 342 LEU A C 1
ATOM 2718 O O . LEU A 1 342 ? -3.774 -7.539 10.377 1.00 94.75 342 LEU A O 1
ATOM 2722 N N . ASP A 1 343 ? -5.156 -8.008 12.077 1.00 92.44 343 ASP A N 1
ATOM 2723 C CA . ASP A 1 343 ? -6.276 -8.511 11.276 1.00 92.44 343 ASP A CA 1
ATOM 2724 C C . ASP A 1 343 ? -7.603 -7.826 11.646 1.00 92.44 343 ASP A C 1
ATOM 2726 O O . ASP A 1 343 ? -8.678 -8.251 11.228 1.00 92.44 343 ASP A O 1
ATOM 2730 N N . ASP A 1 344 ? -7.537 -6.739 12.417 1.00 92.44 344 ASP A N 1
ATOM 2731 C CA . ASP A 1 344 ? -8.672 -5.910 12.802 1.00 92.44 344 ASP A CA 1
ATOM 2732 C C . ASP A 1 344 ? -9.115 -4.966 11.665 1.00 92.44 344 ASP A C 1
ATOM 2734 O O . ASP A 1 344 ? -8.355 -4.595 10.764 1.00 92.44 344 ASP A O 1
ATOM 2738 N N . CYS A 1 345 ? -10.384 -4.556 11.702 1.00 93.12 345 CYS A N 1
ATOM 2739 C CA . CYS A 1 345 ? -10.962 -3.603 10.761 1.00 93.12 345 CYS A CA 1
ATOM 2740 C C . CYS A 1 345 ? -11.622 -2.444 11.502 1.00 93.12 345 CYS A C 1
ATOM 2742 O O . CYS A 1 345 ? -12.490 -2.639 12.357 1.00 93.12 345 CYS A O 1
ATOM 2744 N N . TRP A 1 346 ? -11.263 -1.224 11.113 1.00 94.75 346 TRP A N 1
ATOM 2745 C CA . TRP A 1 346 ? -11.795 0.000 11.696 1.00 94.75 346 TRP A CA 1
ATOM 2746 C C . TRP A 1 346 ? -12.337 0.927 10.627 1.00 94.75 346 TRP A C 1
ATOM 2748 O O . TRP A 1 346 ? -11.854 0.955 9.497 1.00 94.75 346 TRP A O 1
ATOM 2758 N N . SER A 1 347 ? -13.319 1.738 11.008 1.00 95.25 347 SER A N 1
ATOM 2759 C CA . SER A 1 347 ? -13.868 2.772 10.140 1.00 95.25 347 SER A CA 1
ATOM 2760 C C . SER A 1 347 ? -14.047 4.111 10.845 1.00 95.25 347 SER A C 1
ATOM 2762 O O . SER A 1 347 ? -14.234 4.173 12.062 1.00 95.25 347 SER A O 1
ATOM 2764 N N . ILE A 1 348 ? -14.010 5.196 10.074 1.00 95.88 348 ILE A N 1
ATOM 2765 C CA . ILE A 1 348 ? -14.308 6.551 10.545 1.00 95.88 348 ILE A CA 1
ATOM 2766 C C . ILE A 1 348 ? -15.030 7.357 9.463 1.00 95.88 348 ILE A C 1
ATOM 2768 O O . ILE A 1 348 ? -14.635 7.373 8.297 1.00 95.88 348 ILE A O 1
ATOM 2772 N N . ASP A 1 349 ? -16.082 8.075 9.859 1.00 95.75 349 ASP A N 1
ATOM 2773 C CA . ASP A 1 349 ? -16.753 9.057 9.003 1.00 95.75 349 ASP A CA 1
ATOM 2774 C C . ASP A 1 349 ? -15.891 10.329 8.907 1.00 95.75 349 ASP A C 1
ATOM 2776 O O . ASP A 1 349 ? -15.672 11.037 9.893 1.00 95.75 349 ASP A O 1
ATOM 2780 N N . LEU A 1 350 ? -15.414 10.648 7.705 1.00 95.50 350 LEU A N 1
ATOM 2781 C CA . LEU A 1 350 ? -14.488 11.748 7.425 1.00 95.50 350 LEU A CA 1
ATOM 2782 C C . LEU A 1 350 ? -15.121 13.143 7.557 1.00 95.50 350 LEU A C 1
ATOM 2784 O O . LEU A 1 350 ? -14.390 14.133 7.695 1.00 95.50 350 LEU A O 1
ATOM 2788 N N . ASN A 1 351 ? -16.454 13.249 7.547 1.00 92.12 351 ASN A N 1
ATOM 2789 C CA . ASN A 1 351 ? -17.164 14.505 7.784 1.00 92.12 351 ASN A CA 1
ATOM 2790 C C . ASN A 1 351 ? -17.414 14.717 9.279 1.00 92.12 351 ASN A C 1
ATOM 2792 O O . ASN A 1 351 ? -17.111 15.793 9.811 1.00 92.12 351 ASN A O 1
ATOM 2796 N N . LYS A 1 352 ? -17.976 13.709 9.958 1.00 92.19 352 LYS A N 1
ATOM 2797 C CA . LYS A 1 352 ? -18.322 13.779 11.385 1.00 92.19 352 LYS A CA 1
ATOM 2798 C C . LYS A 1 352 ? -17.070 13.763 12.248 1.00 92.19 352 LYS A C 1
ATOM 2800 O O . LYS A 1 352 ? -16.900 14.698 13.032 1.00 92.19 352 LYS A O 1
ATOM 2805 N N . ARG A 1 353 ? -16.179 12.790 12.029 1.00 91.38 353 ARG A N 1
ATOM 2806 C CA . ARG A 1 353 ? -14.928 12.557 12.776 1.00 91.38 353 ARG A CA 1
ATOM 2807 C C . ARG A 1 353 ? -15.129 12.590 14.286 1.00 91.38 353 ARG A C 1
ATOM 2809 O O . ARG A 1 353 ? -14.363 13.217 15.010 1.00 91.38 353 ARG A O 1
ATOM 2816 N N . ASP A 1 354 ? -16.219 12.003 14.748 1.00 89.56 354 ASP A N 1
ATOM 2817 C CA . ASP A 1 354 ? -16.592 11.947 16.155 1.00 89.56 354 ASP A CA 1
ATOM 2818 C C . ASP A 1 354 ? -15.959 10.751 16.866 1.00 89.56 354 ASP A C 1
ATOM 2820 O O . ASP A 1 354 ? -15.498 10.914 17.993 1.00 89.56 354 ASP A O 1
ATOM 2824 N N . LYS A 1 355 ? -15.897 9.589 16.208 1.00 91.56 355 LYS A N 1
ATOM 2825 C CA . LYS A 1 355 ? -15.266 8.373 16.733 1.00 91.56 355 LYS A CA 1
ATOM 2826 C C . LYS A 1 355 ? -14.782 7.441 15.623 1.00 91.56 355 LYS A C 1
ATOM 2828 O O . LYS A 1 355 ? -15.317 7.460 14.514 1.00 91.56 355 LYS A O 1
ATOM 2833 N N . TRP A 1 356 ? -13.828 6.579 15.959 1.00 93.69 356 TRP A N 1
ATOM 2834 C CA . TRP A 1 356 ? -13.602 5.352 15.204 1.00 93.69 356 TRP A CA 1
ATOM 2835 C C . TRP A 1 356 ? -14.653 4.308 15.590 1.00 93.69 356 TRP A C 1
ATOM 2837 O O . TRP A 1 356 ? -15.152 4.287 16.715 1.00 93.69 356 TRP A O 1
ATOM 2847 N N . THR A 1 357 ? -15.003 3.446 14.645 1.00 91.81 357 THR A N 1
ATOM 2848 C CA . THR A 1 357 ? -15.885 2.299 14.862 1.00 91.81 357 THR A CA 1
ATOM 2849 C C . THR A 1 357 ? -15.107 1.039 14.525 1.00 91.81 357 THR A C 1
ATOM 2851 O O . THR A 1 357 ? -14.688 0.871 13.379 1.00 91.81 357 THR A O 1
ATOM 2854 N N . CYS A 1 358 ? -14.906 0.180 15.522 1.00 90.38 358 CYS A N 1
ATOM 2855 C CA . CYS A 1 358 ? -14.372 -1.159 15.312 1.00 90.38 358 CYS A CA 1
ATOM 2856 C C . CYS A 1 358 ? -15.432 -1.980 14.572 1.00 90.38 358 CYS A C 1
ATOM 2858 O O . CYS A 1 358 ? -16.535 -2.166 15.083 1.00 90.38 358 CYS A O 1
ATOM 2860 N N . ILE A 1 359 ? -15.118 -2.390 13.346 1.00 87.94 359 ILE A N 1
ATOM 2861 C CA . ILE A 1 359 ? -15.965 -3.263 12.527 1.00 87.94 359 ILE A CA 1
ATOM 2862 C C . ILE A 1 359 ? -15.671 -4.723 12.871 1.00 87.94 359 ILE A C 1
ATOM 2864 O O . ILE A 1 359 ? -16.579 -5.544 12.948 1.00 87.94 359 ILE A O 1
ATOM 2868 N N . TRP A 1 360 ? -14.394 -5.026 13.098 1.00 85.62 360 TRP A N 1
ATOM 2869 C CA . TRP A 1 360 ? -13.903 -6.343 13.467 1.00 85.62 360 TRP A CA 1
ATOM 2870 C C . TRP A 1 360 ? -12.688 -6.174 14.371 1.00 85.62 360 TRP A C 1
ATOM 2872 O O . TRP A 1 360 ? -11.761 -5.446 14.021 1.00 85.62 360 TRP A O 1
ATOM 2882 N N . SER A 1 361 ? -12.692 -6.824 15.531 1.00 85.75 361 SER A N 1
ATOM 2883 C CA . SER A 1 361 ? -11.619 -6.680 16.518 1.00 85.75 361 SER A CA 1
ATOM 2884 C C . SER A 1 361 ? -10.360 -7.467 16.181 1.00 85.75 361 SER A C 1
ATOM 2886 O O . SER A 1 361 ? -9.360 -7.277 16.864 1.00 85.75 361 SER A O 1
ATOM 2888 N N . GLY A 1 362 ? -10.409 -8.347 15.179 1.00 86.00 362 GLY A N 1
ATOM 2889 C CA . GLY A 1 362 ? -9.298 -9.238 14.884 1.00 86.00 362 GLY A CA 1
ATOM 2890 C C . GLY A 1 362 ? -9.198 -10.431 15.836 1.00 86.00 362 GLY A C 1
ATOM 2891 O O . GLY A 1 362 ? -9.865 -10.510 16.875 1.00 86.00 362 GLY A O 1
ATOM 2892 N N . GLN A 1 363 ? -8.332 -11.359 15.460 1.00 87.31 363 GLN A N 1
ATOM 2893 C CA . GLN A 1 363 ? -7.838 -12.490 16.230 1.00 87.31 363 GLN A CA 1
ATOM 2894 C C . GLN A 1 363 ? -6.310 -12.440 16.386 1.00 87.31 363 GLN A C 1
ATOM 2896 O O . GLN A 1 363 ? -5.724 -13.431 16.808 1.00 87.31 363 GLN A O 1
ATOM 2901 N N . MET A 1 364 ? -5.656 -11.297 16.133 1.00 85.88 364 MET A N 1
ATOM 2902 C CA . MET A 1 364 ? -4.196 -11.154 16.243 1.00 85.88 364 MET A CA 1
ATOM 2903 C C . MET A 1 364 ? -3.604 -11.608 17.590 1.00 85.88 364 MET A C 1
ATOM 2905 O O . MET A 1 364 ? -2.476 -12.076 17.640 1.00 85.88 364 MET A O 1
ATOM 2909 N N . HIS A 1 365 ? -4.375 -11.552 18.682 1.00 83.00 365 HIS A N 1
ATOM 2910 C CA . HIS A 1 365 ? -3.969 -12.045 20.007 1.00 83.00 365 HIS A CA 1
ATOM 2911 C C . HIS A 1 365 ? -3.810 -13.576 20.087 1.00 83.00 365 HIS A C 1
ATOM 2913 O O . HIS A 1 365 ? -3.293 -14.077 21.079 1.00 83.00 365 HIS A O 1
ATOM 2919 N N . LYS A 1 366 ? -4.283 -14.316 19.077 1.00 83.81 366 LYS A N 1
ATOM 2920 C CA . LYS A 1 366 ? -4.146 -15.773 18.952 1.00 83.81 366 LYS A CA 1
ATOM 2921 C C . LYS A 1 366 ? -2.949 -16.191 18.095 1.00 83.81 366 LYS A C 1
ATOM 2923 O O . LYS A 1 366 ? -2.731 -17.387 17.925 1.00 83.81 366 LYS A O 1
ATOM 2928 N N . GLN A 1 367 ? -2.220 -15.241 17.506 1.00 83.62 367 GLN A N 1
ATOM 2929 C CA . GLN A 1 367 ? -1.051 -15.552 16.685 1.00 83.62 367 GLN A CA 1
ATOM 2930 C C . GLN A 1 367 ? 0.042 -16.190 17.539 1.00 83.62 367 GLN A C 1
ATOM 2932 O O . GLN A 1 367 ? 0.323 -15.736 18.648 1.00 83.62 367 GLN A O 1
ATOM 2937 N N . VAL A 1 368 ? 0.648 -17.251 17.010 1.00 85.06 368 VAL A N 1
ATOM 2938 C CA . VAL A 1 368 ? 1.728 -17.981 17.673 1.00 85.06 368 VAL A CA 1
ATOM 2939 C C . VAL A 1 368 ? 3.050 -17.479 17.113 1.00 85.06 368 VAL A C 1
ATOM 2941 O O . VAL A 1 368 ? 3.295 -17.598 15.917 1.00 85.06 368 VAL A O 1
ATOM 2944 N N . TRP A 1 369 ? 3.894 -16.931 17.983 1.00 84.62 369 TRP A N 1
ATOM 2945 C CA . TRP A 1 369 ? 5.261 -16.555 17.637 1.00 84.62 369 TRP A CA 1
ATOM 2946 C C . TRP A 1 369 ? 6.178 -17.772 17.784 1.00 84.62 369 TRP A C 1
ATOM 2948 O O . TRP A 1 369 ? 6.302 -18.323 18.877 1.00 84.62 369 TRP A O 1
ATOM 2958 N N . LYS A 1 370 ? 6.796 -18.197 16.684 1.00 82.81 370 LYS A N 1
ATOM 2959 C CA . LYS A 1 370 ? 7.770 -19.294 16.605 1.00 82.81 370 LYS A CA 1
ATOM 2960 C C . LYS A 1 370 ? 9.223 -18.819 16.709 1.00 82.81 370 LYS A C 1
ATOM 2962 O O . LYS A 1 370 ? 10.123 -19.652 16.784 1.00 82.81 370 LYS A O 1
ATOM 2967 N N . GLY A 1 371 ? 9.466 -17.509 16.675 1.00 70.94 371 GLY A N 1
ATOM 2968 C CA . GLY A 1 371 ? 10.816 -16.960 16.761 1.00 70.94 371 GLY A CA 1
ATOM 2969 C C . GLY A 1 371 ? 11.455 -17.206 18.123 1.00 70.94 371 GLY A C 1
ATOM 2970 O O . GLY A 1 371 ? 10.797 -17.118 19.158 1.00 70.94 371 GLY A O 1
ATOM 2971 N N . VAL A 1 372 ? 12.754 -17.505 18.121 1.00 59.41 372 VAL A N 1
ATOM 2972 C CA . VAL A 1 372 ? 13.562 -17.575 19.343 1.00 59.41 372 VAL A CA 1
ATOM 2973 C C . VAL A 1 372 ? 13.780 -16.156 19.868 1.00 59.41 372 VAL A C 1
ATOM 2975 O O . VAL A 1 372 ? 14.425 -15.349 19.203 1.00 59.41 372 VAL A O 1
ATOM 2978 N N . ASP A 1 373 ? 13.216 -15.837 21.035 1.00 47.19 373 ASP A N 1
ATOM 2979 C CA . ASP A 1 373 ? 13.423 -14.542 21.689 1.00 47.19 373 ASP A CA 1
ATOM 2980 C C . ASP A 1 373 ? 14.936 -14.363 21.951 1.00 47.19 373 ASP A C 1
ATOM 2982 O O . ASP A 1 373 ? 15.556 -15.125 22.701 1.00 47.19 373 ASP A O 1
ATOM 2986 N N . SER A 1 374 ? 15.553 -13.376 21.295 1.00 41.69 374 SER A N 1
ATOM 2987 C CA . SER A 1 374 ? 16.972 -13.043 21.452 1.00 41.69 374 SER A CA 1
ATOM 2988 C C . SER A 1 374 ? 17.181 -12.257 22.745 1.00 41.69 374 SER A C 1
ATOM 2990 O O . SER A 1 374 ? 17.475 -11.072 22.701 1.00 41.69 374 SER A O 1
ATOM 2992 N N . ASP A 1 375 ? 16.983 -12.927 23.878 1.00 36.09 375 ASP A N 1
ATOM 2993 C CA . ASP A 1 375 ? 17.693 -12.724 25.149 1.00 36.09 375 ASP A CA 1
ATOM 2994 C C . ASP A 1 375 ? 17.174 -13.745 26.186 1.00 36.09 375 ASP A C 1
ATOM 2996 O O . ASP A 1 375 ? 16.662 -13.390 27.245 1.00 36.09 375 ASP A O 1
ATOM 3000 N N . ASN A 1 376 ? 17.289 -15.044 25.878 1.00 32.53 376 ASN A N 1
ATOM 3001 C CA . ASN A 1 376 ? 17.551 -16.085 26.880 1.00 32.53 376 ASN A CA 1
ATOM 3002 C C . ASN A 1 376 ? 18.022 -17.393 26.206 1.00 32.53 376 ASN A C 1
ATOM 3004 O O . ASN A 1 376 ? 17.284 -18.019 25.455 1.00 32.53 376 ASN A O 1
ATOM 3008 N N . ASP A 1 377 ? 19.275 -17.766 26.466 1.00 31.33 377 ASP A N 1
ATOM 3009 C CA . ASP A 1 377 ? 19.930 -19.072 26.295 1.00 31.33 377 ASP A CA 1
ATOM 3010 C C . ASP A 1 377 ? 19.303 -20.151 25.370 1.00 31.33 377 ASP A C 1
ATOM 3012 O O . ASP A 1 377 ? 18.467 -20.959 25.758 1.00 31.33 377 ASP A O 1
ATOM 3016 N N . SER A 1 378 ? 19.884 -20.248 24.168 1.00 33.97 378 SER A N 1
ATOM 3017 C CA . SER A 1 378 ? 20.290 -21.456 23.415 1.00 33.97 378 SER A CA 1
ATOM 3018 C C . SER A 1 378 ? 19.680 -22.841 23.749 1.00 33.97 378 SER A C 1
ATOM 3020 O O . SER A 1 378 ? 20.012 -23.417 24.787 1.00 33.97 378 SER A O 1
ATOM 3022 N N . TYR A 1 379 ? 19.059 -23.502 22.755 1.00 30.16 379 TYR A N 1
ATOM 3023 C CA . TYR A 1 379 ? 19.532 -24.798 22.215 1.00 30.16 379 TYR A CA 1
ATOM 3024 C C . TYR A 1 379 ? 18.878 -25.158 20.862 1.00 30.16 379 TYR A C 1
ATOM 3026 O O . TYR A 1 379 ? 17.783 -24.718 20.539 1.00 30.16 379 TYR A O 1
ATOM 3034 N N . ILE A 1 380 ? 19.615 -25.946 20.079 1.00 31.69 380 ILE A N 1
ATOM 3035 C CA . ILE A 1 380 ? 19.449 -26.312 18.665 1.00 31.69 380 ILE A CA 1
ATOM 3036 C C . ILE A 1 380 ? 18.670 -27.641 18.518 1.00 31.69 380 ILE A C 1
ATOM 3038 O O . ILE A 1 380 ? 18.719 -28.473 19.419 1.00 31.69 380 ILE A O 1
ATOM 3042 N N . SER A 1 381 ? 18.123 -27.868 17.312 1.00 30.81 381 SER A N 1
ATOM 3043 C CA . SER A 1 381 ? 18.128 -29.139 16.537 1.00 30.81 381 SER A CA 1
ATOM 3044 C C . SER A 1 381 ? 16.807 -29.899 16.349 1.00 30.81 381 SER A C 1
ATOM 3046 O O . SER A 1 381 ? 16.344 -30.605 17.230 1.00 30.81 381 SER A O 1
ATOM 3048 N N . SER A 1 382 ? 16.279 -29.785 15.125 1.00 30.83 382 SER A N 1
ATOM 3049 C CA . SER A 1 382 ? 16.086 -30.851 14.120 1.00 30.83 382 SER A CA 1
ATOM 3050 C C . SER A 1 382 ? 15.597 -32.265 14.509 1.00 30.83 382 SER A C 1
ATOM 3052 O O . SER A 1 382 ? 16.305 -33.016 15.176 1.00 30.83 382 SER A O 1
ATOM 3054 N N . ASP A 1 383 ? 14.567 -32.663 13.755 1.00 29.92 383 ASP A N 1
ATOM 3055 C CA . ASP A 1 383 ? 14.434 -33.910 12.976 1.00 29.92 383 ASP A CA 1
ATOM 3056 C C . ASP A 1 383 ? 13.666 -35.113 13.556 1.00 29.92 383 ASP A C 1
ATOM 3058 O O . ASP A 1 383 ? 13.742 -35.425 14.741 1.00 29.92 383 ASP A O 1
ATOM 3062 N N . GLN A 1 384 ? 13.038 -35.825 12.604 1.00 30.09 384 GLN A N 1
ATOM 3063 C CA . GLN A 1 384 ? 12.245 -37.071 12.644 1.00 30.09 384 GLN A CA 1
ATOM 3064 C C . GLN A 1 384 ? 10.739 -36.867 12.904 1.00 30.09 384 GLN A C 1
ATOM 3066 O O . GLN A 1 384 ? 10.344 -36.319 13.921 1.00 30.09 384 GLN A O 1
ATOM 3071 N N . GLY A 1 385 ? 9.808 -37.228 12.015 1.00 29.41 385 GLY A N 1
ATOM 3072 C CA . GLY A 1 385 ? 9.791 -38.322 11.041 1.00 29.41 385 GLY A CA 1
ATOM 3073 C C . GLY A 1 385 ? 8.838 -39.407 11.557 1.00 29.41 385 GLY A C 1
ATOM 3074 O O . GLY A 1 385 ? 9.117 -39.992 12.597 1.00 29.41 385 GLY A O 1
ATOM 3075 N N . GLY A 1 386 ? 7.728 -39.663 10.859 1.00 27.64 386 GLY A N 1
ATOM 3076 C CA . GLY A 1 386 ? 6.790 -40.733 11.221 1.00 27.64 386 GLY A CA 1
ATOM 3077 C C . GLY A 1 386 ? 5.476 -40.684 10.442 1.00 27.64 386 GLY A C 1
ATOM 3078 O O . GLY A 1 386 ? 4.577 -39.936 10.809 1.00 27.64 386 GLY A O 1
ATOM 3079 N N . ASP A 1 387 ? 5.425 -41.471 9.367 1.00 30.06 387 ASP A N 1
ATOM 3080 C CA . ASP A 1 387 ? 4.221 -41.977 8.690 1.00 30.06 387 ASP A CA 1
ATOM 3081 C C . ASP A 1 387 ? 3.351 -42.828 9.634 1.00 30.06 387 ASP A C 1
ATOM 3083 O O . ASP A 1 387 ? 3.886 -43.417 10.571 1.00 30.06 387 ASP A O 1
ATOM 3087 N N . GLU A 1 388 ? 2.052 -42.922 9.314 1.00 29.67 388 GLU A N 1
ATOM 3088 C CA . GLU A 1 388 ? 1.157 -44.111 9.310 1.00 29.67 388 GLU A CA 1
ATOM 3089 C C . GLU A 1 388 ? -0.302 -43.583 9.213 1.00 29.67 388 GLU A C 1
ATOM 3091 O O . GLU A 1 388 ? -0.732 -42.792 10.050 1.00 29.67 388 GLU A O 1
ATOM 3096 N N . SER A 1 389 ? -0.987 -43.700 8.058 1.00 27.62 389 SER A N 1
ATOM 3097 C CA . SER A 1 389 ? -1.946 -44.770 7.661 1.00 27.62 389 SER A CA 1
ATOM 3098 C C . SER A 1 389 ? -3.006 -45.072 8.735 1.00 27.62 389 SER A C 1
ATOM 3100 O O . SER A 1 389 ? -2.641 -45.233 9.891 1.00 27.62 389 SER A O 1
ATOM 3102 N N . ASP A 1 390 ? -4.294 -45.314 8.516 1.00 29.55 390 ASP A N 1
ATOM 3103 C CA . ASP A 1 390 ? -5.283 -45.291 7.427 1.00 29.55 390 ASP A CA 1
ATOM 3104 C C . ASP A 1 390 ? -6.596 -45.831 8.095 1.00 29.55 390 ASP A C 1
ATOM 3106 O O . ASP A 1 390 ? -6.539 -46.376 9.199 1.00 29.55 390 ASP A O 1
ATOM 3110 N N . GLU A 1 391 ? -7.740 -45.746 7.402 1.00 28.19 391 GLU A N 1
ATOM 3111 C CA . GLU A 1 391 ? -8.999 -46.520 7.602 1.00 28.19 391 GLU A CA 1
ATOM 3112 C C . GLU A 1 391 ? -10.066 -46.037 8.625 1.00 28.19 391 GLU A C 1
ATOM 3114 O O . GLU A 1 391 ? -10.042 -46.314 9.822 1.00 28.19 391 GLU A O 1
ATOM 3119 N N . ASP A 1 392 ? -11.040 -45.304 8.066 1.00 28.30 392 ASP A N 1
ATOM 3120 C CA . ASP A 1 392 ? -12.448 -45.684 7.814 1.00 28.30 392 ASP A CA 1
ATOM 3121 C C . ASP A 1 392 ? -13.492 -46.014 8.915 1.00 28.30 392 ASP A C 1
ATOM 3123 O O . ASP A 1 392 ? -13.353 -46.893 9.756 1.00 28.30 392 ASP A O 1
ATOM 3127 N N . GLU A 1 393 ? -14.631 -45.321 8.719 1.00 30.19 393 GLU A N 1
ATOM 3128 C CA . GLU A 1 393 ? -16.056 -45.701 8.838 1.00 30.19 393 GLU A CA 1
ATOM 3129 C C . GLU A 1 393 ? -16.636 -46.268 10.155 1.00 30.19 393 GLU A C 1
ATOM 3131 O O . GLU A 1 393 ? -16.274 -47.330 10.642 1.00 30.19 393 GLU A O 1
ATOM 3136 N N . PHE A 1 394 ? -17.700 -45.629 10.667 1.00 25.25 394 PHE A N 1
ATOM 3137 C CA . PHE A 1 394 ? -19.089 -46.009 10.339 1.00 25.25 394 PHE A CA 1
ATOM 3138 C C . PHE A 1 394 ? -20.103 -45.004 10.917 1.00 25.25 394 PHE A C 1
ATOM 3140 O O . PHE A 1 394 ? -19.968 -44.501 12.032 1.00 25.25 394 PHE A O 1
ATOM 3147 N N . ALA A 1 395 ? -21.136 -44.724 10.124 1.00 29.62 395 ALA A N 1
ATOM 3148 C CA . ALA A 1 395 ? -22.309 -43.944 10.489 1.00 29.62 395 ALA A CA 1
ATOM 3149 C C . ALA A 1 395 ? -23.450 -44.840 11.010 1.00 29.62 395 ALA A C 1
ATOM 3151 O O . ALA A 1 395 ? -23.462 -46.041 10.757 1.00 29.62 395 ALA A O 1
ATOM 3152 N N . GLU A 1 396 ? -24.439 -44.178 11.626 1.00 26.75 396 GLU A N 1
ATOM 3153 C CA . GLU A 1 396 ? -25.893 -44.390 11.465 1.00 26.75 396 GLU A CA 1
ATOM 3154 C C . GLU A 1 396 ? -26.668 -44.650 12.774 1.00 26.75 396 GLU A C 1
ATOM 3156 O O . GLU A 1 396 ? -26.416 -45.584 13.530 1.00 26.75 396 GLU A O 1
ATOM 3161 N N . PHE A 1 397 ? -27.660 -43.789 13.027 1.00 24.16 397 PHE A N 1
ATOM 3162 C CA . PHE A 1 397 ? -28.744 -44.006 13.982 1.00 24.16 397 PHE A CA 1
ATOM 3163 C C . PHE A 1 397 ? -30.049 -43.754 13.232 1.00 24.16 397 PHE A C 1
ATOM 3165 O O . PHE A 1 397 ? -30.271 -42.641 12.751 1.00 24.16 397 PHE A O 1
ATOM 3172 N N . GLU A 1 398 ? -30.915 -44.765 13.160 1.00 25.98 398 GLU A N 1
ATOM 3173 C CA . GLU A 1 398 ? -32.264 -44.627 12.624 1.00 25.98 398 GLU A CA 1
ATOM 3174 C C . GLU A 1 398 ? -33.350 -45.080 13.609 1.00 25.98 398 GLU A C 1
ATOM 3176 O O . GLU A 1 398 ? -33.214 -46.053 14.349 1.00 25.98 398 GLU A O 1
ATOM 3181 N N . ALA A 1 399 ? -34.460 -44.353 13.469 1.00 28.08 399 ALA A N 1
ATOM 3182 C CA . ALA A 1 399 ? -35.861 -44.744 13.585 1.00 28.08 399 ALA A CA 1
ATOM 3183 C C . ALA A 1 399 ? -36.537 -44.898 14.964 1.00 28.08 399 ALA A C 1
ATOM 3185 O O . ALA A 1 399 ? -36.243 -45.735 15.812 1.00 28.08 399 ALA A O 1
ATOM 3186 N N . ILE A 1 400 ? -37.574 -44.065 15.083 1.00 32.66 400 ILE A N 1
ATOM 3187 C CA . ILE A 1 400 ? -38.643 -44.026 16.074 1.00 32.66 400 ILE A CA 1
ATOM 3188 C C . ILE A 1 400 ? -39.652 -45.142 15.768 1.00 32.66 400 ILE A C 1
ATOM 3190 O O . ILE A 1 400 ? -40.049 -45.309 14.617 1.00 32.66 400 ILE A O 1
ATOM 3194 N N . ALA A 1 401 ? -40.128 -45.838 16.802 1.00 32.94 401 ALA A N 1
ATOM 3195 C CA . ALA A 1 401 ? -41.311 -46.691 16.725 1.00 32.94 401 ALA A CA 1
ATOM 3196 C C . ALA A 1 401 ? -42.507 -46.016 17.419 1.00 32.94 401 ALA A C 1
ATOM 3198 O O . ALA A 1 401 ? -42.429 -45.643 18.593 1.00 32.94 401 ALA A O 1
ATOM 3199 N N . GLU A 1 402 ? -43.610 -45.882 16.683 1.00 34.09 402 GLU A N 1
ATOM 3200 C CA . GLU A 1 402 ? -44.952 -45.629 17.211 1.00 34.09 402 GLU A CA 1
ATOM 3201 C C . GLU A 1 402 ? -45.605 -46.943 17.670 1.00 34.09 402 GLU A C 1
ATOM 3203 O O . GLU A 1 402 ? -45.405 -48.001 17.073 1.00 34.09 402 GLU A O 1
ATOM 3208 N N . GLY A 1 403 ? -46.426 -46.854 18.716 1.00 31.48 403 GLY A N 1
ATOM 3209 C CA . GLY A 1 403 ? -47.320 -47.905 19.193 1.00 31.48 403 GLY A CA 1
ATOM 3210 C C . GLY A 1 403 ? -48.402 -47.276 20.073 1.00 31.48 403 GLY A C 1
ATOM 3211 O O . GLY A 1 403 ? -48.082 -46.532 21.001 1.00 31.48 403 GLY A O 1
ATOM 3212 N N . ASP A 1 404 ? -49.657 -47.525 19.710 1.00 32.06 404 ASP A N 1
ATOM 3213 C CA . ASP A 1 404 ? -50.872 -46.822 20.134 1.00 32.06 404 ASP A CA 1
ATOM 3214 C C . ASP A 1 404 ? -51.606 -47.499 21.317 1.00 32.06 404 ASP A C 1
ATOM 3216 O O . ASP A 1 404 ? -51.385 -48.668 21.632 1.00 32.06 404 ASP A O 1
ATOM 3220 N N . GLU A 1 405 ? -52.524 -46.716 21.886 1.00 34.22 405 GLU A N 1
ATOM 3221 C CA . GLU A 1 405 ? -53.690 -47.011 22.730 1.00 34.22 405 GLU A CA 1
ATOM 3222 C C . GLU A 1 405 ? -53.547 -47.269 24.243 1.00 34.22 405 GLU A C 1
ATOM 3224 O O . GLU A 1 405 ? -52.979 -48.243 24.735 1.00 34.22 405 GLU A O 1
ATOM 3229 N N . GLY A 1 406 ? -54.216 -46.383 24.993 1.00 33.53 406 GLY A N 1
ATOM 3230 C CA . GLY A 1 406 ? -54.574 -46.538 26.398 1.00 33.53 406 GLY A CA 1
ATOM 3231 C C . GLY A 1 406 ? -55.010 -45.207 27.014 1.00 33.53 406 GLY A C 1
ATOM 3232 O O . GLY A 1 406 ? -54.164 -44.432 27.460 1.00 33.53 406 GLY A O 1
ATOM 3233 N N . GLU A 1 407 ? -56.322 -44.938 27.043 1.00 48.12 407 GLU A N 1
ATOM 3234 C CA . GLU A 1 407 ? -56.938 -43.851 27.819 1.00 48.12 407 GLU A CA 1
ATOM 3235 C C . GLU A 1 407 ? -56.595 -44.004 29.311 1.00 48.12 407 GLU A C 1
ATOM 3237 O O . GLU A 1 407 ? -57.272 -44.695 30.069 1.00 48.12 407 GLU A O 1
ATOM 3242 N N . LEU A 1 408 ? -55.521 -43.347 29.741 1.00 40.41 408 LEU A N 1
ATOM 3243 C CA . LEU A 1 408 ? -55.196 -43.125 31.143 1.00 40.41 408 LEU A CA 1
ATOM 3244 C C . LEU A 1 408 ? -54.813 -41.657 31.314 1.00 40.41 408 LEU A C 1
ATOM 3246 O O . LEU A 1 408 ? -53.769 -41.211 30.837 1.00 40.41 408 LEU A O 1
ATOM 3250 N N . ASP A 1 409 ? -55.736 -40.948 31.962 1.00 56.81 409 ASP A N 1
ATOM 3251 C CA . ASP A 1 409 ? -55.605 -39.677 32.673 1.00 56.81 409 ASP A CA 1
ATOM 3252 C C . ASP A 1 409 ? -54.404 -38.807 32.247 1.00 56.81 409 ASP A C 1
ATOM 3254 O O . ASP A 1 409 ? -53.259 -38.988 32.676 1.00 56.81 409 ASP A O 1
ATOM 3258 N N . GLU A 1 410 ? -54.678 -37.828 31.380 1.00 52.25 410 GLU A N 1
ATOM 3259 C CA . GLU A 1 410 ? -53.696 -36.875 30.852 1.00 52.25 410 GLU A CA 1
ATOM 3260 C C . GLU A 1 410 ? -52.938 -36.135 31.976 1.00 52.25 410 GLU A C 1
ATOM 3262 O O . GLU A 1 410 ? -51.793 -35.701 31.792 1.00 52.25 410 GLU A O 1
ATOM 3267 N N . GLU A 1 411 ? -53.547 -36.034 33.161 1.00 53.06 411 GLU A N 1
ATOM 3268 C CA . GLU A 1 411 ? -52.961 -35.446 34.360 1.00 53.06 411 GLU A CA 1
ATOM 3269 C C . GLU A 1 411 ? -51.965 -36.404 35.035 1.00 53.06 411 GLU A C 1
ATOM 3271 O O . GLU A 1 411 ? -50.837 -36.002 35.342 1.00 53.06 411 GLU A O 1
ATOM 3276 N N . ALA A 1 412 ? -52.299 -37.694 35.140 1.00 55.12 412 ALA A N 1
ATOM 3277 C CA . ALA A 1 412 ? -51.392 -38.741 35.612 1.00 55.12 412 ALA A CA 1
ATOM 3278 C C . ALA A 1 412 ? -50.183 -38.925 34.678 1.00 55.12 412 ALA A C 1
ATOM 3280 O O . ALA A 1 412 ? -49.052 -39.065 35.148 1.00 55.12 412 ALA A O 1
ATOM 3281 N N . ARG A 1 413 ? -50.373 -38.831 33.353 1.00 55.50 413 ARG A N 1
ATOM 3282 C CA . ARG A 1 413 ? -49.271 -38.898 32.373 1.00 55.50 413 ARG A CA 1
ATOM 3283 C C . ARG A 1 413 ? -48.338 -37.687 32.480 1.00 55.50 413 ARG A C 1
ATOM 3285 O O . ARG A 1 413 ? -47.118 -37.843 32.385 1.00 55.50 413 ARG A O 1
ATOM 3292 N N . LYS A 1 414 ? -48.872 -36.482 32.719 1.00 60.09 414 LYS A N 1
ATOM 3293 C CA . LYS A 1 414 ? -48.066 -35.269 32.973 1.00 60.09 414 LYS A CA 1
ATOM 3294 C C . LYS A 1 414 ? -47.340 -35.339 34.320 1.00 60.09 414 LYS A C 1
ATOM 3296 O O . LYS A 1 414 ? -46.166 -34.962 34.380 1.00 60.09 414 LYS A O 1
ATOM 3301 N N . ALA A 1 415 ? -47.985 -35.856 35.365 1.00 64.69 415 ALA A N 1
ATOM 3302 C CA . ALA A 1 415 ? -47.380 -36.063 36.679 1.00 64.69 415 ALA A CA 1
ATOM 3303 C C . ALA A 1 415 ? -46.240 -37.092 36.620 1.00 64.69 415 ALA A C 1
ATOM 3305 O O . ALA A 1 415 ? -45.120 -36.771 37.015 1.00 64.69 415 ALA A O 1
ATOM 3306 N N . ALA A 1 416 ? -46.474 -38.255 36.004 1.00 63.12 416 ALA A N 1
ATOM 3307 C CA . ALA A 1 416 ? -45.466 -39.294 35.804 1.00 63.12 416 ALA A CA 1
ATOM 3308 C C . ALA A 1 416 ? -44.285 -38.797 34.956 1.00 63.12 416 ALA A C 1
ATOM 3310 O O . ALA A 1 416 ? -43.130 -39.049 35.290 1.00 63.12 416 ALA A O 1
ATOM 3311 N N . LYS A 1 417 ? -44.535 -38.008 33.900 1.00 58.56 417 LYS A N 1
ATOM 3312 C CA . LYS A 1 417 ? -43.469 -37.415 33.071 1.00 58.56 417 LYS A CA 1
ATOM 3313 C C . LYS A 1 417 ? -42.654 -36.365 33.838 1.00 58.56 417 LYS A C 1
ATOM 3315 O O . LYS A 1 417 ? -41.442 -36.270 33.651 1.00 58.56 417 LYS A O 1
ATOM 3320 N N . LYS A 1 418 ? -43.290 -35.587 34.722 1.00 63.12 418 LYS A N 1
ATOM 3321 C CA . LYS A 1 418 ? -42.618 -34.606 35.592 1.00 63.12 418 LYS A CA 1
ATOM 3322 C C . LYS A 1 418 ? -41.797 -35.291 36.687 1.00 63.12 418 LYS A C 1
ATOM 3324 O O . LYS A 1 418 ? -40.685 -34.851 36.973 1.00 63.12 418 LYS A O 1
ATOM 3329 N N . GLU A 1 419 ? -42.314 -36.370 37.261 1.00 63.31 419 GLU A N 1
ATOM 3330 C CA . GLU A 1 419 ? -41.628 -37.180 38.266 1.00 63.31 419 GLU A CA 1
ATOM 3331 C C . GLU A 1 419 ? -40.448 -37.950 37.663 1.00 63.31 419 GLU A C 1
ATOM 3333 O O . GLU A 1 419 ? -39.342 -37.859 38.190 1.00 63.31 419 GLU A O 1
ATOM 3338 N N . ALA A 1 420 ? -40.622 -38.566 36.490 1.00 60.31 420 ALA A N 1
ATOM 3339 C CA . ALA A 1 420 ? -39.546 -39.198 35.729 1.00 60.31 420 ALA A CA 1
ATOM 3340 C C . ALA A 1 420 ? -38.453 -38.193 35.332 1.00 60.31 420 ALA A C 1
ATOM 3342 O O . ALA A 1 420 ? -37.269 -38.476 35.490 1.00 60.31 420 ALA A O 1
ATOM 3343 N N . LYS A 1 421 ? -38.820 -36.974 34.904 1.00 58.88 421 LYS A N 1
ATOM 3344 C CA . LYS A 1 421 ? -37.851 -35.903 34.605 1.00 58.88 421 LYS A CA 1
ATOM 3345 C C . LYS A 1 421 ? -37.098 -35.439 35.857 1.00 58.88 421 LYS A C 1
ATOM 3347 O O . LYS A 1 421 ? -35.906 -35.146 35.786 1.00 58.88 421 LYS A O 1
ATOM 3352 N N . ARG A 1 422 ? -37.765 -35.387 37.015 1.00 64.06 422 ARG A N 1
ATOM 3353 C CA . ARG A 1 422 ? -37.140 -35.041 38.303 1.00 64.06 422 ARG A CA 1
ATOM 3354 C C . ARG A 1 422 ? -36.214 -36.154 38.800 1.00 64.06 422 ARG A C 1
ATOM 3356 O O . ARG A 1 422 ? -35.134 -35.849 39.298 1.00 64.06 422 ARG A O 1
ATOM 3363 N N . ALA A 1 423 ? -36.606 -37.415 38.631 1.00 61.84 423 ALA A N 1
ATOM 3364 C CA . ALA A 1 423 ? -35.780 -38.580 38.930 1.00 61.84 423 ALA A CA 1
ATOM 3365 C C . ALA A 1 423 ? -34.550 -38.641 38.012 1.00 61.84 423 ALA A C 1
ATOM 3367 O O . ALA A 1 423 ? -33.442 -38.806 38.510 1.00 61.84 423 ALA A O 1
ATOM 3368 N N . ALA A 1 424 ? -34.716 -38.381 36.711 1.00 63.31 424 ALA A N 1
ATOM 3369 C CA . ALA A 1 424 ? -33.622 -38.296 35.745 1.00 63.31 424 ALA A CA 1
ATOM 3370 C C . ALA A 1 424 ? -32.653 -37.141 36.057 1.00 63.31 424 ALA A C 1
ATOM 3372 O O . ALA A 1 424 ? -31.447 -37.361 36.086 1.00 63.31 424 ALA A O 1
ATOM 3373 N N . LYS A 1 425 ? -33.150 -35.934 36.391 1.00 63.41 425 LYS A N 1
ATOM 3374 C CA . LYS A 1 425 ? -32.290 -34.803 36.808 1.00 63.41 425 LYS A CA 1
ATOM 3375 C C . LYS A 1 425 ? -31.531 -35.123 38.106 1.00 63.41 425 LYS A C 1
ATOM 3377 O O . LYS A 1 425 ? -30.370 -34.754 38.249 1.00 63.41 425 LYS A O 1
ATOM 3382 N N . LYS A 1 426 ? -32.162 -35.839 39.046 1.00 67.38 426 LYS A N 1
ATOM 3383 C CA . LYS A 1 426 ? -31.528 -36.278 40.301 1.00 67.38 426 LYS A CA 1
ATOM 3384 C C . LYS A 1 426 ? -30.468 -37.363 40.069 1.00 67.38 426 LYS A C 1
ATOM 3386 O O . LYS A 1 426 ? -29.419 -37.297 40.700 1.00 67.38 426 LYS A O 1
ATOM 3391 N N . ALA A 1 427 ? -30.724 -38.317 39.175 1.00 66.00 427 ALA A N 1
ATOM 3392 C CA . ALA A 1 427 ? -29.775 -39.366 38.806 1.00 66.00 427 ALA A CA 1
ATOM 3393 C C . ALA A 1 427 ? -28.574 -38.795 38.033 1.00 66.00 427 ALA A C 1
ATOM 3395 O O . ALA A 1 427 ? -27.441 -39.115 38.367 1.00 66.00 427 ALA A O 1
ATOM 3396 N N . ALA A 1 428 ? -28.805 -37.870 37.094 1.00 67.50 428 ALA A N 1
ATOM 3397 C CA . ALA A 1 428 ? -27.744 -37.158 36.381 1.00 67.50 428 ALA A CA 1
ATOM 3398 C C . ALA A 1 428 ? -26.860 -36.337 37.336 1.00 67.50 428 ALA A C 1
ATOM 3400 O O . ALA A 1 428 ? -25.638 -36.405 37.263 1.00 67.50 428 ALA A O 1
ATOM 3401 N N . LYS A 1 429 ? -27.463 -35.629 38.305 1.00 68.50 429 LYS A N 1
ATOM 3402 C CA . LYS A 1 429 ? -26.714 -34.889 39.334 1.00 68.50 429 LYS A CA 1
ATOM 3403 C C . LYS A 1 429 ? -25.910 -35.811 40.264 1.00 68.50 429 LYS A C 1
ATOM 3405 O O . LYS A 1 429 ? -24.837 -35.427 40.720 1.00 68.50 429 LYS A O 1
ATOM 3410 N N . ALA A 1 430 ? -26.425 -37.005 40.563 1.00 69.75 430 ALA A N 1
ATOM 3411 C CA . ALA A 1 430 ? -25.694 -38.008 41.336 1.00 69.75 430 ALA A CA 1
ATOM 3412 C C . ALA A 1 430 ? -24.507 -38.577 40.540 1.00 69.75 430 ALA A C 1
ATOM 3414 O O . ALA A 1 430 ? -23.414 -38.635 41.091 1.00 69.75 430 ALA A O 1
ATOM 3415 N N . GLY A 1 431 ? -24.697 -38.880 39.249 1.00 72.50 431 GLY A N 1
ATOM 3416 C CA . GLY A 1 431 ? -23.638 -39.364 38.357 1.00 72.50 431 GLY A CA 1
ATOM 3417 C C . GLY A 1 431 ? -22.501 -38.359 38.162 1.00 72.50 431 GLY A C 1
ATOM 3418 O O . GLY A 1 431 ? -21.344 -38.728 38.306 1.00 72.50 431 GLY A O 1
ATOM 3419 N N . ILE A 1 432 ? -22.815 -37.072 37.959 1.00 72.50 432 ILE A N 1
ATOM 3420 C CA . ILE A 1 432 ? -21.799 -36.002 37.866 1.00 72.50 432 ILE A CA 1
ATOM 3421 C C . ILE A 1 432 ? -20.986 -35.906 39.166 1.00 72.50 432 ILE A C 1
ATOM 3423 O O . ILE A 1 432 ? -19.765 -35.780 39.138 1.00 72.50 432 ILE A O 1
ATOM 3427 N N . ARG A 1 433 ? -21.645 -35.997 40.329 1.00 72.19 433 ARG A N 1
ATOM 3428 C CA . ARG A 1 433 ? -20.965 -35.917 41.630 1.00 72.19 433 ARG A CA 1
ATOM 3429 C C . ARG A 1 433 ? -20.072 -37.131 41.899 1.00 72.19 433 ARG A C 1
ATOM 3431 O O . ARG A 1 433 ? -19.027 -36.982 42.527 1.00 72.19 433 ARG A O 1
ATOM 3438 N N . GLU A 1 434 ? -20.487 -38.308 41.446 1.00 76.88 434 GLU A N 1
ATOM 3439 C CA . GLU A 1 434 ? -19.720 -39.551 41.550 1.00 76.88 434 GLU A CA 1
ATOM 3440 C C . GLU A 1 434 ? -18.508 -39.541 40.603 1.00 76.88 434 GLU A C 1
ATOM 3442 O O . GLU A 1 434 ? -17.410 -39.876 41.037 1.00 76.88 434 GLU A O 1
ATOM 3447 N N . GLU A 1 435 ? -18.660 -39.034 39.372 1.00 73.75 435 GLU A N 1
ATOM 3448 C CA . GLU A 1 435 ? -17.565 -38.841 38.405 1.00 73.75 435 GLU A CA 1
ATOM 3449 C C . GLU A 1 435 ? -16.531 -37.825 38.924 1.00 73.75 435 GLU A C 1
ATOM 3451 O O . GLU A 1 435 ? -15.337 -38.115 38.938 1.00 73.75 435 GLU A O 1
ATOM 3456 N N . ILE A 1 436 ? -16.974 -36.683 39.469 1.00 72.50 436 ILE A N 1
ATOM 3457 C CA . ILE A 1 436 ? -16.091 -35.696 40.119 1.00 72.50 436 ILE A CA 1
ATOM 3458 C C . ILE A 1 436 ? -15.343 -36.316 41.310 1.00 72.50 436 ILE A C 1
ATOM 3460 O O . ILE A 1 436 ? -14.150 -36.070 41.482 1.00 72.50 436 ILE A O 1
ATOM 3464 N N . SER A 1 437 ? -16.025 -37.110 42.144 1.00 75.19 437 SER A N 1
ATOM 3465 C CA . SER A 1 437 ? -15.400 -37.766 43.301 1.00 75.19 437 SER A CA 1
ATOM 3466 C C . SER A 1 437 ? -14.370 -38.810 42.865 1.00 75.19 437 SER A C 1
ATOM 3468 O O . SER A 1 437 ? -13.273 -38.842 43.415 1.00 75.19 437 SER A O 1
ATOM 3470 N N . SER A 1 438 ? -14.692 -39.611 41.846 1.00 77.69 438 SER A N 1
ATOM 3471 C CA . SER A 1 438 ? -13.802 -40.630 41.283 1.00 77.69 438 SER A CA 1
ATOM 3472 C C . SER A 1 438 ? -12.559 -40.012 40.638 1.00 77.69 438 SER A C 1
ATOM 3474 O O . SER A 1 438 ? -11.453 -40.490 40.872 1.00 77.69 438 SER A O 1
ATOM 3476 N N . LEU A 1 439 ? -12.710 -38.928 39.867 1.00 69.94 439 LEU A N 1
ATOM 3477 C CA . LEU A 1 439 ? -11.587 -38.227 39.233 1.00 69.94 439 LEU A CA 1
ATOM 3478 C C . LEU A 1 439 ? -10.670 -37.544 40.260 1.00 69.94 439 LEU A C 1
ATOM 3480 O O . LEU A 1 439 ? -9.453 -37.528 40.078 1.00 69.94 439 LEU A O 1
ATOM 3484 N N . LYS A 1 440 ? -11.233 -37.023 41.362 1.00 68.19 440 LYS A N 1
ATOM 3485 C CA . LYS A 1 440 ? -10.453 -36.441 42.469 1.00 68.19 440 LYS A CA 1
ATOM 3486 C C . LYS A 1 440 ? -9.677 -37.509 43.253 1.00 68.19 440 LYS A C 1
ATOM 3488 O O . LYS A 1 440 ? -8.508 -37.291 43.565 1.00 68.19 440 LYS A O 1
ATOM 3493 N N . GLU A 1 441 ? -10.281 -38.672 43.504 1.00 69.12 441 GLU A N 1
ATOM 3494 C CA . GLU A 1 441 ? -9.665 -39.776 44.256 1.00 69.12 441 GLU A CA 1
ATOM 3495 C C . GLU A 1 441 ? -8.599 -40.542 43.448 1.00 69.12 441 GLU A C 1
ATOM 3497 O O . GLU A 1 441 ? -7.548 -40.889 43.985 1.00 69.12 441 GLU A O 1
ATOM 3502 N N . GLN A 1 442 ? -8.812 -40.758 42.145 1.00 63.19 442 GLN A N 1
ATOM 3503 C CA . GLN A 1 442 ? -7.930 -41.577 41.303 1.00 63.19 442 GLN A CA 1
ATOM 3504 C C . GLN A 1 442 ? -6.540 -40.956 41.056 1.00 63.19 442 GLN A C 1
ATOM 3506 O O . GLN A 1 442 ? -5.599 -41.680 40.731 1.00 63.19 442 GLN A O 1
ATOM 3511 N N . LEU A 1 443 ? -6.38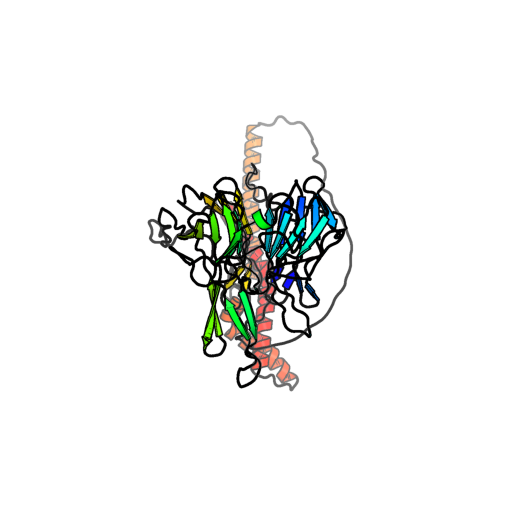3 -39.634 41.201 1.00 59.97 443 LEU A N 1
ATOM 3512 C CA . LEU A 1 443 ? -5.184 -38.916 40.733 1.00 59.97 443 LEU A CA 1
ATOM 3513 C C . LEU A 1 443 ? -4.455 -38.104 41.803 1.00 59.97 443 LEU A C 1
ATOM 3515 O O . LEU A 1 443 ? -3.420 -37.503 41.498 1.00 59.97 443 LEU A O 1
ATOM 3519 N N . GLY A 1 444 ? -4.958 -38.104 43.043 1.00 62.56 444 GLY A N 1
ATOM 3520 C CA . GLY A 1 444 ? -4.327 -37.408 44.166 1.00 62.56 444 GLY A CA 1
ATOM 3521 C C . GLY A 1 444 ? -4.142 -35.914 43.893 1.00 62.56 444 GLY A C 1
ATOM 3522 O O . GLY A 1 444 ? -3.042 -35.389 44.072 1.00 62.56 444 GLY A O 1
ATOM 3523 N N . LEU A 1 445 ? -5.207 -35.245 43.426 1.00 66.75 445 LEU A N 1
ATOM 3524 C CA . LEU A 1 445 ? -5.210 -33.813 43.080 1.00 66.75 445 LEU A CA 1
ATOM 3525 C C . LEU A 1 445 ? -4.945 -32.889 44.284 1.00 66.75 445 LEU A C 1
ATOM 3527 O O . LEU A 1 445 ? -4.771 -31.690 44.099 1.00 66.75 445 LEU A O 1
ATOM 3531 N N . ASP A 1 446 ? -4.843 -33.441 45.491 1.00 63.81 446 ASP A N 1
ATOM 3532 C CA . ASP A 1 446 ? -4.664 -32.730 46.762 1.00 63.81 446 ASP A CA 1
ATOM 3533 C C . ASP A 1 446 ? -3.272 -32.092 46.936 1.00 63.81 446 ASP A C 1
ATOM 3535 O O . ASP A 1 446 ? -3.020 -31.403 47.926 1.00 63.81 446 ASP A O 1
ATOM 3539 N N . ASN A 1 447 ? -2.337 -32.355 46.015 1.00 76.31 447 ASN A N 1
ATOM 3540 C CA . ASN A 1 447 ? -0.988 -31.803 46.062 1.00 76.31 447 ASN A CA 1
ATOM 3541 C C . ASN A 1 447 ? -0.780 -30.711 45.005 1.00 76.31 447 ASN A C 1
ATOM 3543 O O . ASN A 1 447 ? -0.392 -30.990 43.869 1.00 76.31 447 ASN A O 1
ATOM 3547 N N . ASP A 1 448 ? -0.925 -29.457 45.430 1.00 77.62 448 ASP A N 1
ATOM 3548 C CA . ASP A 1 448 ? -0.734 -28.260 44.602 1.00 77.62 448 ASP A CA 1
ATOM 3549 C C . ASP A 1 448 ? 0.646 -28.187 43.921 1.00 77.62 448 ASP A C 1
ATOM 3551 O O . ASP A 1 448 ? 0.801 -27.497 42.917 1.00 77.62 448 ASP A O 1
ATOM 3555 N N . GLN A 1 449 ? 1.663 -28.900 44.421 1.00 81.44 449 GLN A N 1
ATOM 3556 C CA . GLN A 1 449 ? 3.003 -28.941 43.814 1.00 81.44 449 GLN A CA 1
ATOM 3557 C C . GLN A 1 449 ? 3.105 -29.898 42.613 1.00 81.44 449 GLN A C 1
ATOM 3559 O O . GLN A 1 449 ? 4.096 -29.871 41.889 1.00 81.44 449 GLN A O 1
ATOM 3564 N N . ARG A 1 450 ? 2.098 -30.752 42.395 1.00 82.69 450 ARG A N 1
ATOM 3565 C CA . ARG A 1 450 ? 2.049 -31.751 41.308 1.00 82.69 450 ARG A CA 1
ATOM 3566 C C . ARG A 1 450 ? 0.849 -31.591 40.384 1.00 82.69 450 ARG A C 1
ATOM 3568 O O . ARG A 1 450 ? 0.760 -32.310 39.388 1.00 82.69 450 ARG A O 1
ATOM 3575 N N . THR A 1 451 ? -0.058 -30.688 40.736 1.00 85.06 451 THR A N 1
ATOM 3576 C CA . THR A 1 451 ? -1.313 -30.448 40.035 1.00 85.06 451 THR A CA 1
ATOM 3577 C C . THR A 1 451 ? -1.279 -29.051 39.409 1.00 85.06 451 THR A C 1
ATOM 3579 O O . THR A 1 451 ? -1.082 -28.064 40.131 1.00 85.06 451 THR A O 1
ATOM 3582 N N . PRO A 1 452 ? -1.435 -28.939 38.078 1.00 87.31 452 PRO A N 1
ATOM 3583 C CA . PRO A 1 452 ? -1.616 -27.652 37.420 1.00 87.31 452 PRO A CA 1
ATOM 3584 C C . PRO A 1 452 ? -2.861 -26.934 37.937 1.00 87.31 452 PRO A C 1
ATOM 3586 O O . PRO A 1 452 ? -3.906 -27.555 38.142 1.00 87.31 452 PRO A O 1
ATOM 3589 N N . LEU A 1 453 ? -2.755 -25.624 38.148 1.00 83.12 453 LEU A N 1
ATOM 3590 C CA . LEU A 1 453 ? -3.906 -24.802 38.503 1.00 83.12 453 LEU A CA 1
ATOM 3591 C C . LEU A 1 453 ? -4.782 -24.558 37.270 1.00 83.12 453 LEU A C 1
ATOM 3593 O O . LEU A 1 453 ? -4.331 -24.588 36.124 1.00 83.12 453 LEU A O 1
ATOM 3597 N N . MET A 1 454 ? -6.061 -24.284 37.508 1.00 75.31 454 MET A N 1
ATOM 3598 C CA . MET A 1 454 ? -7.022 -24.020 36.443 1.00 75.31 454 MET A CA 1
ATOM 3599 C C . MET A 1 454 ? -6.605 -22.785 35.622 1.00 75.31 454 MET A C 1
ATOM 3601 O O . MET A 1 454 ? -6.446 -21.692 36.165 1.00 75.31 454 MET A O 1
ATOM 3605 N N . GLY A 1 455 ? -6.427 -22.963 34.308 1.00 74.69 455 GLY A N 1
ATOM 3606 C CA . GLY A 1 455 ? -5.979 -21.910 33.386 1.00 74.69 455 GLY A CA 1
ATOM 3607 C C . GLY A 1 455 ? -4.466 -21.643 33.381 1.00 74.69 455 GLY A C 1
ATOM 3608 O O . GLY A 1 455 ? -4.015 -20.758 32.655 1.00 74.69 455 GLY A O 1
ATOM 3609 N N . GLU A 1 456 ? -3.682 -22.395 34.156 1.00 82.75 456 GLU A N 1
ATOM 3610 C CA . GLU A 1 456 ? -2.221 -22.311 34.182 1.00 82.75 456 GLU A CA 1
ATOM 3611 C C . GLU A 1 456 ? -1.620 -22.971 32.928 1.00 82.75 456 GLU A C 1
ATOM 3613 O O . GLU A 1 456 ? -2.045 -24.050 32.513 1.00 82.75 456 GLU A O 1
ATOM 3618 N N . ASN A 1 457 ? -0.630 -22.334 32.295 1.00 84.62 457 ASN A N 1
ATOM 3619 C CA . ASN A 1 457 ? 0.107 -22.946 31.182 1.00 84.62 457 ASN A CA 1
ATOM 3620 C C . ASN A 1 457 ? 1.330 -23.739 31.697 1.00 84.62 457 ASN A C 1
ATOM 3622 O O . ASN A 1 457 ? 1.717 -23.617 32.857 1.00 84.62 457 ASN A O 1
ATOM 3626 N N . LYS A 1 458 ? 1.968 -24.544 30.831 1.00 84.44 458 LYS A N 1
ATOM 3627 C CA . LYS A 1 458 ? 3.133 -25.381 31.197 1.00 84.44 458 LYS A CA 1
ATOM 3628 C C . LYS A 1 458 ? 4.272 -24.588 31.848 1.00 84.44 458 LYS A C 1
ATOM 3630 O O . LYS A 1 458 ? 4.906 -25.072 32.784 1.00 84.44 458 LYS A O 1
ATOM 3635 N N . ALA A 1 459 ? 4.529 -23.375 31.357 1.00 78.44 459 ALA A N 1
ATOM 3636 C CA . ALA A 1 459 ? 5.614 -22.533 31.847 1.00 78.44 459 ALA A CA 1
ATOM 3637 C C . ALA A 1 459 ? 5.317 -21.991 33.250 1.00 78.44 459 ALA A C 1
ATOM 3639 O O . ALA A 1 459 ? 6.192 -22.030 34.117 1.00 78.44 459 ALA A O 1
ATOM 3640 N N . ASP A 1 460 ? 4.083 -21.552 33.492 1.00 85.62 460 ASP A N 1
ATOM 3641 C CA . ASP A 1 460 ? 3.633 -21.082 34.802 1.00 85.62 460 ASP A CA 1
ATOM 3642 C C . ASP A 1 460 ? 3.615 -22.234 35.818 1.00 85.62 460 ASP A C 1
ATOM 3644 O O . ASP A 1 460 ? 4.166 -22.097 36.915 1.00 85.62 460 ASP A O 1
ATOM 3648 N N . PHE A 1 461 ? 3.110 -23.406 35.407 1.00 87.81 461 PHE A N 1
ATOM 3649 C CA . PHE A 1 461 ? 3.096 -24.616 36.228 1.00 87.81 461 PHE A CA 1
ATOM 3650 C C . PHE A 1 461 ? 4.503 -25.002 36.675 1.00 87.81 461 PHE A C 1
ATOM 3652 O O . PHE A 1 461 ? 4.748 -25.160 37.874 1.00 87.81 461 PHE A O 1
ATOM 3659 N N . TYR A 1 462 ? 5.452 -25.098 35.740 1.00 86.62 462 TYR A N 1
ATOM 3660 C CA . TYR A 1 462 ? 6.830 -25.426 36.085 1.00 86.62 462 TYR A CA 1
ATOM 3661 C C . TYR A 1 462 ? 7.480 -24.336 36.934 1.00 86.62 462 TYR A C 1
ATOM 3663 O O . TYR A 1 462 ? 8.108 -24.657 37.937 1.00 86.62 462 TYR A O 1
ATOM 3671 N N . SER A 1 463 ? 7.305 -23.054 36.602 1.00 84.44 463 SER A N 1
ATOM 3672 C CA . SER A 1 463 ? 7.910 -21.943 37.355 1.00 84.44 463 SER A CA 1
ATOM 3673 C C . SER A 1 463 ? 7.476 -21.945 38.821 1.00 84.44 463 SER A C 1
ATOM 3675 O O . SER A 1 463 ? 8.290 -21.728 39.719 1.00 84.44 463 SER A O 1
ATOM 3677 N N . ARG A 1 464 ? 6.205 -22.262 39.077 1.00 90.88 464 ARG A N 1
ATOM 3678 C CA . ARG A 1 464 ? 5.653 -22.379 40.428 1.00 90.88 464 ARG A CA 1
ATOM 3679 C C . ARG A 1 464 ? 6.144 -23.624 41.168 1.00 90.88 464 ARG A C 1
ATOM 3681 O O . ARG A 1 464 ? 6.340 -23.572 42.377 1.00 90.88 464 ARG A O 1
ATOM 3688 N N . THR A 1 465 ? 6.351 -24.728 40.454 1.00 90.44 465 THR A N 1
ATOM 3689 C CA . THR A 1 465 ? 6.674 -26.050 41.028 1.00 90.44 465 THR A CA 1
ATOM 3690 C C . THR A 1 465 ? 8.139 -26.463 40.825 1.00 90.44 465 THR A C 1
ATOM 3692 O O . THR A 1 465 ? 8.523 -27.605 41.074 1.00 90.44 465 THR A O 1
ATOM 3695 N N . THR A 1 466 ? 8.995 -25.520 40.414 1.00 88.00 466 THR A N 1
ATOM 3696 C CA . THR A 1 466 ? 10.390 -25.763 40.003 1.00 88.00 466 THR A CA 1
ATOM 3697 C C . THR A 1 466 ? 11.204 -26.450 41.099 1.00 88.00 466 THR A C 1
ATOM 3699 O O . THR A 1 466 ? 11.995 -27.349 40.819 1.00 88.00 466 THR A O 1
ATOM 3702 N N . GLU A 1 467 ? 11.037 -26.042 42.358 1.00 86.25 467 GLU A N 1
ATOM 3703 C CA . GLU A 1 467 ? 11.768 -26.629 43.487 1.00 86.25 467 GLU A CA 1
ATOM 3704 C C . GLU A 1 467 ? 11.393 -28.102 43.699 1.00 86.25 467 GLU A C 1
ATOM 3706 O O . GLU A 1 467 ? 12.276 -28.950 43.845 1.00 86.25 467 GLU A O 1
ATOM 3711 N N . TYR A 1 468 ? 10.098 -28.419 43.609 1.00 90.50 468 TYR A N 1
ATOM 3712 C CA . TYR A 1 468 ? 9.579 -29.777 43.739 1.00 90.50 468 TYR A CA 1
ATOM 3713 C C . TYR A 1 468 ? 10.116 -30.697 42.634 1.00 90.50 468 TYR A C 1
ATOM 3715 O O . TYR A 1 468 ? 10.691 -31.746 42.927 1.00 90.50 468 TYR A O 1
ATOM 3723 N N . TRP A 1 469 ? 10.000 -30.289 41.369 1.00 91.50 469 TRP A N 1
ATOM 3724 C CA . TRP A 1 469 ? 10.408 -31.133 40.243 1.00 91.50 469 TRP A CA 1
ATOM 3725 C C . TRP A 1 469 ? 11.920 -31.299 40.122 1.00 91.50 469 TRP A C 1
ATOM 3727 O O . TRP A 1 469 ? 12.391 -32.372 39.750 1.00 91.50 469 TRP A O 1
ATOM 3737 N N . ASN A 1 470 ? 12.701 -30.289 40.510 1.00 87.50 470 ASN A N 1
ATOM 3738 C CA . ASN A 1 470 ? 14.153 -30.428 40.589 1.00 87.50 470 ASN A CA 1
ATOM 3739 C C . ASN A 1 470 ? 14.572 -31.411 41.688 1.00 87.50 470 ASN A C 1
ATOM 3741 O O . ASN A 1 470 ? 15.483 -32.211 41.480 1.00 87.50 470 ASN A O 1
ATOM 3745 N N . MET A 1 471 ? 13.908 -31.386 42.848 1.00 88.06 471 MET A N 1
ATOM 3746 C CA . MET A 1 471 ? 14.141 -32.381 43.897 1.00 88.06 471 MET A CA 1
ATOM 3747 C C . MET A 1 471 ? 13.736 -33.789 43.448 1.00 88.06 471 MET A C 1
ATOM 3749 O O . MET A 1 471 ? 14.468 -34.748 43.700 1.00 88.06 471 MET A O 1
ATOM 3753 N N . GLU A 1 472 ? 12.604 -33.921 42.757 1.00 89.19 472 GLU A N 1
ATOM 3754 C CA . GLU A 1 472 ? 12.128 -35.211 42.260 1.00 89.19 472 GLU A CA 1
ATOM 3755 C C . GLU A 1 472 ? 13.058 -35.776 41.178 1.00 89.19 472 GLU A C 1
ATOM 3757 O O . GLU A 1 472 ? 13.364 -36.967 41.201 1.00 89.19 472 GLU A O 1
ATOM 3762 N N . ALA A 1 473 ? 13.610 -34.934 40.302 1.00 88.56 473 ALA A N 1
ATOM 3763 C CA . ALA A 1 473 ? 14.602 -35.336 39.306 1.00 88.56 473 ALA A CA 1
ATOM 3764 C C . ALA A 1 473 ? 15.922 -35.805 39.935 1.00 88.56 473 ALA A C 1
ATOM 3766 O O . ALA A 1 473 ? 16.494 -36.802 39.498 1.00 88.56 473 ALA A O 1
ATOM 3767 N N . VAL A 1 474 ? 16.391 -35.144 41.000 1.00 87.00 474 VAL A N 1
ATOM 3768 C CA . VAL A 1 474 ? 17.558 -35.604 41.778 1.00 87.00 474 VAL A CA 1
ATOM 3769 C C . VAL A 1 474 ? 17.296 -36.984 42.380 1.00 87.00 474 VAL A C 1
ATOM 3771 O O . VAL A 1 474 ? 18.157 -37.862 42.321 1.00 87.00 474 VAL A O 1
ATOM 3774 N N . LYS A 1 475 ? 16.101 -37.189 42.935 1.00 87.69 475 LYS A N 1
ATOM 3775 C CA . LYS A 1 475 ? 15.720 -38.423 43.625 1.00 87.69 475 LYS A CA 1
ATOM 3776 C C . LYS A 1 475 ? 15.473 -39.598 42.678 1.00 87.69 475 LYS A C 1
ATOM 3778 O O . LYS A 1 475 ? 15.809 -40.725 43.012 1.00 87.69 475 LYS A O 1
ATOM 3783 N N . THR A 1 476 ? 14.861 -39.354 41.527 1.00 86.62 476 THR A N 1
ATOM 3784 C CA . THR A 1 476 ? 14.465 -40.410 40.584 1.00 86.62 476 THR A CA 1
ATOM 3785 C C . THR A 1 476 ? 15.551 -40.639 39.540 1.00 86.62 476 THR A C 1
ATOM 3787 O O . THR A 1 476 ? 16.155 -41.709 39.493 1.00 86.62 476 THR A O 1
ATOM 3790 N N . VAL A 1 477 ? 15.862 -39.615 38.747 1.00 84.00 477 VAL A N 1
ATOM 3791 C CA . VAL A 1 477 ? 16.804 -39.703 37.628 1.00 84.00 477 VAL A CA 1
ATOM 3792 C C . VAL A 1 477 ? 18.253 -39.647 38.109 1.00 84.00 477 VAL A C 1
ATOM 3794 O O . VAL A 1 477 ? 19.079 -40.444 37.666 1.00 84.00 477 VAL A O 1
ATOM 3797 N N . GLY A 1 478 ? 18.558 -38.770 39.069 1.00 81.88 478 GLY A N 1
ATOM 3798 C CA . GLY A 1 478 ? 19.890 -38.650 39.668 1.00 81.88 478 GLY A CA 1
ATOM 3799 C C . GLY A 1 478 ? 20.333 -39.914 40.402 1.00 81.88 478 GLY A C 1
ATOM 3800 O O . GLY A 1 478 ? 21.461 -40.370 40.219 1.00 81.88 478 GLY A O 1
ATOM 3801 N N . GLN A 1 479 ? 19.438 -40.523 41.180 1.00 80.38 479 GLN A N 1
ATOM 3802 C CA . GLN A 1 479 ? 19.743 -41.754 41.906 1.00 80.38 479 GLN A CA 1
ATOM 3803 C C . GLN A 1 479 ? 19.850 -42.967 40.969 1.00 80.38 479 GLN A C 1
ATOM 3805 O O . GLN A 1 479 ? 20.798 -43.738 41.085 1.00 80.38 479 GLN A O 1
ATOM 3810 N N . ALA A 1 480 ? 18.971 -43.076 39.966 1.00 81.00 480 ALA A N 1
ATOM 3811 C CA . ALA A 1 480 ? 19.072 -44.124 38.951 1.00 81.00 480 ALA A CA 1
ATOM 3812 C C . ALA A 1 480 ? 20.353 -44.013 38.099 1.00 81.00 480 ALA A C 1
ATOM 3814 O O . ALA A 1 480 ? 20.904 -45.033 37.686 1.00 81.00 480 ALA A O 1
ATOM 3815 N N . ALA A 1 481 ? 20.836 -42.796 37.826 1.00 79.25 481 ALA A N 1
ATOM 3816 C CA . ALA A 1 481 ? 22.122 -42.569 37.164 1.00 79.25 481 ALA A CA 1
ATOM 3817 C C . ALA A 1 481 ? 23.303 -42.962 38.066 1.00 79.25 481 ALA A C 1
ATOM 3819 O O . ALA A 1 481 ? 24.211 -43.660 37.615 1.00 79.25 481 ALA A O 1
ATOM 3820 N N . ALA A 1 482 ? 23.249 -42.614 39.356 1.00 79.75 482 ALA A N 1
ATOM 3821 C CA . ALA A 1 482 ? 24.268 -43.005 40.328 1.00 79.75 482 ALA A CA 1
ATOM 3822 C C . ALA A 1 482 ? 24.389 -44.534 40.467 1.00 79.75 482 ALA A C 1
ATOM 3824 O O . ALA A 1 482 ? 25.504 -45.056 40.517 1.00 79.75 482 ALA A O 1
ATOM 3825 N N . ASP A 1 483 ? 23.267 -45.259 40.436 1.00 82.00 483 ASP A N 1
ATOM 3826 C CA . ASP A 1 483 ? 23.239 -46.728 40.465 1.00 82.00 483 ASP A CA 1
ATOM 3827 C C . ASP A 1 483 ? 23.876 -47.363 39.212 1.00 82.00 483 ASP A C 1
ATOM 3829 O O . ASP A 1 483 ? 24.391 -48.482 39.268 1.00 82.00 483 ASP A O 1
ATOM 3833 N N . ARG A 1 484 ? 23.901 -46.638 38.084 1.00 83.50 484 ARG A N 1
ATOM 3834 C CA . ARG A 1 484 ? 24.616 -47.019 36.851 1.00 83.50 484 ARG A CA 1
ATOM 3835 C C . ARG A 1 484 ? 26.074 -46.544 36.816 1.00 83.50 484 ARG A C 1
ATOM 3837 O O . ARG A 1 484 ? 26.776 -46.816 35.845 1.00 83.50 484 ARG A O 1
ATOM 3844 N N . GLY A 1 485 ? 26.547 -45.865 37.863 1.00 78.69 485 GLY A N 1
ATOM 3845 C CA . GLY A 1 485 ? 27.891 -45.284 37.929 1.00 78.69 485 GLY A CA 1
ATOM 3846 C C . GLY A 1 485 ? 28.054 -43.986 37.129 1.00 78.69 485 GLY A C 1
ATOM 3847 O O . GLY A 1 485 ? 29.182 -43.578 36.855 1.00 78.69 485 GLY A O 1
ATOM 3848 N N . GLU A 1 486 ? 26.952 -43.337 36.753 1.00 80.06 486 GLU A N 1
ATOM 3849 C CA . GLU A 1 486 ? 26.915 -42.080 36.004 1.00 80.06 486 GLU A CA 1
ATOM 3850 C C . GLU A 1 486 ? 26.685 -40.897 36.959 1.00 80.06 486 GLU A C 1
ATOM 3852 O O . GLU A 1 486 ? 25.909 -40.985 37.911 1.00 80.06 486 GLU A O 1
ATOM 3857 N N . ALA A 1 487 ? 27.342 -39.763 36.705 1.00 74.75 487 ALA A N 1
ATOM 3858 C CA . ALA A 1 487 ? 27.136 -38.530 37.463 1.00 74.75 487 ALA A CA 1
ATOM 3859 C C . ALA A 1 487 ? 26.512 -37.466 36.556 1.00 74.75 487 ALA A C 1
ATOM 3861 O O . ALA A 1 487 ? 27.175 -36.949 35.658 1.00 74.75 487 ALA A O 1
ATOM 3862 N N . LEU A 1 488 ? 25.243 -37.136 36.804 1.00 79.12 488 LEU A N 1
ATOM 3863 C CA . LEU A 1 488 ? 24.540 -36.070 36.092 1.00 79.12 488 LEU A CA 1
ATOM 3864 C C . LEU A 1 488 ? 24.937 -34.703 36.656 1.00 79.12 488 LEU A C 1
ATOM 3866 O O . LEU A 1 488 ? 24.992 -34.491 37.869 1.00 79.12 488 LEU A O 1
ATOM 3870 N N . SER A 1 489 ? 25.195 -33.755 35.763 1.00 82.94 489 SER A N 1
ATOM 3871 C CA . SER A 1 489 ? 25.450 -32.366 36.124 1.00 82.94 489 SER A CA 1
ATOM 3872 C C . SER A 1 489 ? 24.188 -31.689 36.667 1.00 82.94 489 SER A C 1
ATOM 3874 O O . SER A 1 489 ? 23.057 -32.042 36.327 1.00 82.94 489 SER A O 1
ATOM 3876 N N . SER A 1 490 ? 24.364 -30.617 37.447 1.00 74.44 490 SER A N 1
ATOM 3877 C CA . SER A 1 490 ? 23.243 -29.797 37.931 1.00 74.44 490 SER A CA 1
ATOM 3878 C C . SER A 1 490 ? 22.387 -29.211 36.801 1.00 74.44 490 SER A C 1
ATOM 3880 O O . SER A 1 490 ? 21.234 -28.857 37.030 1.00 74.44 490 SER A O 1
ATOM 3882 N N . LYS A 1 491 ? 22.944 -29.080 35.589 1.00 74.88 491 LYS A N 1
ATOM 3883 C CA . LYS A 1 491 ? 22.216 -28.621 34.400 1.00 74.88 491 LYS A CA 1
ATOM 3884 C C . LYS A 1 491 ? 21.313 -29.723 33.843 1.00 74.88 491 LYS A C 1
ATOM 3886 O O . LYS A 1 491 ? 20.176 -29.440 33.485 1.00 74.88 491 LYS A O 1
ATOM 3891 N N . GLU A 1 492 ? 21.792 -30.963 33.810 1.00 79.25 492 GLU A N 1
ATOM 3892 C CA . GLU A 1 492 ? 21.012 -32.116 33.348 1.00 79.25 492 GLU A CA 1
ATOM 3893 C C . GLU A 1 492 ? 19.872 -32.432 34.313 1.00 79.25 492 GLU A C 1
ATOM 3895 O O . GLU A 1 492 ? 18.737 -32.553 33.877 1.00 79.25 492 GLU A O 1
ATOM 3900 N N . LEU A 1 493 ? 20.121 -32.423 35.624 1.00 78.94 493 LEU A N 1
ATOM 3901 C CA . LEU A 1 493 ? 19.078 -32.673 36.628 1.00 78.94 493 LEU A CA 1
ATOM 3902 C C . LEU A 1 493 ? 17.921 -31.662 36.561 1.00 78.94 493 LEU A C 1
ATOM 3904 O O . LEU A 1 493 ? 16.767 -32.035 36.752 1.00 78.94 493 LEU A O 1
ATOM 3908 N N . LYS A 1 494 ? 18.208 -30.396 36.233 1.00 80.69 494 LYS A N 1
ATOM 3909 C CA . LYS A 1 494 ? 17.168 -29.377 36.011 1.00 80.69 494 LYS A CA 1
ATOM 3910 C C . LYS A 1 494 ? 16.369 -29.606 34.727 1.00 80.69 494 LYS A C 1
ATOM 3912 O O . LYS A 1 494 ? 15.180 -29.308 34.691 1.00 80.69 494 LYS A O 1
ATOM 3917 N N . ARG A 1 495 ? 17.007 -30.132 33.676 1.00 84.81 495 ARG A N 1
ATOM 3918 C CA . ARG A 1 495 ? 16.321 -30.511 32.430 1.00 84.81 495 ARG A CA 1
ATOM 3919 C C . ARG A 1 495 ? 15.357 -31.671 32.676 1.00 84.81 495 ARG A C 1
ATOM 3921 O O . ARG A 1 495 ? 14.223 -31.618 32.221 1.00 84.81 495 ARG A O 1
ATOM 3928 N N . GLU A 1 496 ? 15.793 -32.668 33.438 1.00 86.56 496 GLU A N 1
ATOM 3929 C CA . GLU A 1 496 ? 14.947 -33.800 33.831 1.00 86.56 496 GLU A CA 1
ATOM 3930 C C . GLU A 1 496 ? 13.776 -33.346 34.721 1.00 86.56 496 GLU A C 1
ATOM 3932 O O . GLU A 1 496 ? 12.648 -33.786 34.523 1.00 86.56 496 GLU A O 1
ATOM 3937 N N . GLY A 1 497 ? 13.999 -32.394 35.638 1.00 87.44 497 GLY A N 1
ATOM 3938 C CA . GLY A 1 497 ? 12.924 -31.784 36.432 1.00 87.44 497 GLY A CA 1
ATOM 3939 C C . GLY A 1 497 ? 11.870 -31.090 35.568 1.00 87.44 497 GLY A C 1
ATOM 3940 O O . GLY A 1 497 ? 10.673 -31.278 35.774 1.00 87.44 497 GLY A O 1
ATOM 3941 N N . PHE A 1 498 ? 12.299 -30.343 34.551 1.00 88.88 498 PHE A N 1
ATOM 3942 C CA . PHE A 1 498 ? 11.382 -29.737 33.585 1.00 88.88 498 PHE A CA 1
ATOM 3943 C C . PHE A 1 498 ? 10.577 -30.779 32.799 1.00 88.88 498 PHE A C 1
ATOM 3945 O O . PHE A 1 498 ? 9.371 -30.611 32.622 1.00 88.88 498 PHE A O 1
ATOM 3952 N N . GLN A 1 499 ? 11.216 -31.869 32.366 1.00 88.62 499 GLN A N 1
ATOM 3953 C CA . GLN A 1 499 ? 10.532 -32.929 31.628 1.00 88.62 499 GLN A CA 1
ATOM 3954 C C . GLN A 1 499 ? 9.469 -33.626 32.486 1.00 88.62 499 GLN A C 1
ATOM 3956 O O . GLN A 1 499 ? 8.326 -33.742 32.053 1.00 88.62 499 GLN A O 1
ATOM 3961 N N . LEU A 1 500 ? 9.800 -33.983 33.731 1.00 89.25 500 LEU A N 1
ATOM 3962 C CA . LEU A 1 500 ? 8.854 -34.597 34.671 1.00 89.25 500 LEU A CA 1
ATOM 3963 C C . LEU A 1 500 ? 7.625 -33.708 34.931 1.00 89.25 500 LEU A C 1
ATOM 3965 O O . LEU A 1 500 ? 6.504 -34.210 35.031 1.00 89.25 500 LEU A O 1
ATOM 3969 N N . ALA A 1 501 ? 7.821 -32.388 35.009 1.00 89.56 501 ALA A N 1
ATOM 3970 C CA . ALA A 1 501 ? 6.726 -31.434 35.154 1.00 89.56 501 ALA A CA 1
ATOM 3971 C C . ALA A 1 501 ? 5.839 -31.368 33.902 1.00 89.56 501 ALA A C 1
ATOM 3973 O O . ALA A 1 501 ? 4.615 -31.338 34.017 1.00 89.56 501 ALA A O 1
ATOM 3974 N N . ASN A 1 502 ? 6.439 -31.365 32.709 1.00 88.56 502 ASN A N 1
ATOM 3975 C CA . ASN A 1 502 ? 5.692 -31.348 31.451 1.00 88.56 502 ASN A CA 1
ATOM 3976 C C . ASN A 1 502 ? 4.866 -32.617 31.255 1.00 88.56 502 ASN A C 1
ATOM 3978 O O . ASN A 1 502 ? 3.685 -32.514 30.931 1.00 88.56 502 ASN A O 1
ATOM 3982 N N . ASP A 1 503 ? 5.460 -33.784 31.502 1.00 90.12 503 ASP A N 1
ATOM 3983 C CA . ASP A 1 503 ? 4.773 -35.069 31.370 1.00 90.12 503 ASP A CA 1
ATOM 3984 C C . ASP A 1 503 ? 3.573 -35.127 32.322 1.00 90.12 503 ASP A C 1
ATOM 3986 O O . ASP A 1 503 ? 2.470 -35.507 31.928 1.00 90.12 503 ASP A O 1
ATOM 3990 N N . ARG A 1 504 ? 3.752 -34.651 33.562 1.00 88.69 504 ARG A N 1
ATOM 3991 C CA . ARG A 1 504 ? 2.660 -34.567 34.537 1.00 88.69 504 ARG A CA 1
ATOM 3992 C C . ARG A 1 504 ? 1.574 -33.571 34.127 1.00 88.69 504 ARG A C 1
ATOM 3994 O O . ARG A 1 504 ? 0.396 -33.811 34.384 1.00 88.69 504 ARG A O 1
ATOM 4001 N N . PHE A 1 505 ? 1.948 -32.448 33.519 1.00 89.19 505 PHE A N 1
ATOM 4002 C CA . PHE A 1 505 ? 0.987 -31.467 33.020 1.00 89.19 505 PHE A CA 1
ATOM 4003 C C . PHE A 1 505 ? 0.137 -32.055 31.887 1.00 89.19 505 PHE A C 1
ATOM 4005 O O . PHE A 1 505 ? -1.082 -31.900 31.896 1.00 89.19 505 PHE A O 1
ATOM 4012 N N . ASP A 1 506 ? 0.763 -32.752 30.938 1.00 87.19 506 ASP A N 1
ATOM 4013 C CA . ASP A 1 506 ? 0.062 -33.389 29.820 1.00 87.19 506 ASP A CA 1
ATOM 4014 C C . ASP A 1 506 ? -0.823 -34.553 30.280 1.00 87.19 506 ASP A C 1
ATOM 4016 O O . ASP A 1 506 ? -1.937 -34.700 29.781 1.00 87.19 506 ASP A O 1
ATOM 4020 N N . GLU A 1 507 ? -0.383 -35.319 31.282 1.00 86.94 507 GLU A N 1
ATOM 4021 C CA . GLU A 1 507 ? -1.189 -36.363 31.927 1.00 86.94 507 GLU A CA 1
ATOM 4022 C C . GLU A 1 507 ? -2.476 -35.788 32.547 1.00 86.94 507 GLU A C 1
ATOM 4024 O O . GLU A 1 507 ? -3.554 -36.367 32.408 1.00 86.94 507 GLU A O 1
ATOM 4029 N N . LEU A 1 508 ? -2.380 -34.640 33.228 1.00 85.25 508 LEU A N 1
ATOM 4030 C CA . LEU A 1 508 ? -3.499 -34.065 33.979 1.00 85.25 508 LEU A CA 1
ATOM 4031 C C . LEU A 1 508 ? -4.402 -33.145 33.153 1.00 85.25 508 LEU A C 1
ATOM 4033 O O . LEU A 1 508 ? -5.562 -32.961 33.522 1.00 85.25 508 LEU A O 1
ATOM 4037 N N . LYS A 1 509 ? -3.922 -32.578 32.044 1.00 82.38 509 LYS A N 1
ATOM 4038 C CA . LYS A 1 509 ? -4.674 -31.591 31.257 1.00 82.38 509 LYS A CA 1
ATOM 4039 C C . LYS A 1 509 ? -6.044 -32.090 30.764 1.00 82.38 509 LYS A C 1
ATOM 4041 O O . LYS A 1 509 ? -7.027 -31.418 31.071 1.00 82.38 509 LYS A O 1
ATOM 4046 N N . PRO A 1 510 ? -6.172 -33.260 30.104 1.00 81.31 510 PRO A N 1
ATOM 4047 C CA . PRO A 1 510 ? -7.478 -33.756 29.653 1.00 81.31 510 PRO A CA 1
ATOM 4048 C C . PRO A 1 510 ? -8.472 -33.951 30.805 1.00 81.31 510 PRO A C 1
ATOM 4050 O O . PRO A 1 510 ? -9.684 -33.845 30.632 1.00 81.31 510 PRO A O 1
ATOM 4053 N N . ILE A 1 511 ? -7.950 -34.234 31.996 1.00 78.88 511 ILE A N 1
ATOM 4054 C CA . ILE A 1 511 ? -8.733 -34.558 33.183 1.00 78.88 511 ILE A CA 1
ATOM 4055 C C . ILE A 1 511 ? -9.189 -33.282 33.891 1.00 78.88 511 ILE A C 1
ATOM 4057 O O . ILE A 1 511 ? -10.334 -33.203 34.327 1.00 78.88 511 ILE A O 1
ATOM 4061 N N . LEU A 1 512 ? -8.326 -32.268 33.963 1.00 78.12 512 LEU A N 1
ATOM 4062 C CA . LEU A 1 512 ? -8.667 -30.938 34.467 1.00 78.12 512 LEU A CA 1
ATOM 4063 C C . LEU A 1 512 ? -9.685 -30.239 33.558 1.00 78.12 512 LEU A C 1
ATOM 4065 O O . LEU A 1 512 ? -10.629 -29.634 34.063 1.00 78.12 512 LEU A O 1
ATOM 4069 N N . ASP A 1 513 ? -9.543 -30.387 32.239 1.00 80.69 513 ASP A N 1
ATOM 4070 C CA . ASP A 1 513 ? -10.520 -29.892 31.265 1.00 80.69 513 ASP A CA 1
ATOM 4071 C C . ASP A 1 513 ? -11.884 -30.573 31.483 1.00 80.69 513 ASP A C 1
ATOM 4073 O O . ASP A 1 513 ? -12.906 -29.896 31.623 1.00 80.69 513 ASP A O 1
ATOM 4077 N N . ARG A 1 514 ? -11.896 -31.905 31.649 1.00 80.06 514 ARG A N 1
ATOM 4078 C CA . ARG A 1 514 ? -13.110 -32.671 31.966 1.00 80.06 514 ARG A CA 1
ATOM 4079 C C . ARG A 1 514 ? -13.726 -32.285 33.313 1.00 80.06 514 ARG A C 1
ATOM 4081 O O . ARG A 1 514 ? -14.947 -32.201 33.428 1.00 80.06 514 ARG A O 1
ATOM 4088 N N . LEU A 1 515 ? -12.909 -32.039 34.335 1.00 76.06 515 LEU A N 1
ATOM 4089 C CA . LEU A 1 515 ? -13.379 -31.602 35.648 1.00 76.06 515 LEU A CA 1
ATOM 4090 C C . LEU A 1 515 ? -14.052 -30.228 35.559 1.00 76.06 515 LEU A C 1
ATOM 4092 O O . LEU A 1 515 ? -15.131 -30.041 36.114 1.00 76.06 515 LEU A O 1
ATOM 4096 N N . ASN A 1 516 ? -13.451 -29.296 34.820 1.00 78.69 516 ASN A N 1
ATOM 4097 C CA . ASN A 1 516 ? -13.998 -27.961 34.607 1.00 78.69 516 ASN A CA 1
ATOM 4098 C C . ASN A 1 516 ? -15.327 -28.001 33.828 1.00 78.69 516 ASN A C 1
ATOM 4100 O O . ASN A 1 516 ? -16.271 -27.286 34.171 1.00 78.69 516 ASN A O 1
ATOM 4104 N N . GLU A 1 517 ? -15.445 -28.876 32.825 1.00 81.44 517 GLU A N 1
ATOM 4105 C CA . GLU A 1 517 ? -16.721 -29.143 32.149 1.00 81.44 517 GLU A CA 1
ATOM 4106 C C . GLU A 1 517 ? -17.783 -29.669 33.124 1.00 81.44 517 GLU A C 1
ATOM 4108 O O . GLU A 1 517 ? -18.899 -29.153 33.156 1.00 81.44 517 GLU A O 1
ATOM 4113 N N . LEU A 1 518 ? -17.442 -30.665 33.949 1.00 77.19 518 LEU A N 1
ATOM 4114 C CA . LEU A 1 518 ? -18.364 -31.266 34.918 1.00 77.19 518 LEU A CA 1
ATOM 4115 C C . LEU A 1 518 ? -18.797 -30.277 36.011 1.00 77.19 518 LEU A C 1
ATOM 4117 O O . LEU A 1 518 ? -19.968 -30.265 36.393 1.00 77.19 518 LEU A O 1
ATOM 4121 N N . GLU A 1 519 ? -17.888 -29.429 36.496 1.00 75.50 519 GLU A N 1
ATOM 4122 C CA . GLU A 1 519 ? -18.190 -28.380 37.478 1.00 75.50 519 GLU A CA 1
ATOM 4123 C C . GLU A 1 519 ? -19.085 -27.283 36.870 1.00 75.50 519 GLU A C 1
ATOM 4125 O O . GLU A 1 519 ? -20.035 -26.842 37.521 1.00 75.50 519 GLU A O 1
ATOM 4130 N N . THR A 1 520 ? -18.873 -26.925 35.597 1.00 77.94 520 THR A N 1
ATOM 4131 C CA . THR A 1 520 ? -19.753 -26.006 34.850 1.00 77.94 520 THR A CA 1
ATOM 4132 C C . THR A 1 520 ? -21.150 -26.606 34.672 1.00 77.94 520 THR A C 1
ATOM 4134 O O . THR A 1 520 ? -22.149 -25.971 35.005 1.00 77.94 520 THR A O 1
ATOM 4137 N N . MET A 1 521 ? -21.238 -27.873 34.252 1.00 74.69 521 MET A N 1
ATOM 4138 C CA . MET A 1 521 ? -22.510 -28.596 34.124 1.0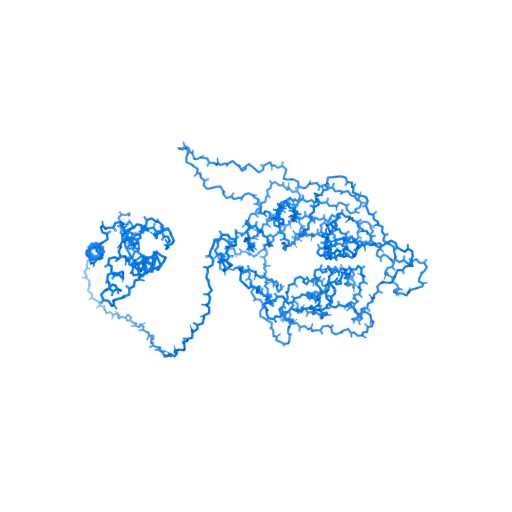0 74.69 521 MET A CA 1
ATOM 4139 C C . MET A 1 521 ? -23.244 -28.730 35.466 1.00 74.69 521 MET A C 1
ATOM 4141 O O . MET A 1 521 ? -24.476 -28.721 35.509 1.00 74.69 521 MET A O 1
ATOM 4145 N N . GLN A 1 522 ? -22.511 -28.857 36.579 1.00 71.75 522 GLN A N 1
ATOM 4146 C CA . GLN A 1 522 ? -23.102 -28.881 37.914 1.00 71.75 522 GLN A CA 1
ATOM 4147 C C . GLN A 1 522 ? -23.681 -27.515 38.307 1.00 71.75 522 GLN A C 1
ATOM 4149 O O . GLN A 1 522 ? -24.794 -27.483 38.838 1.00 71.75 522 GLN A O 1
ATOM 4154 N N . GLN A 1 523 ? -22.964 -26.416 38.045 1.00 72.31 523 GLN A N 1
ATOM 4155 C CA . GLN A 1 523 ? -23.439 -25.052 38.313 1.00 72.31 523 GLN A CA 1
ATOM 4156 C C . GLN A 1 523 ? -24.691 -24.728 37.489 1.00 72.31 523 GLN A C 1
ATOM 4158 O O . GLN A 1 523 ? -25.705 -24.329 38.056 1.00 72.31 523 GLN A O 1
ATOM 4163 N N . GLU A 1 524 ? -24.682 -25.029 36.189 1.00 72.38 524 GLU A N 1
ATOM 4164 C CA . GLU A 1 524 ? -25.843 -24.853 35.302 1.00 72.38 524 GLU A CA 1
ATOM 4165 C C . GLU A 1 524 ? -27.051 -25.719 35.701 1.00 72.38 524 GLU A C 1
ATOM 4167 O O . GLU A 1 524 ? -28.197 -25.394 35.394 1.00 72.38 524 GLU A O 1
ATOM 4172 N N . ALA A 1 525 ? -26.823 -26.854 36.370 1.00 65.75 525 ALA A N 1
ATOM 4173 C CA . ALA A 1 525 ? -27.896 -27.706 36.875 1.00 65.75 525 ALA A CA 1
ATOM 4174 C C . ALA A 1 525 ? -28.465 -27.241 38.232 1.00 65.75 525 ALA A C 1
ATOM 4176 O O . ALA A 1 525 ? -29.572 -27.683 38.594 1.00 65.75 525 ALA A O 1
ATOM 4177 N N . GLU A 1 526 ? -27.694 -26.444 38.984 1.00 63.06 526 GLU A N 1
ATOM 4178 C CA . GLU A 1 526 ? -28.029 -25.846 40.284 1.00 63.06 526 GLU A CA 1
ATOM 4179 C C . GLU A 1 526 ? -28.754 -24.503 40.168 1.00 63.06 526 GLU A C 1
ATOM 4181 O O . GLU A 1 526 ? -29.630 -24.243 41.000 1.00 63.06 526 GLU A O 1
ATOM 4186 N N . GLU A 1 527 ? -28.438 -23.721 39.134 1.00 56.53 527 GLU A N 1
ATOM 4187 C CA . GLU A 1 527 ? -29.246 -22.597 38.636 1.00 56.53 527 GLU A CA 1
ATOM 4188 C C . GLU A 1 527 ? -30.568 -23.077 37.992 1.00 56.53 527 GLU A C 1
ATOM 4190 O O . GLU A 1 527 ? -31.577 -22.337 38.115 1.00 56.53 527 GLU A O 1
#

Sequence (527 aa):
FGGEYYDGAENLVFDDLLRWDPDAKQFTSDRQWTRILTPLPHPPPRCAHSAVHHNDCIYVFGGECATAEKYHHYRDLWKFDIKRNVWEECRSRGGNPPAARSGHRAVAWRHYMIVFGGFHEALRTETRWFNDIHIFDFQSSAWTELQYGKLARLPPARSACNMVVCTAPSEALFVYGGYSKLKNVNAPGGSKSEGIMHVDCWVLPLKSLVGGVSAGGANPPSWERISRKGEYPSPRAGTSSILHKNKMLLFGGVLDNEGDHHKMESVFYDDLFALDLERRRWFSMKLKKASGSVMKVDEKGVPVFVARQTPLPRINCATVVKGNTLYIYGGVLEVGDREVTLDDCWSIDLNKRDKWTCIWSGQMHKQVWKGVDSDNDSYISSDQGGDESDEDEFAEFEAIAEGDEGELDEEARKAAKKEAKRAAKKAAKAGIREEISSLKEQLGLDNDQRTPLMGENKADFYSRTTEYWNMEAVKTVGQAAADRGEALSSKELKREGFQLANDRFDELKPILDRLNELETMQQEAEE

Organism: Thalassiosira pseudonana (NCBI:txid35128)

Mean predicted aligned error: 16.45 Å

Foldseek 3Di:
DWAWDDQQPKIGIDPWDWDDDPVPPDPDPPDDIDTQDEDPPDDDTFDQWEWEDDDQKIKTAWGWDDIPVDTDIGGWIWIARNVVRYIDTLDAPDEDGDDGFGQWYWYDDDQKIKIAWGWDDDPPDDIGTTGWIWIQGNVRSHIYTADDDPPADTPDGFGQWDWDFDPPPFTKIKTAWGKDWDWDPPDPPDTDIDIDTTGWMKMWGCVQVPDDSDPDPPDGIHMDIQDAAEDGDDGFGQWDWDDDHQKIKIAKGWDWDQDPPRDIDIDIGGWIKIQRNVVRYIDTLAAPDDPPPDQDADPVRHRDDDDDFGDDGFGNWDWDDDPQKIKTAWGWDDDQNDIQTGGWMWMDRSVNSNTIDTPGRGPSVVRNRPHDPPPDDDDDDDDDDDDDDDDDDDDDDDDDDDDDDDPDDPPVVVVVVVVVVVVVLVVVLVVLVVLLVCLCVVQVCVDLLLHDDVPDDLVRSCVVNQVVLLVVLCVPVVVVCVVVVHHDDSVVSSVSSSVSSVVSCVVCVVSSVVSVVSVVVNVVSVD

pLDDT: mean 81.47, std 18.84, range [24.16, 98.69]